Protein AF-A0A954G6F7-F1 (afdb_monomer_lite)

Foldseek 3Di:
DAAQPVHAAQEAEDDAEDEDEDARQEHGHQAEYYYRYEYEYPAAHEYDHNHYYEYADQEEYEEEAPHEYHYEELAEYYANYAYEYAEEYEYEYVAEYEFAAEYEYAAYEYYAHHLAEYEYELHGEYEYNEQYEYEHEYNNVVPLHYEYADAANYEYEGAAHEYEEEGQEEYEFHYYEYNAHEYEYEHNAYEYEHNYPPPDQSEEYAEYEEEAQAAAYDPVGARGYAYAEAAYEGHAEEHGYEYEEEYEQDDPDPHFSYEYQEEYAYAYAYEYEYAGEYEYEAAAYEYEYQAEYEDEALYEYEYEDAHAYYYEYLAAYEYYAHYEYEYEQAAYEYYFNVVLAAADAEERYYHANYEAEYNYLYAYAAFAHFHADAADAQRKRHEFDNQYEYEFHDQDQRTYEYEAFFEFHHYDAHSKRYEFEAANGEYEYQAHAYHYFAEYEHYASYEYYHAYEYEWHPDPHPGIYAYAYFAEYAALAKSEEAAYEYETAAHAYEAFAEYAHAEQRWKRYHYAYPYYEYEYAHYAYEYAAETAHAKSYEHAHAYEYEYNHAYEYEYQFEYNYDYWSYHAAYEYYEEAYAYEYAGCAAHEYHLNAEYHYQAHEYAYAFVPDPDPAEQRYYYDANHEYARNAYHYHYHGPHHHHDYYYHHPD

Secondary structure (DSSP, 8-state):
--BSSSS-BS-EEPPSSSEEEE-SSEEEESS-EEE-SEEEESS-EEEEE-SS--EEE-S-EEE-TT--EEEEESS-EEE-S-EEESS-EEEEESS-EEE-SEEEESSS-EEEEESS-EEE-TT-EEEESSS--EEEES-TT-SS---EEE-TT-EEEESS--EEEEESS-EEES-EEESS-EEEEEESSS-EEE---S---SEESSEEEEEESS-BSBTTBPEEEE-SEEEEE-TTS-EEEEEES-EEES-SSSS-SEEESS-EEEEEES-EEE-S-EEESSS-EEEEESS-EEE-TT-EEEE-TT--EEEEESS-EEE-TT-EEEESSS-EEEEESTTS--BSS--SEEEES-EEEESSS--EEEEEE--B-TT-----SEEEETT-EEEE---STTPPPEEEEEE--BSSS---SEEE-STT-EEEESSS-EEEEEEESSS-SEEE-TT-EEEE--S--SS---EEEEEEESSSS-SEEE-SEEEESSS-EEEEEEE---STT--SEEEE-SS-EEEESSSPEEEEEEESSS-SEEEETT-EEEE-SS--EEEEEEESSSS-SEEE-SEEEESSS-EEEEESS-EEE-TT-EEEESSPPEEEEE--SSS----SEEE-TT-EEE-TTS-EEEEESS-EE-SEEE---

Structure (mmCIF, N/CA/C/O backbone):
data_AF-A0A954G6F7-F1
#
_entry.id   AF-A0A954G6F7-F1
#
loop_
_atom_site.group_PDB
_atom_site.id
_atom_site.type_symbol
_atom_site.label_atom_id
_atom_site.label_alt_id
_atom_site.label_comp_id
_atom_site.label_asym_id
_atom_site.label_entity_id
_atom_site.label_seq_id
_atom_site.pdbx_PDB_ins_code
_atom_site.Cartn_x
_atom_site.Cartn_y
_atom_site.Cartn_z
_atom_site.occupancy
_atom_site.B_iso_or_equiv
_atom_site.auth_seq_id
_atom_site.auth_comp_id
_atom_site.auth_asym_id
_atom_site.auth_atom_id
_atom_site.pdbx_PDB_model_num
ATOM 1 N N . ASP A 1 1 ? -26.244 -6.829 59.456 1.00 76.94 1 ASP A N 1
ATOM 2 C CA . ASP A 1 1 ? -27.266 -7.799 59.020 1.00 76.94 1 ASP A CA 1
ATOM 3 C C . ASP A 1 1 ? -27.418 -7.782 57.518 1.00 76.94 1 ASP A C 1
ATOM 5 O O . ASP A 1 1 ? -27.197 -6.744 56.905 1.00 76.94 1 ASP A O 1
ATOM 9 N N . LYS A 1 2 ? -27.754 -8.934 56.939 1.00 90.69 2 LYS A N 1
ATOM 10 C CA . LYS A 1 2 ? -28.113 -9.044 55.524 1.00 90.69 2 LYS A CA 1
ATOM 11 C C . LYS A 1 2 ? -29.492 -8.428 55.286 1.00 90.69 2 LYS A C 1
ATOM 13 O O . LYS A 1 2 ? -30.374 -8.571 56.135 1.00 90.69 2 LYS A O 1
ATOM 18 N N . VAL A 1 3 ? -29.700 -7.806 54.128 1.00 94.31 3 VAL A N 1
ATOM 19 C CA . VAL A 1 3 ? -30.976 -7.174 53.765 1.00 94.31 3 VAL A CA 1
ATOM 20 C C . VAL A 1 3 ? -31.680 -8.040 52.719 1.00 94.31 3 VAL A C 1
ATOM 22 O O . VAL A 1 3 ? -31.186 -8.200 51.610 1.00 94.31 3 VAL A O 1
ATOM 25 N N . GLY A 1 4 ? -32.827 -8.628 53.070 1.00 94.06 4 GLY A N 1
ATOM 26 C CA . GLY A 1 4 ? -33.648 -9.407 52.130 1.00 94.06 4 GLY A CA 1
ATOM 27 C C . GLY A 1 4 ? -33.159 -10.829 51.792 1.00 94.06 4 GLY A C 1
ATOM 28 O O . GLY A 1 4 ? -33.653 -11.421 50.837 1.00 94.06 4 GLY A O 1
ATOM 29 N N . ASP A 1 5 ? -32.214 -11.395 52.557 1.00 91.44 5 ASP A N 1
ATOM 30 C CA . ASP A 1 5 ? -31.581 -12.705 52.276 1.00 91.44 5 ASP A CA 1
ATOM 31 C C . ASP A 1 5 ? -32.593 -13.866 52.206 1.00 91.44 5 ASP A C 1
ATOM 33 O O . ASP A 1 5 ? -32.760 -14.505 51.167 1.00 91.44 5 ASP A O 1
ATOM 37 N N . THR A 1 6 ? -33.325 -14.109 53.300 1.00 90.81 6 THR A N 1
ATOM 38 C CA . THR A 1 6 ? -34.312 -15.201 53.373 1.00 90.81 6 THR A CA 1
ATOM 39 C C . THR A 1 6 ? -35.579 -14.894 52.576 1.00 90.81 6 THR A C 1
ATOM 41 O O . THR A 1 6 ? -36.147 -15.778 51.939 1.00 90.81 6 THR A O 1
ATOM 44 N N . ALA A 1 7 ? -36.040 -13.644 52.635 1.00 93.62 7 ALA A N 1
ATOM 45 C CA . ALA A 1 7 ? -37.205 -13.152 51.914 1.00 93.62 7 ALA A CA 1
ATOM 46 C C . ALA A 1 7 ? -36.866 -11.777 51.342 1.00 93.62 7 ALA A C 1
ATOM 48 O O . ALA A 1 7 ? -36.601 -10.843 52.102 1.00 93.62 7 ALA A O 1
ATOM 49 N N . ALA A 1 8 ? -36.862 -11.683 50.014 1.00 95.69 8 ALA A N 1
ATOM 50 C CA . ALA A 1 8 ? -36.561 -10.450 49.304 1.00 95.69 8 ALA A CA 1
ATOM 51 C C . ALA A 1 8 ? -37.554 -9.345 49.699 1.00 95.69 8 ALA A C 1
ATOM 53 O O . ALA A 1 8 ? -38.754 -9.597 49.846 1.00 95.69 8 ALA A O 1
ATOM 54 N N . LEU A 1 9 ? -37.051 -8.125 49.889 1.00 96.69 9 LEU A N 1
ATOM 55 C CA . LEU A 1 9 ? -37.897 -6.966 50.173 1.00 96.69 9 LEU A CA 1
ATOM 56 C C . LEU A 1 9 ? -38.661 -6.537 48.912 1.00 96.69 9 LEU A C 1
ATOM 58 O O . LEU A 1 9 ? -38.184 -6.730 47.800 1.00 96.69 9 LEU A O 1
ATOM 62 N N . ALA A 1 10 ? -39.826 -5.907 49.069 1.00 96.00 10 ALA A N 1
ATOM 63 C CA . ALA A 1 10 ? -40.572 -5.395 47.915 1.00 96.00 10 ALA A CA 1
ATOM 64 C C . ALA A 1 10 ? -39.796 -4.294 47.171 1.00 96.00 10 ALA A C 1
ATOM 66 O O . ALA A 1 10 ? -39.795 -4.265 45.948 1.00 96.00 10 ALA A O 1
ATOM 67 N N . SER A 1 11 ? -39.120 -3.422 47.914 1.00 96.75 11 SER A N 1
ATOM 68 C CA . SER A 1 11 ? -38.220 -2.384 47.416 1.00 96.75 11 SER A CA 1
ATOM 69 C C . SER A 1 11 ? -37.297 -1.928 48.548 1.00 96.75 11 SER A C 1
ATOM 71 O O . SER A 1 11 ? -37.504 -2.283 49.716 1.00 96.75 11 SER A O 1
ATOM 73 N N . LEU A 1 12 ? -36.284 -1.135 48.211 1.00 96.88 12 LEU A N 1
ATOM 74 C CA . LEU A 1 12 ? -35.438 -0.430 49.168 1.00 96.88 12 LEU A CA 1
ATOM 75 C C . LEU A 1 12 ? -35.208 1.001 48.682 1.00 96.88 12 LEU A C 1
ATOM 77 O O . LEU A 1 12 ? -34.832 1.210 47.535 1.00 96.88 12 LEU A O 1
ATOM 81 N N . THR A 1 13 ? -35.387 1.980 49.565 1.00 96.94 13 THR A N 1
ATOM 82 C CA . THR A 1 13 ? -35.046 3.378 49.286 1.00 96.94 13 THR A CA 1
ATOM 83 C C . THR A 1 13 ? -34.351 3.980 50.500 1.00 96.94 13 THR A C 1
ATOM 85 O O . THR A 1 13 ? -34.888 3.890 51.608 1.00 96.94 13 THR A O 1
ATOM 88 N N . THR A 1 14 ? -33.174 4.577 50.318 1.00 96.69 14 THR A N 1
ATOM 89 C CA . THR A 1 14 ? -32.508 5.364 51.370 1.00 96.69 14 THR A CA 1
ATOM 90 C C . THR A 1 14 ? -32.914 6.834 51.284 1.00 96.69 14 THR A C 1
ATOM 92 O O . THR A 1 14 ? -33.512 7.271 50.306 1.00 96.69 14 THR A O 1
ATOM 95 N N . ASN A 1 15 ? -32.682 7.618 52.334 1.00 92.31 15 ASN A N 1
ATOM 96 C CA . ASN A 1 15 ? -32.947 9.058 52.305 1.00 92.31 15 ASN A CA 1
ATOM 97 C C . ASN A 1 15 ? -31.848 9.810 51.540 1.00 92.31 15 ASN A C 1
ATOM 99 O O . ASN A 1 15 ? -30.780 9.273 51.290 1.00 92.31 15 ASN A O 1
ATOM 103 N N . ALA A 1 16 ? -32.090 11.082 51.216 1.00 93.25 16 ALA A N 1
ATOM 104 C CA . ALA A 1 16 ? -31.032 11.957 50.722 1.00 93.25 16 ALA A CA 1
ATOM 105 C C . ALA A 1 16 ? -30.124 12.433 51.868 1.00 93.25 16 ALA A C 1
ATOM 107 O O . ALA A 1 16 ? -30.617 12.774 52.951 1.00 93.25 16 ALA A O 1
ATOM 108 N N . GLY A 1 17 ? -28.821 12.516 51.584 1.00 87.25 17 GLY A N 1
ATOM 109 C CA . GLY A 1 17 ? -27.789 13.035 52.483 1.00 87.25 17 GLY A CA 1
ATOM 110 C C . GLY A 1 17 ? -27.393 12.090 53.625 1.00 87.25 17 GLY A C 1
ATOM 111 O O . GLY A 1 17 ? -28.220 11.379 54.193 1.00 87.25 17 GLY A O 1
ATOM 112 N N . GLY A 1 18 ? -26.117 12.146 54.011 1.00 94.19 18 GLY A N 1
ATOM 113 C CA . GLY A 1 18 ? -25.525 11.240 54.998 1.00 94.19 18 GLY A CA 1
ATOM 114 C C . GLY A 1 18 ? -24.814 10.059 54.339 1.00 94.19 18 GLY A C 1
ATOM 115 O O . GLY A 1 18 ? -24.437 10.145 53.174 1.00 94.19 18 GLY A O 1
ATOM 116 N N . THR A 1 19 ? -24.605 8.987 55.107 1.00 95.75 19 THR A N 1
ATOM 117 C CA . THR A 1 19 ? -23.927 7.775 54.633 1.00 95.75 19 THR A CA 1
ATOM 118 C C . THR A 1 19 ? -24.652 6.520 55.111 1.00 95.75 19 THR A C 1
ATOM 120 O O . THR A 1 19 ? -24.850 6.328 56.317 1.00 95.75 19 THR A O 1
ATOM 123 N N . THR A 1 20 ? -24.979 5.631 54.178 1.00 96.06 20 THR A N 1
ATOM 124 C CA . THR A 1 20 ? -25.500 4.290 54.425 1.00 96.06 20 THR A CA 1
ATOM 125 C C . THR A 1 20 ? -24.353 3.273 54.433 1.00 96.06 20 THR A C 1
ATOM 127 O O . THR A 1 20 ? -23.697 3.023 53.427 1.00 96.06 20 THR A O 1
ATOM 130 N N . ASN A 1 21 ? -24.116 2.632 55.580 1.00 96.19 21 ASN A N 1
ATOM 131 C CA . ASN A 1 21 ? -23.095 1.586 55.705 1.00 96.19 21 ASN A CA 1
ATOM 132 C C . ASN A 1 21 ? -23.686 0.201 55.406 1.00 96.19 21 ASN A C 1
ATOM 134 O O . ASN A 1 21 ? -24.540 -0.283 56.157 1.00 96.19 21 ASN A O 1
ATOM 138 N N . ILE A 1 22 ? -23.182 -0.483 54.377 1.00 96.75 22 ILE A N 1
ATOM 139 C CA . ILE A 1 22 ? -23.585 -1.853 54.037 1.00 96.75 22 ILE A CA 1
ATOM 140 C C . ILE A 1 22 ? -22.481 -2.823 54.464 1.00 96.75 22 ILE A C 1
ATOM 142 O O . ILE A 1 22 ? -21.429 -2.941 53.846 1.00 96.75 22 ILE A O 1
ATOM 146 N N . ASN A 1 23 ? -22.756 -3.538 55.556 1.00 96.06 23 ASN A N 1
ATOM 147 C CA . ASN A 1 23 ? -21.829 -4.494 56.179 1.00 96.06 23 ASN A CA 1
ATOM 148 C C . ASN A 1 23 ? -22.372 -5.936 56.177 1.00 96.06 23 ASN A C 1
ATOM 150 O O . ASN A 1 23 ? -21.821 -6.818 56.830 1.00 96.06 23 ASN A O 1
ATOM 154 N N . GLY A 1 24 ? -23.523 -6.161 55.535 1.00 94.31 24 GLY A N 1
ATOM 155 C CA . GLY A 1 24 ? -24.210 -7.456 55.505 1.00 94.31 24 GLY A CA 1
ATOM 156 C C . GLY A 1 24 ? -23.813 -8.356 54.336 1.00 94.31 24 GLY A C 1
ATOM 157 O O . GLY A 1 24 ? -24.088 -9.549 54.390 1.00 94.31 24 GLY A O 1
ATOM 158 N N . GLY A 1 25 ? -23.204 -7.792 53.291 1.00 95.44 25 GLY A N 1
ATOM 159 C CA . GLY A 1 25 ? -22.765 -8.491 52.081 1.00 95.44 25 GLY A CA 1
ATOM 160 C C . GLY A 1 25 ? -23.863 -8.856 51.079 1.00 95.44 25 GLY A C 1
ATOM 161 O O . GLY A 1 25 ? -23.557 -9.336 49.995 1.00 95.44 25 GLY A O 1
ATOM 162 N N . ILE A 1 26 ? -25.140 -8.633 51.403 1.00 97.12 26 ILE A N 1
ATOM 163 C CA . ILE A 1 26 ? -26.267 -8.863 50.486 1.00 97.12 26 ILE A CA 1
ATOM 164 C C . ILE A 1 26 ? -27.343 -7.795 50.697 1.00 97.12 26 ILE A C 1
ATOM 166 O O . ILE A 1 26 ? -27.737 -7.534 51.844 1.00 97.12 26 ILE A O 1
ATOM 170 N N . VAL A 1 27 ? -27.869 -7.269 49.587 1.00 98.06 27 VAL A N 1
ATOM 171 C CA . VAL A 1 27 ? -29.141 -6.544 49.502 1.00 98.06 27 VAL A CA 1
ATOM 172 C C . VAL A 1 27 ? -30.014 -7.155 48.406 1.00 98.06 27 VAL A C 1
ATOM 174 O O . VAL A 1 27 ? -29.681 -7.095 47.226 1.00 98.06 27 VAL A O 1
ATOM 177 N N . LYS A 1 28 ? -31.157 -7.732 48.791 1.00 97.81 28 LYS A N 1
ATOM 178 C CA . LYS A 1 28 ? -32.056 -8.438 47.872 1.00 97.81 28 LYS A CA 1
ATOM 179 C C . LYS A 1 28 ? -33.494 -7.918 47.929 1.00 97.81 28 LYS A C 1
ATOM 181 O O . LYS A 1 28 ? -34.122 -7.882 48.992 1.00 97.81 28 LYS A O 1
ATOM 186 N N . THR A 1 29 ? -34.032 -7.577 46.764 1.00 97.75 29 THR A N 1
ATOM 187 C CA . THR A 1 29 ? -35.394 -7.073 46.543 1.00 97.75 29 THR A CA 1
ATOM 188 C C . THR A 1 29 ? -36.067 -7.768 45.352 1.00 97.75 29 THR A C 1
ATOM 190 O O . THR A 1 29 ? -35.410 -8.426 44.546 1.00 97.75 29 THR A O 1
ATOM 193 N N . THR A 1 30 ? -37.394 -7.662 45.268 1.00 96.56 30 THR A N 1
ATOM 194 C CA . THR A 1 30 ? -38.195 -8.034 44.088 1.00 96.56 30 THR A CA 1
ATOM 195 C C . THR A 1 30 ? -38.471 -6.829 43.174 1.00 96.56 30 THR A C 1
ATOM 197 O O . THR A 1 30 ? -38.599 -6.983 41.960 1.00 96.56 30 THR A O 1
ATOM 200 N N . GLY A 1 31 ? -38.592 -5.630 43.747 1.00 96.50 31 GLY A N 1
ATOM 201 C CA . GLY A 1 31 ? -38.729 -4.357 43.031 1.00 96.50 31 GLY A CA 1
ATOM 202 C C . GLY A 1 31 ? -37.511 -3.459 43.245 1.00 96.50 31 GLY A C 1
ATOM 203 O O . GLY A 1 31 ? -36.449 -3.936 43.622 1.00 96.50 31 GLY A O 1
ATOM 204 N N . SER A 1 32 ? -37.664 -2.154 43.022 1.00 97.44 32 SER A N 1
ATOM 205 C CA . SER A 1 32 ? -36.520 -1.245 42.890 1.00 97.44 32 SER A CA 1
ATOM 206 C C . SER A 1 32 ? -35.665 -1.091 44.153 1.00 97.44 32 SER A C 1
ATOM 208 O O . SER A 1 32 ? -36.167 -1.095 45.285 1.00 97.44 32 SER A O 1
ATOM 210 N N . GLN A 1 33 ? -34.372 -0.859 43.932 1.00 98.31 33 GLN A N 1
ATOM 211 C CA . GLN A 1 33 ? -33.423 -0.363 44.926 1.00 98.31 33 GLN A CA 1
ATOM 212 C C . GLN A 1 33 ? -33.000 1.050 44.530 1.00 98.31 33 GLN A C 1
ATOM 214 O O . GLN A 1 33 ? -32.532 1.273 43.419 1.00 98.31 33 GLN A O 1
ATOM 219 N N . THR A 1 34 ? -33.163 2.021 45.422 1.00 98.06 34 THR A N 1
ATOM 220 C CA . THR A 1 34 ? -32.794 3.415 45.157 1.00 98.06 34 THR A CA 1
ATOM 221 C C . THR A 1 34 ? -31.990 3.976 46.315 1.00 98.06 34 THR A C 1
ATOM 223 O O . THR A 1 34 ? -32.485 4.089 47.436 1.00 98.06 34 THR A O 1
ATOM 226 N N . TYR A 1 35 ? -30.755 4.367 46.033 1.00 98.19 35 TYR A N 1
ATOM 227 C CA . TYR A 1 35 ? -29.847 4.936 47.018 1.00 98.19 35 TYR A CA 1
ATOM 228 C C . TYR A 1 35 ? -29.701 6.436 46.767 1.00 98.19 35 TYR A C 1
ATOM 230 O O . TYR A 1 35 ? -29.244 6.839 45.699 1.00 98.19 35 TYR A O 1
ATOM 238 N N . HIS A 1 36 ? -30.159 7.264 47.706 1.00 97.81 36 HIS A N 1
ATOM 239 C CA . HIS A 1 36 ? -30.141 8.732 47.608 1.00 97.81 36 HIS A CA 1
ATOM 240 C C . HIS A 1 36 ? -28.988 9.392 48.390 1.00 97.81 36 HIS A C 1
ATOM 242 O O . HIS A 1 36 ? -28.784 10.602 48.272 1.00 97.81 36 HIS A O 1
ATOM 248 N N . ASP A 1 37 ? -28.257 8.628 49.194 1.00 96.69 37 ASP A N 1
ATOM 249 C CA . ASP A 1 37 ? -27.122 9.040 50.017 1.00 96.69 37 ASP A CA 1
ATOM 250 C C . ASP A 1 37 ? -25.873 8.210 49.694 1.00 96.69 37 ASP A C 1
ATOM 252 O O . ASP A 1 37 ? -25.952 7.194 49.001 1.00 96.69 37 ASP A O 1
ATOM 256 N N . ASP A 1 38 ? -24.714 8.661 50.180 1.00 98.00 38 ASP A N 1
ATOM 257 C CA . ASP A 1 38 ? -23.452 7.958 49.958 1.00 98.00 38 ASP A CA 1
ATOM 258 C C . ASP A 1 38 ? -23.487 6.568 50.611 1.00 98.00 38 ASP A C 1
ATOM 260 O O . ASP A 1 38 ? -23.990 6.398 51.721 1.00 98.00 38 ASP A O 1
ATOM 264 N N . ILE A 1 39 ? -22.908 5.564 49.964 1.00 98.31 39 ILE A N 1
ATOM 265 C CA . ILE A 1 39 ? -22.810 4.194 50.460 1.00 98.31 39 ILE A CA 1
ATOM 266 C C . ILE A 1 39 ? -21.354 3.879 50.789 1.00 98.31 39 ILE A C 1
ATOM 268 O O . ILE A 1 39 ? -20.461 4.054 49.966 1.00 98.31 39 ILE A O 1
ATOM 272 N N . THR A 1 40 ? -21.111 3.325 51.976 1.00 97.88 40 THR A N 1
ATOM 273 C CA . THR A 1 40 ? -19.822 2.702 52.318 1.00 97.88 40 THR A CA 1
ATOM 274 C C . THR A 1 40 ? -19.997 1.197 52.485 1.00 97.88 40 THR A C 1
ATOM 276 O O . THR A 1 40 ? -20.806 0.737 53.297 1.00 97.88 40 THR A O 1
ATOM 279 N N . LEU A 1 41 ? -19.220 0.422 51.733 1.00 98.25 41 LEU A N 1
ATOM 280 C CA . LEU A 1 41 ? -19.205 -1.037 51.784 1.00 98.25 41 LEU A CA 1
ATOM 281 C C . LEU A 1 41 ? -18.099 -1.511 52.731 1.00 98.25 41 LEU A C 1
ATOM 283 O O . LEU A 1 41 ? -16.914 -1.301 52.474 1.00 98.25 41 LEU A O 1
ATOM 287 N N . GLY A 1 42 ? -18.479 -2.171 53.827 1.00 96.94 42 GLY A N 1
ATOM 288 C CA . GLY A 1 42 ? -17.512 -2.779 54.751 1.00 96.94 42 GLY A CA 1
ATOM 289 C C . GLY A 1 42 ? -17.153 -4.228 54.418 1.00 96.94 42 GLY A C 1
ATOM 290 O O . GLY A 1 42 ? -16.233 -4.780 55.016 1.00 96.94 42 GLY A O 1
ATOM 291 N N . VAL A 1 43 ? -17.891 -4.853 53.498 1.00 97.94 43 VAL A N 1
ATOM 292 C CA . VAL A 1 43 ? -17.678 -6.221 52.999 1.00 97.94 43 VAL A CA 1
ATOM 293 C C . VAL A 1 43 ? -18.095 -6.297 51.527 1.00 97.94 43 VAL A C 1
ATOM 295 O O . VAL A 1 43 ? -18.929 -5.498 51.090 1.00 97.94 43 VAL A O 1
ATOM 298 N N . SER A 1 44 ? -17.560 -7.268 50.780 1.00 98.31 44 SER A N 1
ATOM 299 C CA . SER A 1 44 ? -18.050 -7.579 49.432 1.00 98.31 44 SER A CA 1
ATOM 300 C C . SER A 1 44 ? -19.561 -7.752 49.442 1.00 98.31 44 SER A C 1
ATOM 302 O O . SER A 1 44 ? -20.100 -8.427 50.327 1.00 98.31 44 SER A O 1
ATOM 304 N N . THR A 1 45 ? -20.242 -7.107 48.498 1.00 98.44 45 THR A N 1
ATOM 305 C CA . THR A 1 45 ? -21.699 -6.969 48.537 1.00 98.44 45 THR A CA 1
ATOM 306 C C . THR A 1 45 ? -22.337 -7.335 47.206 1.00 98.44 45 THR A C 1
ATOM 308 O O . THR A 1 45 ? -21.945 -6.821 46.165 1.00 98.44 45 THR A O 1
ATOM 311 N N . ALA A 1 46 ? -23.368 -8.180 47.272 1.00 98.12 46 ALA A N 1
ATOM 312 C CA . ALA A 1 46 ? -24.255 -8.469 46.152 1.00 98.12 46 ALA A CA 1
ATOM 313 C C . ALA A 1 46 ? -25.565 -7.669 46.269 1.00 98.12 46 ALA A C 1
ATOM 315 O O . ALA A 1 46 ? -26.283 -7.788 47.271 1.00 98.12 46 ALA A O 1
ATOM 316 N N . PHE A 1 47 ? -25.897 -6.892 45.240 1.00 98.44 47 PHE A N 1
ATOM 317 C CA . PHE A 1 47 ? -27.170 -6.192 45.077 1.00 98.44 47 PHE A CA 1
ATOM 318 C C . PHE A 1 47 ? -28.028 -6.936 44.053 1.00 98.44 47 PHE A C 1
ATOM 320 O O . PHE A 1 47 ? -27.601 -7.165 42.926 1.00 98.44 47 PHE A O 1
ATOM 327 N N . THR A 1 48 ? -29.239 -7.347 44.429 1.00 97.94 48 THR A N 1
ATOM 328 C CA . THR A 1 48 ? -30.115 -8.134 43.546 1.00 97.94 48 THR A CA 1
ATOM 329 C C . THR A 1 48 ? -31.554 -7.624 43.545 1.00 97.94 48 THR A C 1
ATOM 331 O O . THR A 1 48 ? -32.199 -7.629 44.594 1.00 97.94 48 THR A O 1
ATOM 334 N N . SER A 1 49 ? -32.076 -7.258 42.375 1.00 97.50 49 SER A N 1
ATOM 335 C CA . SER A 1 49 ? -33.500 -7.019 42.098 1.00 97.50 49 SER A CA 1
ATOM 336 C C . SER A 1 49 ? -33.976 -8.059 41.082 1.00 97.50 49 SER A C 1
ATOM 338 O O . SER A 1 49 ? -33.468 -8.102 39.965 1.00 97.50 49 SER A O 1
ATOM 340 N N . ASN A 1 50 ? -34.881 -8.960 41.478 1.00 90.88 50 ASN A N 1
ATOM 341 C CA . ASN A 1 50 ? -35.121 -10.209 40.737 1.00 90.88 50 ASN A CA 1
ATOM 342 C C . ASN A 1 50 ? -36.493 -10.353 40.052 1.00 90.88 50 ASN A C 1
ATOM 344 O O . ASN A 1 50 ? -36.821 -11.463 39.626 1.00 90.88 50 ASN A O 1
ATOM 348 N N . THR A 1 51 ? -37.298 -9.289 39.957 1.00 90.00 51 THR A N 1
ATOM 349 C CA . THR A 1 51 ? -38.551 -9.326 39.175 1.00 90.00 51 THR A CA 1
ATOM 350 C C . THR A 1 51 ? -38.791 -8.088 38.316 1.00 90.00 51 THR A C 1
ATOM 352 O O . THR A 1 51 ? -38.883 -8.233 37.102 1.00 90.00 51 THR A O 1
ATOM 355 N N . SER A 1 52 ? -38.943 -6.889 38.890 1.00 80.31 52 SER A N 1
ATOM 356 C CA . SER A 1 52 ? -39.349 -5.712 38.097 1.00 80.31 52 SER A CA 1
ATOM 357 C C . SER A 1 52 ? -38.945 -4.382 38.737 1.00 80.31 52 SER A C 1
ATOM 359 O O . SER A 1 52 ? -39.801 -3.576 39.114 1.00 80.31 52 SER A O 1
ATOM 361 N N . GLY A 1 53 ? -37.653 -4.143 38.919 1.00 91.50 53 GLY A N 1
ATOM 362 C CA . GLY A 1 53 ? -37.236 -2.840 39.412 1.00 91.50 53 GLY A CA 1
ATOM 363 C C . GLY A 1 53 ? -35.765 -2.565 39.237 1.00 91.50 53 GLY A C 1
ATOM 364 O O . GLY A 1 53 ? -34.941 -3.461 39.408 1.00 91.50 53 GLY A O 1
ATOM 365 N N . ASP A 1 54 ? -35.483 -1.306 38.951 1.00 97.81 54 ASP A N 1
ATOM 366 C CA . ASP A 1 54 ? -34.137 -0.805 38.722 1.00 97.81 54 ASP A CA 1
ATOM 367 C C . ASP A 1 54 ? -33.305 -0.860 39.995 1.00 97.81 54 ASP A C 1
ATOM 369 O O . ASP A 1 54 ? -33.825 -0.808 41.120 1.00 97.81 54 ASP A O 1
ATOM 373 N N . ILE A 1 55 ? -31.993 -0.883 39.808 1.00 98.69 55 ILE A N 1
ATOM 374 C CA . ILE A 1 55 ? -31.046 -0.551 40.865 1.00 98.69 55 ILE A CA 1
ATOM 375 C C . ILE A 1 55 ? -30.414 0.792 40.505 1.00 98.69 55 ILE A C 1
ATOM 377 O O . ILE A 1 55 ? -29.691 0.900 39.520 1.00 98.69 55 ILE A O 1
ATOM 381 N N . THR A 1 56 ? -30.684 1.816 41.315 1.00 98.62 56 THR A N 1
ATOM 382 C CA . THR A 1 56 ? -30.253 3.196 41.060 1.00 98.62 56 THR A CA 1
ATOM 383 C C . THR A 1 56 ? -29.393 3.725 42.204 1.00 98.62 56 THR A C 1
ATOM 385 O O . THR A 1 56 ? -29.851 3.815 43.349 1.00 98.62 56 THR A O 1
ATOM 388 N N . TYR A 1 57 ? -28.174 4.152 41.878 1.00 98.62 57 TYR A N 1
ATOM 389 C CA . TYR A 1 57 ? -27.223 4.794 42.786 1.00 98.62 57 TYR A CA 1
ATOM 390 C C . TYR A 1 57 ? -27.134 6.292 42.466 1.00 98.62 57 TYR A C 1
ATOM 392 O O . TYR A 1 57 ? -26.466 6.685 41.516 1.00 98.62 57 TYR A O 1
ATOM 400 N N . ASN A 1 58 ? -27.818 7.145 43.238 1.00 98.12 58 ASN A N 1
ATOM 401 C CA . ASN A 1 58 ? -27.833 8.600 43.004 1.00 98.12 58 ASN A CA 1
ATOM 402 C C . ASN A 1 58 ? -26.666 9.358 43.651 1.00 98.12 58 ASN A C 1
ATOM 404 O O . ASN A 1 58 ? -26.508 10.553 43.416 1.00 98.12 58 ASN A O 1
ATOM 408 N N . ALA A 1 59 ? -25.893 8.689 44.499 1.00 97.50 59 ALA A N 1
ATOM 409 C CA . ALA A 1 59 ? -24.770 9.241 45.244 1.00 97.50 59 ALA A CA 1
ATOM 410 C C . ALA A 1 59 ? -23.625 8.217 45.274 1.00 97.50 59 ALA A C 1
ATOM 412 O O . ALA A 1 59 ? -23.726 7.164 44.638 1.00 97.50 59 ALA A O 1
ATOM 413 N N . SER A 1 60 ? -22.513 8.546 45.934 1.00 97.69 60 SER A N 1
ATOM 414 C CA . SER A 1 60 ? -21.295 7.745 45.805 1.00 97.69 60 SER A CA 1
ATOM 415 C C . SER A 1 60 ? -21.428 6.356 46.435 1.00 97.69 60 SER A C 1
ATOM 417 O O . SER A 1 60 ? -22.149 6.173 47.411 1.00 97.69 60 SER A O 1
ATOM 419 N N . VAL A 1 61 ? -20.714 5.371 45.899 1.00 98.56 61 VAL A N 1
ATOM 420 C CA . VAL A 1 61 ? -20.517 4.054 46.508 1.00 98.56 61 VAL A CA 1
ATOM 421 C C . VAL A 1 61 ? -19.023 3.838 46.665 1.00 98.56 61 VAL A C 1
ATOM 423 O O . VAL A 1 61 ? -18.282 3.949 45.696 1.00 98.56 61 VAL A O 1
ATOM 426 N N . THR A 1 62 ? -18.565 3.534 47.877 1.00 98.25 62 THR A N 1
ATOM 427 C CA . THR A 1 62 ? -17.142 3.314 48.158 1.00 98.25 62 THR A CA 1
ATOM 428 C C . THR A 1 62 ? -16.920 1.991 48.881 1.00 98.25 62 THR A C 1
ATOM 430 O O . THR A 1 62 ? -17.439 1.772 49.979 1.00 98.25 62 THR A O 1
ATOM 433 N N . GLY A 1 63 ? -16.115 1.116 48.282 1.00 97.38 63 GLY A N 1
ATOM 434 C CA . GLY A 1 63 ? -15.560 -0.092 48.886 1.00 97.38 63 GLY A CA 1
ATOM 435 C C . GLY A 1 63 ? -14.058 0.054 49.127 1.00 97.38 63 GLY A C 1
ATOM 436 O O . GLY A 1 63 ? -13.325 0.506 48.255 1.00 97.38 63 GLY A O 1
ATOM 437 N N . GLY A 1 64 ? -13.600 -0.315 50.325 1.00 94.88 64 GLY A N 1
ATOM 438 C CA . GLY A 1 64 ? -12.174 -0.319 50.669 1.00 94.88 64 GLY A CA 1
ATOM 439 C C . GLY A 1 64 ? -11.404 -1.515 50.093 1.00 94.88 64 GLY A C 1
ATOM 440 O O . GLY A 1 64 ? -11.888 -2.218 49.211 1.00 94.88 64 GLY A O 1
ATOM 441 N N . ALA A 1 65 ? -10.213 -1.765 50.643 1.00 96.81 65 ALA A N 1
ATOM 442 C CA . ALA A 1 65 ? -9.325 -2.842 50.204 1.00 96.81 65 ALA A CA 1
ATOM 443 C C . ALA A 1 65 ? -10.002 -4.229 50.198 1.00 96.81 65 ALA A C 1
ATOM 445 O O . ALA A 1 65 ? -10.643 -4.610 51.184 1.00 96.81 65 ALA A O 1
ATOM 446 N N . GLY A 1 66 ? -9.829 -4.989 49.115 1.00 96.56 66 GLY A N 1
ATOM 447 C CA . GLY A 1 66 ? -10.382 -6.333 48.930 1.00 96.56 66 GLY A CA 1
ATOM 448 C C . GLY A 1 66 ? -11.898 -6.402 48.698 1.00 96.56 66 GLY A C 1
ATOM 449 O O . GLY A 1 66 ? -12.459 -7.498 48.713 1.00 96.56 66 GLY A O 1
ATOM 450 N N . ILE A 1 67 ? -12.588 -5.265 48.548 1.00 98.19 67 ILE A N 1
ATOM 451 C CA . ILE A 1 67 ? -14.045 -5.234 48.374 1.00 98.19 67 ILE A CA 1
ATOM 452 C C . ILE A 1 67 ? -14.413 -5.419 46.904 1.00 98.19 67 ILE A C 1
ATOM 454 O O . ILE A 1 67 ? -13.980 -4.647 46.051 1.00 98.19 67 ILE A O 1
ATOM 458 N N . THR A 1 68 ? -15.274 -6.407 46.656 1.00 97.94 68 THR A N 1
ATOM 459 C CA . THR A 1 68 ? -15.891 -6.696 45.355 1.00 97.94 68 THR A CA 1
ATOM 460 C C . THR A 1 68 ? -17.374 -6.339 45.366 1.00 97.94 68 THR A C 1
ATOM 462 O O . THR A 1 68 ? -18.019 -6.351 46.426 1.00 97.94 68 THR A O 1
ATOM 465 N N . VAL A 1 69 ? -17.938 -6.063 44.191 1.00 98.50 69 VAL A N 1
ATOM 466 C CA . VAL A 1 69 ? -19.368 -5.772 44.048 1.00 98.50 69 VAL A CA 1
ATOM 467 C C . VAL A 1 69 ? -19.974 -6.521 42.869 1.00 98.50 69 VAL A C 1
ATOM 469 O O . VAL A 1 69 ? -19.475 -6.434 41.752 1.00 98.50 69 VAL A O 1
ATOM 472 N N . ASP A 1 70 ? -21.103 -7.179 43.135 1.00 98.50 70 ASP A N 1
ATOM 473 C CA . ASP A 1 70 ? -21.983 -7.764 42.124 1.00 98.50 70 ASP A CA 1
ATOM 474 C C . ASP A 1 70 ? -23.343 -7.056 42.146 1.00 98.50 70 ASP A C 1
ATOM 476 O O . ASP A 1 70 ? -23.996 -6.974 43.190 1.00 98.50 70 ASP A O 1
ATOM 480 N N . ILE A 1 71 ? -23.802 -6.578 40.994 1.00 98.69 71 ILE A N 1
ATOM 481 C CA . ILE A 1 71 ? -25.103 -5.937 40.802 1.00 98.69 71 ILE A CA 1
ATOM 482 C C . ILE A 1 71 ? -25.882 -6.766 39.784 1.00 98.69 71 ILE A C 1
ATOM 484 O O . ILE A 1 71 ? -25.409 -7.028 38.682 1.00 98.69 71 ILE A O 1
ATOM 488 N N . SER A 1 72 ? -27.089 -7.189 40.141 1.00 98.25 72 SER A N 1
ATOM 489 C CA . SER A 1 72 ? -27.978 -7.928 39.249 1.00 98.25 72 SER A CA 1
ATOM 490 C C . SER A 1 72 ? -29.384 -7.344 39.316 1.00 98.25 72 SER A C 1
ATOM 492 O O . SER A 1 72 ? -30.038 -7.392 40.360 1.00 98.25 72 SER A O 1
ATOM 494 N N . SER A 1 73 ? -29.841 -6.789 38.200 1.00 98.31 73 SER A N 1
ATOM 495 C CA . SER A 1 73 ? -31.186 -6.246 38.016 1.00 98.31 73 SER A CA 1
ATOM 496 C C . SER A 1 73 ? -31.862 -6.987 36.870 1.00 98.31 73 SER A C 1
ATOM 498 O O . SER A 1 73 ? -31.230 -7.249 35.854 1.00 98.31 73 SER A O 1
ATOM 500 N N . THR A 1 74 ? -33.142 -7.327 37.005 1.00 96.50 74 THR A N 1
ATOM 501 C CA . THR A 1 74 ? -33.950 -7.791 35.862 1.00 96.50 74 THR A CA 1
ATOM 502 C C . THR A 1 74 ? -34.489 -6.638 35.010 1.00 96.50 74 THR A C 1
ATOM 504 O O . THR A 1 74 ? -35.152 -6.907 34.016 1.00 96.50 74 THR A O 1
ATOM 507 N N . ASN A 1 75 ? -34.244 -5.385 35.408 1.00 97.62 75 ASN A N 1
ATOM 508 C CA . ASN A 1 75 ? -34.507 -4.177 34.623 1.00 97.62 75 ASN A CA 1
ATOM 509 C C . ASN A 1 75 ? -33.207 -3.353 34.548 1.00 97.62 75 ASN A C 1
ATOM 511 O O . ASN A 1 75 ? -32.136 -3.952 34.425 1.00 97.62 75 ASN A O 1
ATOM 515 N N . ASP A 1 76 ? -33.278 -2.030 34.695 1.00 98.44 76 ASP A N 1
ATOM 516 C CA . ASP A 1 76 ? -32.132 -1.137 34.522 1.00 98.44 76 ASP A CA 1
ATOM 517 C C . ASP A 1 76 ? -31.167 -1.146 35.713 1.00 98.44 76 ASP A C 1
ATOM 519 O O . ASP A 1 76 ? -31.531 -1.451 36.863 1.00 98.44 76 ASP A O 1
ATOM 523 N N . ILE A 1 77 ? -29.926 -0.749 35.439 1.00 98.81 77 ILE A N 1
ATOM 524 C CA . ILE A 1 77 ? -28.947 -0.321 36.440 1.00 98.81 77 ILE A CA 1
ATOM 525 C C . ILE A 1 77 ? -28.514 1.109 36.104 1.00 98.81 77 ILE A C 1
ATOM 527 O O . ILE A 1 77 ? -27.976 1.362 35.033 1.00 98.81 77 ILE A O 1
ATOM 531 N N . ASN A 1 78 ? -28.699 2.034 37.048 1.00 98.69 78 ASN A N 1
ATOM 532 C CA . ASN A 1 78 ? -28.346 3.445 36.888 1.00 98.69 78 ASN A CA 1
ATOM 533 C C . ASN A 1 78 ? -27.259 3.842 37.899 1.00 98.69 78 ASN A C 1
ATOM 535 O O . ASN A 1 78 ? -27.499 3.830 39.113 1.00 98.69 78 ASN A O 1
ATOM 539 N N . ILE A 1 79 ? -26.076 4.221 37.416 1.00 98.75 79 ILE A N 1
ATOM 540 C CA . ILE A 1 79 ? -24.943 4.673 38.233 1.00 98.75 79 ILE A CA 1
ATOM 541 C C . ILE A 1 79 ? -24.757 6.177 38.026 1.00 98.75 79 ILE A C 1
ATOM 543 O O . ILE A 1 79 ? -24.057 6.617 37.115 1.00 98.75 79 ILE A O 1
ATOM 547 N N . ASN A 1 80 ? -25.391 6.970 38.894 1.00 98.19 80 ASN A N 1
ATOM 548 C CA . ASN A 1 80 ? -25.381 8.432 38.798 1.00 98.19 80 ASN A CA 1
ATOM 549 C C . ASN A 1 80 ? -24.364 9.098 39.740 1.00 98.19 80 ASN A C 1
ATOM 551 O O . ASN A 1 80 ? -24.052 10.279 39.594 1.00 98.19 80 ASN A O 1
ATOM 555 N N . GLY A 1 81 ? -23.875 8.363 40.742 1.00 97.62 81 GLY A N 1
ATOM 556 C CA . GLY A 1 81 ? -22.824 8.794 41.660 1.00 97.62 81 GLY A CA 1
ATOM 557 C C . GLY A 1 81 ? -21.540 7.991 41.476 1.00 97.62 81 GLY A C 1
ATOM 558 O O . GLY A 1 81 ? -21.564 6.885 40.944 1.00 97.62 81 GLY A O 1
ATOM 559 N N . ALA A 1 82 ? -20.414 8.550 41.929 1.00 98.25 82 ALA A N 1
ATOM 560 C CA . ALA A 1 82 ? -19.112 7.901 41.794 1.00 98.25 82 ALA A CA 1
ATOM 561 C C . ALA A 1 82 ? -19.091 6.530 42.492 1.00 98.25 82 ALA A C 1
ATOM 563 O O . ALA A 1 82 ? -19.402 6.440 43.678 1.00 98.25 82 ALA A O 1
ATOM 564 N N . PHE A 1 83 ? -18.692 5.482 41.781 1.00 98.69 83 PHE A N 1
ATOM 565 C CA . PHE A 1 83 ? -18.696 4.100 42.243 1.00 98.69 83 PHE A CA 1
ATOM 566 C C . PHE A 1 83 ? -17.264 3.567 42.275 1.00 98.69 83 PHE A C 1
ATOM 568 O O . PHE A 1 83 ? -16.684 3.285 41.232 1.00 98.69 83 PHE A O 1
ATOM 575 N N . THR A 1 84 ? -16.666 3.448 43.458 1.00 98.19 84 THR A N 1
ATOM 576 C CA . THR A 1 84 ? -15.247 3.105 43.613 1.00 98.19 84 THR A CA 1
ATOM 577 C C . THR A 1 84 ? -15.044 1.888 44.511 1.00 98.19 84 THR A C 1
ATOM 579 O O . THR A 1 84 ? -15.587 1.815 45.615 1.00 98.19 84 THR A O 1
ATOM 582 N N . THR A 1 85 ? -14.253 0.917 44.057 1.00 97.75 85 THR A N 1
ATOM 583 C CA . THR A 1 85 ? -13.900 -0.292 44.821 1.00 97.75 85 THR A CA 1
ATOM 584 C C . THR A 1 85 ? -12.434 -0.659 44.626 1.00 97.75 85 THR A C 1
ATOM 586 O O . THR A 1 85 ? -11.770 -0.176 43.713 1.00 97.75 85 THR A O 1
ATOM 589 N N . ASP A 1 86 ? -11.908 -1.525 45.491 1.00 96.88 86 ASP A N 1
ATOM 590 C CA . ASP A 1 86 ? -10.540 -2.023 45.344 1.00 96.88 86 ASP A CA 1
ATOM 591 C C . ASP A 1 86 ? -10.438 -3.204 44.375 1.00 96.88 86 ASP A C 1
ATOM 593 O O . ASP A 1 86 ? -9.496 -3.263 43.601 1.00 96.88 86 ASP A O 1
ATOM 597 N N . GLU A 1 87 ? -11.407 -4.119 44.384 1.00 97.31 87 GLU A N 1
ATOM 598 C CA . GLU A 1 87 ? -11.445 -5.296 43.504 1.00 97.31 87 GLU A CA 1
ATOM 599 C C . GLU A 1 87 ? -12.561 -5.135 42.457 1.00 97.31 87 GLU A C 1
ATOM 601 O O . GLU A 1 87 ? -12.960 -4.009 42.145 1.00 97.31 87 GLU A O 1
ATOM 606 N N . TYR A 1 88 ? -13.062 -6.230 41.877 1.00 96.69 88 TYR A N 1
ATOM 607 C CA . TYR A 1 88 ? -13.949 -6.159 40.715 1.00 96.69 88 TYR A CA 1
ATOM 608 C C . TYR A 1 88 ? -15.306 -5.487 40.988 1.00 96.69 88 TYR A C 1
ATOM 610 O O . TYR A 1 88 ? -15.878 -5.589 42.081 1.00 96.69 88 TYR A O 1
ATOM 618 N N . ILE A 1 89 ? -15.841 -4.878 39.927 1.00 98.56 89 ILE A N 1
ATOM 619 C CA . ILE A 1 89 ? -17.220 -4.388 39.821 1.00 98.56 89 ILE A CA 1
ATOM 620 C C . ILE A 1 89 ? -17.889 -5.157 38.682 1.00 98.56 89 ILE A C 1
ATOM 622 O O . ILE A 1 89 ? -17.408 -5.138 37.552 1.00 98.56 89 ILE A O 1
ATOM 626 N N . SER A 1 90 ? -18.997 -5.830 38.974 1.00 98.50 90 SER A N 1
ATOM 627 C CA . SER A 1 90 ? -19.792 -6.573 37.997 1.00 98.50 90 SER A CA 1
ATOM 628 C C . SER A 1 90 ? -21.239 -6.099 38.046 1.00 98.50 90 SER A C 1
ATOM 630 O O . SER A 1 90 ? -21.844 -6.059 39.118 1.00 98.50 90 SER A O 1
ATOM 632 N N . ALA A 1 91 ? -21.808 -5.744 36.898 1.00 98.69 91 ALA A N 1
ATOM 633 C CA . ALA A 1 91 ? -23.195 -5.329 36.763 1.00 98.69 91 ALA A CA 1
ATOM 634 C C . ALA A 1 91 ? -23.868 -6.080 35.610 1.00 98.69 91 ALA A C 1
ATOM 636 O O . ALA A 1 91 ? -23.385 -6.086 34.482 1.00 98.69 91 ALA A O 1
ATOM 637 N N . THR A 1 92 ? -24.993 -6.730 35.903 1.00 98.62 92 THR A N 1
ATOM 638 C CA . THR A 1 92 ? -25.847 -7.401 34.918 1.00 98.62 92 THR A CA 1
ATOM 639 C C . THR A 1 92 ? -27.262 -6.831 34.983 1.00 98.62 92 THR A C 1
ATOM 641 O O . THR A 1 92 ? -27.946 -7.029 35.993 1.00 98.62 92 THR A O 1
ATOM 644 N N . ALA A 1 93 ? -27.696 -6.159 33.919 1.00 98.50 93 ALA A N 1
ATOM 645 C CA . ALA A 1 93 ? -29.038 -5.605 33.756 1.00 98.50 93 ALA A CA 1
ATOM 646 C C . ALA A 1 93 ? -29.867 -6.458 32.785 1.00 98.50 93 ALA A C 1
ATOM 648 O O . ALA A 1 93 ? -29.347 -6.969 31.798 1.00 98.50 93 ALA A O 1
ATOM 649 N N . GLY A 1 94 ? -31.160 -6.608 33.074 1.00 97.31 94 GLY A N 1
ATOM 650 C CA . GLY A 1 94 ? -32.122 -7.267 32.184 1.00 97.31 94 GLY A CA 1
ATOM 651 C C . GLY A 1 94 ? -32.712 -6.332 31.128 1.00 97.31 94 GLY A C 1
ATOM 652 O O . GLY A 1 94 ? -33.464 -6.792 30.278 1.00 97.31 94 GLY A O 1
ATOM 653 N N . ASN A 1 95 ? -32.386 -5.042 31.207 1.00 97.19 95 ASN A N 1
ATOM 654 C CA . ASN A 1 95 ? -32.651 -4.034 30.189 1.00 97.19 95 ASN A CA 1
ATOM 655 C C . ASN A 1 95 ? -31.352 -3.228 30.000 1.00 97.19 95 ASN A C 1
ATOM 657 O O . ASN A 1 95 ? -30.378 -3.822 29.534 1.00 97.19 95 ASN A O 1
ATOM 661 N N . ASP A 1 96 ? -31.283 -1.977 30.466 1.00 98.56 96 ASP A N 1
ATOM 662 C CA . ASP A 1 96 ? -30.173 -1.068 30.151 1.00 98.56 96 ASP A CA 1
ATOM 663 C C . ASP A 1 96 ? -29.205 -0.846 31.326 1.00 98.56 96 ASP A C 1
ATOM 665 O O . ASP A 1 96 ? -29.537 -1.019 32.508 1.00 98.56 96 ASP A O 1
ATOM 669 N N . ILE A 1 97 ? -27.989 -0.407 31.004 1.00 98.88 97 ILE A N 1
ATOM 670 C CA . ILE A 1 97 ? -27.030 0.139 31.968 1.00 98.88 97 ILE A CA 1
ATOM 671 C C . ILE A 1 97 ? -26.731 1.590 31.595 1.00 98.88 97 ILE A C 1
ATOM 673 O O . ILE A 1 97 ? -26.167 1.859 30.539 1.00 98.88 97 ILE A O 1
ATOM 677 N N . LEU A 1 98 ? -27.039 2.517 32.503 1.00 98.88 98 LEU A N 1
ATOM 678 C CA . LEU A 1 98 ? -26.718 3.937 32.368 1.00 98.88 98 LEU A CA 1
ATOM 679 C C . LEU A 1 98 ? -25.630 4.336 33.368 1.00 98.88 98 LEU A C 1
ATOM 681 O O . LEU A 1 98 ? -25.781 4.154 34.582 1.00 98.88 98 LEU A O 1
ATOM 685 N N . ILE A 1 99 ? -24.551 4.934 32.868 1.00 98.88 99 ILE A N 1
ATOM 686 C CA . ILE A 1 99 ? -23.424 5.423 33.665 1.00 98.88 99 ILE A CA 1
ATOM 687 C C . ILE A 1 99 ? -23.280 6.924 33.428 1.00 98.88 99 ILE A C 1
ATOM 689 O O . ILE A 1 99 ? -22.925 7.364 32.337 1.00 98.88 99 ILE A O 1
ATOM 693 N N . THR A 1 100 ? -23.518 7.722 34.469 1.00 98.56 100 THR A N 1
ATOM 694 C CA . THR A 1 100 ? -23.411 9.190 34.384 1.00 98.56 100 THR A CA 1
ATOM 695 C C . THR A 1 100 ? -22.275 9.764 35.229 1.00 98.56 100 THR A C 1
ATOM 697 O O . THR A 1 100 ? -22.129 10.983 35.331 1.00 98.56 100 THR A O 1
ATOM 700 N N . ALA A 1 101 ? -21.500 8.907 35.892 1.00 98.50 101 ALA A N 1
ATOM 701 C CA . ALA A 1 101 ? -20.413 9.282 36.786 1.00 98.50 101 ALA A CA 1
ATOM 702 C C . ALA A 1 101 ? -19.251 8.283 36.689 1.00 98.50 101 ALA A C 1
ATOM 704 O O . ALA A 1 101 ? -19.327 7.287 35.973 1.00 98.50 101 ALA A O 1
ATOM 705 N N . LEU A 1 102 ? -18.177 8.551 37.435 1.00 98.69 102 LEU A N 1
ATOM 706 C CA . LEU A 1 102 ? -17.019 7.667 37.526 1.00 98.69 102 LEU A CA 1
ATOM 707 C C . LEU A 1 102 ? -17.395 6.301 38.121 1.00 98.69 102 LEU A C 1
ATOM 709 O O . LEU A 1 102 ? -17.884 6.236 39.246 1.00 98.69 102 LEU A O 1
ATOM 713 N N . VAL A 1 103 ? -17.041 5.224 37.433 1.00 98.81 103 VAL A N 1
ATOM 714 C CA . VAL A 1 103 ? -16.911 3.869 37.967 1.00 98.81 103 VAL A CA 1
ATOM 715 C C . VAL A 1 103 ? -15.431 3.520 37.972 1.00 98.81 103 VAL A C 1
ATOM 717 O O . VAL A 1 103 ? -14.781 3.600 36.936 1.00 98.81 103 VAL A O 1
ATOM 720 N N . SER A 1 104 ? -14.876 3.120 39.113 1.00 98.25 104 SER A N 1
ATOM 721 C CA . SER A 1 104 ? -13.462 2.770 39.193 1.00 98.25 104 SER A CA 1
ATOM 722 C C . SER A 1 104 ? -13.178 1.568 40.080 1.00 98.25 104 SER A C 1
ATOM 724 O O . SER A 1 104 ? -13.683 1.468 41.198 1.00 98.25 104 SER A O 1
ATOM 726 N N . SER A 1 105 ? -12.305 0.694 39.586 1.00 97.81 105 SER A N 1
ATOM 727 C CA . SER A 1 105 ? -11.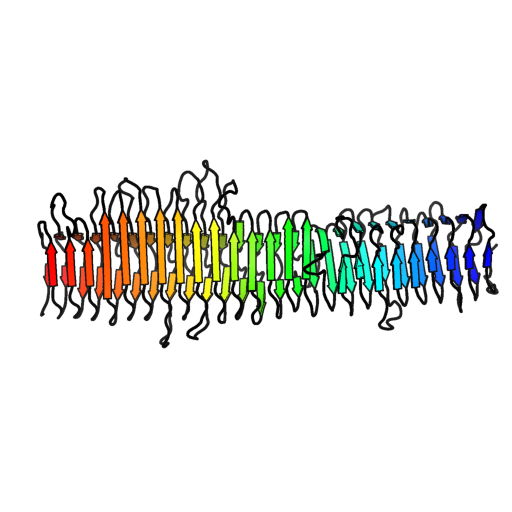699 -0.392 40.350 1.00 97.81 105 SER A CA 1
ATOM 728 C C . SER A 1 105 ? -10.192 -0.174 40.450 1.00 97.81 105 SER A C 1
ATOM 730 O O . SER A 1 105 ? -9.541 0.149 39.453 1.00 97.81 105 SER A O 1
ATOM 732 N N . THR A 1 106 ? -9.622 -0.351 41.643 1.00 96.88 106 THR A N 1
ATOM 733 C CA . THR A 1 106 ? -8.172 -0.224 41.843 1.00 96.88 106 THR A CA 1
ATOM 734 C C . THR A 1 106 ? -7.410 -1.399 41.216 1.00 96.88 106 THR A C 1
ATOM 736 O O . THR A 1 106 ? -6.503 -1.199 40.412 1.00 96.88 106 THR A O 1
ATOM 739 N N . ASN A 1 107 ? -7.781 -2.631 41.564 1.00 95.31 107 ASN A N 1
ATOM 740 C CA . ASN A 1 107 ? -7.038 -3.866 41.280 1.00 95.31 107 ASN A CA 1
ATOM 741 C C . ASN A 1 107 ? -7.861 -4.924 40.527 1.00 95.31 107 ASN A C 1
ATOM 743 O O . ASN A 1 107 ? -7.314 -5.960 40.156 1.00 95.31 107 ASN A O 1
ATOM 747 N N . GLY A 1 108 ? -9.162 -4.696 40.332 1.00 95.31 108 GLY A N 1
ATOM 748 C CA . GLY A 1 108 ? -10.077 -5.677 39.762 1.00 95.31 108 GLY A CA 1
ATOM 749 C C . GLY A 1 108 ? -10.579 -5.326 38.367 1.00 95.31 108 GLY A C 1
ATOM 750 O O . GLY A 1 108 ? -10.408 -4.221 37.855 1.00 95.31 108 GLY A O 1
ATOM 751 N N . THR A 1 109 ? -11.245 -6.302 37.758 1.00 97.44 109 THR A N 1
ATOM 752 C CA . THR A 1 109 ? -11.925 -6.135 36.473 1.00 97.44 109 THR A CA 1
ATOM 753 C C . THR A 1 109 ? -13.207 -5.323 36.624 1.00 97.44 109 THR A C 1
ATOM 755 O O . THR A 1 109 ? -13.832 -5.312 37.688 1.00 97.44 109 THR A O 1
ATOM 758 N N . ILE A 1 110 ? -13.646 -4.692 35.540 1.00 98.69 110 ILE A N 1
ATOM 759 C CA . ILE A 1 110 ? -14.946 -4.019 35.481 1.00 98.69 110 ILE A CA 1
ATOM 760 C C . ILE A 1 110 ? -15.771 -4.679 34.379 1.00 98.69 110 ILE A C 1
ATOM 762 O O . ILE A 1 110 ? -15.314 -4.795 33.246 1.00 98.69 110 ILE A O 1
ATOM 766 N N . THR A 1 111 ? -16.973 -5.147 34.703 1.00 98.81 111 THR A N 1
ATOM 767 C CA . THR A 1 111 ? -17.821 -5.888 33.764 1.00 98.81 111 THR A CA 1
ATOM 768 C C . THR A 1 111 ? -19.247 -5.352 33.781 1.00 98.81 111 THR A C 1
ATOM 770 O O . THR A 1 111 ? -19.903 -5.352 34.822 1.00 98.81 111 THR A O 1
ATOM 773 N N . PHE A 1 112 ? -19.737 -4.946 32.614 1.00 98.88 112 PHE A N 1
ATOM 774 C CA . PHE A 1 112 ? -21.090 -4.455 32.383 1.00 98.88 112 PHE A CA 1
ATOM 775 C C . PHE A 1 112 ? -21.769 -5.306 31.317 1.00 98.88 112 PHE A C 1
ATOM 777 O O . PHE A 1 112 ? -21.280 -5.408 30.198 1.00 98.88 112 PHE A O 1
ATOM 784 N N . LEU A 1 113 ? -22.885 -5.930 31.679 1.00 98.81 113 LEU A N 1
ATOM 785 C CA . LEU A 1 113 ? -23.646 -6.826 30.815 1.00 98.81 113 LEU A CA 1
ATOM 786 C C . LEU A 1 113 ? -25.109 -6.367 30.795 1.00 98.81 113 LEU A C 1
ATOM 788 O O . LEU A 1 113 ? -25.815 -6.556 31.787 1.00 98.81 113 LEU A O 1
ATOM 792 N N . ALA A 1 114 ? -25.557 -5.780 29.694 1.00 98.75 114 ALA A N 1
ATOM 793 C CA . ALA A 1 114 ? -26.939 -5.362 29.477 1.00 98.75 114 ALA A CA 1
ATOM 794 C C . ALA A 1 114 ? -27.607 -6.307 28.475 1.00 98.75 114 ALA A C 1
ATOM 796 O O . ALA A 1 114 ? -26.962 -6.772 27.537 1.00 98.75 114 ALA A O 1
ATOM 797 N N . ASN A 1 115 ? -28.889 -6.608 28.670 1.00 98.25 115 ASN A N 1
ATOM 798 C CA . ASN A 1 115 ? -29.653 -7.293 27.627 1.00 98.25 115 ASN A CA 1
ATOM 799 C C . ASN A 1 115 ? -29.947 -6.357 26.448 1.00 98.25 115 ASN A C 1
ATOM 801 O O . ASN A 1 115 ? -30.030 -6.841 25.335 1.00 98.25 115 ASN A O 1
ATOM 805 N N . ASN A 1 116 ? -30.061 -5.049 26.694 1.00 98.25 116 ASN A N 1
ATOM 806 C CA . ASN A 1 116 ? -30.237 -4.034 25.660 1.00 98.25 116 ASN A CA 1
ATOM 807 C C . ASN A 1 116 ? -29.006 -3.117 25.650 1.00 98.25 116 ASN A C 1
ATOM 809 O O . ASN A 1 116 ? -27.926 -3.579 25.284 1.00 98.25 116 ASN A O 1
ATOM 813 N N . ASP A 1 117 ? -29.127 -1.864 26.094 1.00 98.75 117 ASP A N 1
ATOM 814 C CA . ASP A 1 117 ? -28.112 -0.842 25.847 1.00 98.75 117 ASP A CA 1
ATOM 815 C C . ASP A 1 117 ? -27.152 -0.634 27.026 1.00 98.75 117 ASP A C 1
ATOM 817 O O . ASP A 1 117 ? -27.506 -0.753 28.205 1.00 98.75 117 ASP A O 1
ATOM 821 N N . ILE A 1 118 ? -25.918 -0.241 26.707 1.00 98.88 118 ILE A N 1
ATOM 822 C CA . ILE A 1 118 ? -24.984 0.359 27.666 1.00 98.88 118 ILE A CA 1
ATOM 823 C C . ILE A 1 118 ? -24.708 1.794 27.221 1.00 98.88 118 ILE A C 1
ATOM 825 O O . ILE A 1 118 ? -24.153 2.022 26.148 1.00 98.88 118 ILE A O 1
ATOM 829 N N . HIS A 1 119 ? -25.044 2.768 28.064 1.00 98.81 119 HIS A N 1
ATOM 830 C CA . HIS A 1 119 ? -24.869 4.189 27.766 1.00 98.81 119 HIS A CA 1
ATOM 831 C C . HIS A 1 119 ? -23.996 4.874 28.817 1.00 98.81 119 HIS A C 1
ATOM 833 O O . HIS A 1 119 ? -24.321 4.891 30.008 1.00 98.81 119 HIS A O 1
ATOM 839 N N . LEU A 1 120 ? -22.891 5.470 28.371 1.00 98.75 120 LEU A N 1
ATOM 840 C CA . LEU A 1 120 ? -22.103 6.419 29.148 1.00 98.75 120 LEU A CA 1
ATOM 841 C C . LEU A 1 120 ? -22.459 7.833 28.692 1.00 98.75 120 LEU A C 1
ATOM 843 O O . LEU A 1 120 ? -22.255 8.188 27.533 1.00 98.75 120 LEU A O 1
ATOM 847 N N . THR A 1 121 ? -22.958 8.658 29.613 1.00 98.31 121 THR A N 1
ATOM 848 C CA . THR A 1 121 ? -23.214 10.073 29.309 1.00 98.31 121 THR A CA 1
ATOM 849 C C . THR A 1 121 ? -21.903 10.848 29.213 1.00 98.31 121 THR A C 1
ATOM 851 O O . THR A 1 121 ? -20.863 10.355 29.638 1.00 98.31 121 THR A O 1
ATOM 854 N N . SER A 1 122 ? -21.941 12.115 28.793 1.00 96.81 122 SER A N 1
ATOM 855 C CA . SER A 1 122 ? -20.751 12.986 28.670 1.00 96.81 122 SER A CA 1
ATOM 856 C C . SER A 1 122 ? -19.916 13.179 29.955 1.00 96.81 122 SER A C 1
ATOM 858 O O . SER A 1 122 ? -18.912 13.882 29.947 1.00 96.81 122 SER A O 1
ATOM 860 N N . THR A 1 123 ? -20.375 12.664 31.099 1.00 96.69 123 THR A N 1
ATOM 861 C CA . THR A 1 123 ? -19.674 12.665 32.396 1.00 96.69 123 THR A CA 1
ATOM 862 C C . THR A 1 123 ? -19.428 11.258 32.945 1.00 96.69 123 THR A C 1
ATOM 864 O O . THR A 1 123 ? -18.819 11.110 34.008 1.00 96.69 123 THR A O 1
ATOM 867 N N . GLY A 1 124 ? -19.938 10.230 32.264 1.00 98.31 124 GLY A N 1
ATOM 868 C CA . GLY A 1 124 ? -19.690 8.830 32.561 1.00 98.31 124 GLY A CA 1
ATOM 869 C C . GLY A 1 124 ? -18.238 8.481 32.265 1.00 98.31 124 GLY A C 1
ATOM 870 O O . GLY A 1 124 ? -17.696 8.844 31.225 1.00 98.31 124 GLY A O 1
ATOM 871 N N . SER A 1 125 ? -17.596 7.792 33.202 1.00 98.44 125 SER A N 1
ATOM 872 C CA . SER A 1 125 ? -16.210 7.362 33.042 1.00 98.44 125 SER A CA 1
ATOM 873 C C . SER A 1 125 ? -16.018 6.004 33.696 1.00 98.44 125 SER A C 1
ATOM 875 O O . SER A 1 125 ? -16.499 5.792 34.807 1.00 98.44 125 SER A O 1
ATOM 877 N N . ILE A 1 126 ? -15.329 5.083 33.031 1.00 98.75 126 ILE A N 1
ATOM 878 C CA . ILE A 1 126 ? -14.960 3.777 33.583 1.00 98.75 126 ILE A CA 1
ATOM 879 C C . ILE A 1 126 ? -13.438 3.719 33.671 1.00 98.75 126 ILE A C 1
ATOM 881 O O . ILE A 1 126 ? -12.767 3.869 32.661 1.00 98.75 126 ILE A O 1
ATOM 885 N N . VAL A 1 127 ? -12.889 3.475 34.862 1.00 98.31 127 VAL A N 1
ATOM 886 C CA . VAL A 1 127 ? -11.438 3.494 35.093 1.00 98.31 127 VAL A CA 1
ATOM 887 C C . VAL A 1 127 ? -10.980 2.268 35.878 1.00 98.31 127 VAL A C 1
ATOM 889 O O . VAL A 1 127 ? -11.190 2.171 37.093 1.00 98.31 127 VAL A O 1
ATOM 892 N N . ALA A 1 128 ? -10.275 1.360 35.208 1.00 97.38 128 ALA A N 1
ATOM 893 C CA . ALA A 1 128 ? -9.476 0.329 35.860 1.00 97.38 128 ALA A CA 1
ATOM 894 C C . ALA A 1 128 ? -8.067 0.882 36.144 1.00 97.38 128 ALA A C 1
ATOM 896 O O . ALA A 1 128 ? -7.267 1.074 35.232 1.00 97.38 128 ALA A O 1
ATOM 897 N N . GLN A 1 129 ? -7.745 1.140 37.417 1.00 95.50 129 GLN A N 1
ATOM 898 C CA . GLN A 1 129 ? -6.477 1.787 37.812 1.00 95.50 129 GLN A CA 1
ATOM 899 C C . GLN A 1 129 ? -5.260 0.844 37.777 1.00 95.50 129 GLN A C 1
ATOM 901 O O . GLN A 1 129 ? -4.125 1.271 37.991 1.00 95.50 129 GLN A O 1
ATOM 906 N N . SER A 1 130 ? -5.489 -0.438 37.513 1.00 94.12 130 SER A N 1
ATOM 907 C CA . SER A 1 130 ? -4.475 -1.456 37.239 1.00 94.12 130 SER A CA 1
ATOM 908 C C . SER A 1 130 ? -4.604 -1.922 35.790 1.00 94.12 130 SER A C 1
ATOM 910 O O . SER A 1 130 ? -5.551 -1.554 35.098 1.00 94.12 130 SER A O 1
ATOM 912 N N . SER A 1 131 ? -3.679 -2.759 35.319 1.00 94.44 131 SER A N 1
ATOM 913 C CA . SER A 1 131 ? -3.749 -3.388 33.992 1.00 94.44 131 SER A CA 1
ATOM 914 C C . SER A 1 131 ? -4.835 -4.482 33.927 1.00 94.44 131 SER A C 1
ATOM 916 O O . SER A 1 131 ? -4.564 -5.634 33.591 1.00 94.44 131 SER A O 1
ATOM 918 N N . SER A 1 132 ? -6.061 -4.132 34.316 1.00 94.75 132 SER A N 1
ATOM 919 C CA . SER A 1 132 ? -7.205 -5.027 34.471 1.00 94.75 132 SER A CA 1
ATOM 920 C C . SER A 1 132 ? -8.154 -4.946 33.279 1.00 94.75 132 SER A C 1
ATOM 922 O O . SER A 1 132 ? -8.245 -3.929 32.594 1.00 94.75 132 SER A O 1
ATOM 924 N N . LEU A 1 133 ? -8.866 -6.046 33.042 1.00 97.56 133 LEU A N 1
ATOM 925 C CA . LEU A 1 133 ? -9.857 -6.167 31.977 1.00 97.56 133 LEU A CA 1
ATOM 926 C C . LEU A 1 133 ? -11.094 -5.304 32.265 1.00 97.56 133 LEU A C 1
ATOM 928 O O . LEU A 1 133 ? -11.664 -5.373 33.360 1.00 97.56 133 LEU A O 1
ATOM 932 N N . ILE A 1 134 ? -11.540 -4.569 31.250 1.00 98.75 134 ILE A N 1
ATOM 933 C CA . ILE A 1 134 ? -12.866 -3.953 31.189 1.00 98.75 134 ILE A CA 1
ATOM 934 C C . ILE A 1 134 ? -13.678 -4.681 30.115 1.00 98.75 134 ILE A C 1
ATOM 936 O O . ILE A 1 134 ? -13.182 -4.933 29.019 1.00 98.75 134 ILE A O 1
ATOM 940 N N . THR A 1 135 ? -14.922 -5.040 30.423 1.00 98.81 135 THR A N 1
ATOM 941 C CA . THR A 1 135 ? -15.825 -5.717 29.484 1.00 98.81 135 THR A CA 1
ATOM 942 C C . THR A 1 135 ? -17.187 -5.049 29.480 1.00 98.81 135 THR A C 1
ATOM 944 O O . THR A 1 135 ? -17.825 -4.955 30.530 1.00 98.81 135 THR A O 1
ATOM 947 N N . LEU A 1 136 ? -17.639 -4.626 28.303 1.00 98.88 136 LEU A N 1
ATOM 948 C CA . LEU A 1 136 ? -18.989 -4.135 28.048 1.00 98.88 136 LEU A CA 1
ATOM 949 C C . LEU A 1 136 ? -19.656 -5.069 27.033 1.00 98.88 136 LEU A C 1
ATOM 951 O O . LEU A 1 136 ? -19.111 -5.325 25.961 1.00 98.88 136 LEU A O 1
ATOM 955 N N . THR A 1 137 ? -20.835 -5.583 27.365 1.00 98.81 137 THR A N 1
ATOM 956 C CA . THR A 1 137 ? -21.645 -6.396 26.452 1.00 98.81 137 THR A CA 1
ATOM 957 C C . THR A 1 137 ? -23.084 -5.908 26.472 1.00 98.81 137 THR A C 1
ATOM 959 O O . THR A 1 137 ? -23.772 -6.078 27.482 1.00 98.81 137 THR A O 1
ATOM 962 N N . ALA A 1 138 ? -23.509 -5.310 25.366 1.00 98.50 138 ALA A N 1
ATOM 963 C CA . ALA A 1 138 ? -24.908 -5.125 25.002 1.00 98.50 138 ALA A CA 1
ATOM 964 C C . ALA A 1 138 ? -25.411 -6.394 24.282 1.00 98.50 138 ALA A C 1
ATOM 966 O O . ALA A 1 138 ? -24.602 -7.159 23.757 1.00 98.50 138 ALA A O 1
ATOM 967 N N . ASP A 1 139 ? -26.718 -6.653 24.290 1.00 97.94 139 ASP A N 1
ATOM 968 C CA . ASP A 1 139 ? -27.323 -7.910 23.800 1.00 97.94 139 ASP A CA 1
ATOM 969 C C . ASP A 1 139 ? -26.879 -9.187 24.544 1.00 97.94 139 ASP A C 1
ATOM 971 O O . ASP A 1 139 ? -26.697 -10.262 23.971 1.00 97.94 139 ASP A O 1
ATOM 975 N N . LYS A 1 140 ? -26.697 -9.115 25.866 1.00 97.31 140 LYS A N 1
ATOM 976 C CA . LYS A 1 140 ? -26.266 -10.267 26.685 1.00 97.31 140 LYS A CA 1
ATOM 977 C C . LYS A 1 140 ? -27.200 -11.487 26.580 1.00 97.31 140 LYS A C 1
ATOM 979 O O . LYS A 1 140 ? -26.773 -12.615 26.853 1.00 97.31 140 LYS A O 1
ATOM 984 N N . ASP A 1 141 ? -28.480 -11.295 26.270 1.00 96.62 141 ASP A N 1
ATOM 985 C CA . ASP A 1 141 ? -29.447 -12.384 26.104 1.00 96.62 141 ASP A CA 1
ATOM 986 C C . ASP A 1 141 ? -29.604 -12.866 24.653 1.00 96.62 141 ASP A C 1
ATOM 988 O O . ASP A 1 141 ? -30.384 -13.797 24.413 1.00 96.62 141 ASP A O 1
ATOM 992 N N . ASN A 1 142 ? -28.805 -12.322 23.726 1.00 96.25 142 ASN A N 1
ATOM 993 C CA . ASN A 1 142 ? -28.821 -12.620 22.297 1.00 96.25 142 ASN A CA 1
ATOM 994 C C . ASN A 1 142 ? -30.228 -12.450 21.691 1.00 96.25 142 ASN A C 1
ATOM 996 O O . ASN A 1 142 ? -30.697 -13.297 20.916 1.00 96.25 142 ASN A O 1
ATOM 1000 N N . SER A 1 143 ? -30.937 -11.402 22.105 1.00 96.44 143 SER A N 1
ATOM 1001 C CA . SER A 1 143 ? -32.240 -11.004 21.580 1.00 96.44 143 SER A CA 1
ATOM 1002 C C . SER A 1 143 ? -32.154 -10.366 20.190 1.00 96.44 143 SER A C 1
ATOM 1004 O O . SER A 1 143 ? -33.167 -10.335 19.480 1.00 96.44 143 SER A O 1
ATOM 1006 N N . GLY A 1 144 ? -30.957 -9.936 19.776 1.00 96.31 144 GLY A N 1
ATOM 1007 C CA . GLY A 1 144 ? -30.731 -9.218 18.528 1.00 96.31 144 GLY A CA 1
ATOM 1008 C C . GLY A 1 144 ? -31.059 -7.731 18.644 1.00 96.31 144 GLY A C 1
ATOM 1009 O O . GLY A 1 144 ? -31.632 -7.166 17.712 1.00 96.31 144 GLY A O 1
ATOM 1010 N N . ALA A 1 145 ? -30.773 -7.134 19.800 1.00 95.62 145 ALA A N 1
ATOM 1011 C CA . ALA A 1 145 ? -30.855 -5.700 20.042 1.00 95.62 145 ALA A CA 1
ATOM 1012 C C . ALA A 1 145 ? -29.870 -5.304 21.147 1.00 95.62 145 ALA A C 1
ATOM 1014 O O . ALA A 1 145 ? -29.642 -6.072 22.078 1.00 95.62 145 ALA A O 1
ATOM 1015 N N . GLY A 1 146 ? -29.324 -4.097 21.065 1.00 98.06 146 GLY A N 1
ATOM 1016 C CA . GLY A 1 146 ? -28.469 -3.534 22.102 1.00 98.06 146 GLY A CA 1
ATOM 1017 C C . GLY A 1 146 ? -27.261 -2.827 21.514 1.00 98.06 146 GLY A C 1
ATOM 1018 O O . GLY A 1 146 ? -26.445 -3.447 20.823 1.00 98.06 146 GLY A O 1
ATOM 1019 N N . ALA A 1 147 ? -27.142 -1.545 21.836 1.00 98.75 147 ALA A N 1
ATOM 1020 C CA . ALA A 1 147 ? -26.058 -0.663 21.443 1.00 98.75 147 ALA A CA 1
ATOM 1021 C C . ALA A 1 147 ? -25.130 -0.350 22.625 1.00 98.75 147 ALA A C 1
ATOM 1023 O O . ALA A 1 147 ? -25.514 -0.397 23.799 1.00 98.75 147 ALA A O 1
ATOM 1024 N N . ILE A 1 148 ? -23.897 0.043 22.309 1.00 98.88 148 ILE A N 1
ATOM 1025 C CA . ILE A 1 148 ? -23.012 0.701 23.275 1.00 98.88 148 ILE A CA 1
ATOM 1026 C C . ILE A 1 148 ? -22.817 2.143 22.822 1.00 98.88 148 ILE A C 1
ATOM 1028 O O . ILE A 1 148 ? -22.326 2.391 21.727 1.00 98.88 148 ILE A O 1
ATOM 1032 N N . THR A 1 149 ? -23.195 3.106 23.660 1.00 98.75 149 THR A N 1
ATOM 1033 C CA . THR A 1 149 ? -23.057 4.535 23.353 1.00 98.75 149 THR A CA 1
ATOM 1034 C C . THR A 1 149 ? -22.135 5.217 24.350 1.00 98.75 149 THR A C 1
ATOM 1036 O O . THR A 1 149 ? -22.397 5.225 25.555 1.00 98.75 149 THR A O 1
ATOM 1039 N N . LEU A 1 150 ? -21.069 5.816 23.831 1.00 98.69 150 LEU A N 1
ATOM 1040 C CA . LEU A 1 150 ? -20.185 6.731 24.535 1.00 98.69 150 LEU A CA 1
ATOM 1041 C C . LEU A 1 150 ? -20.513 8.149 24.059 1.00 98.69 150 LEU A C 1
ATOM 1043 O O . LEU A 1 150 ? -20.142 8.531 22.953 1.00 98.69 150 LEU A O 1
ATOM 1047 N N . ASP A 1 151 ? -21.241 8.933 24.857 1.00 98.00 151 ASP A N 1
ATOM 1048 C CA . ASP A 1 151 ? -21.475 10.345 24.530 1.00 98.00 151 ASP A CA 1
ATOM 1049 C C . ASP A 1 151 ? -20.144 11.101 24.494 1.00 98.00 151 ASP A C 1
ATOM 1051 O O . ASP A 1 151 ? -19.251 10.824 25.303 1.00 98.00 151 ASP A O 1
ATOM 1055 N N . SER A 1 152 ? -20.045 12.124 23.642 1.00 96.81 152 SER A N 1
ATOM 1056 C CA . SER A 1 152 ? -18.871 12.996 23.602 1.00 96.81 152 SER A CA 1
ATOM 1057 C C . SER A 1 152 ? -18.480 13.510 24.997 1.00 96.81 152 SER A C 1
ATOM 1059 O O . SER A 1 152 ? -19.276 14.153 25.694 1.00 96.81 152 SER A O 1
ATOM 1061 N N . GLY A 1 153 ? -17.243 13.215 25.407 1.00 95.38 153 GLY A N 1
ATOM 1062 C CA . GLY A 1 153 ? -16.687 13.555 26.722 1.00 95.38 153 GLY A CA 1
ATOM 1063 C C . GLY A 1 153 ? -16.724 12.419 27.750 1.00 95.38 153 GLY A C 1
ATOM 1064 O O . GLY A 1 153 ? -16.135 12.562 28.824 1.00 95.38 153 GLY A O 1
ATOM 1065 N N . SER A 1 154 ? -17.381 11.300 27.437 1.00 97.69 154 SER A N 1
ATOM 1066 C CA . SER A 1 154 ? -17.272 10.065 28.218 1.00 97.69 154 SER A CA 1
ATOM 1067 C C . SER A 1 154 ? -15.919 9.379 28.003 1.00 97.69 154 SER A C 1
ATOM 1069 O O . SER A 1 154 ? -15.236 9.630 27.009 1.00 97.69 154 SER A O 1
ATOM 1071 N N . SER A 1 155 ? -15.508 8.519 28.940 1.00 97.56 155 SER A N 1
ATOM 1072 C CA . SER A 1 155 ? -14.243 7.789 28.802 1.00 97.56 155 SER A CA 1
ATOM 1073 C C . SER A 1 155 ? -14.247 6.370 29.368 1.00 97.56 155 SER A C 1
ATOM 1075 O O . SER A 1 155 ? -14.923 6.068 30.354 1.00 97.56 155 SER A O 1
ATOM 1077 N N . ILE A 1 156 ? -13.433 5.501 28.771 1.00 98.50 156 ILE A N 1
ATOM 1078 C CA . ILE A 1 156 ? -13.082 4.183 29.306 1.00 98.50 156 ILE A CA 1
ATOM 1079 C C . ILE A 1 156 ? -11.557 4.067 29.331 1.00 98.50 156 ILE A C 1
ATOM 1081 O O . ILE A 1 156 ? -10.906 4.160 28.297 1.00 98.50 156 ILE A O 1
ATOM 1085 N N . GLU A 1 157 ? -10.980 3.839 30.506 1.00 98.06 157 GLU A N 1
ATOM 1086 C CA . GLU A 1 157 ? -9.533 3.783 30.708 1.00 98.06 157 GLU A CA 1
ATOM 1087 C C . GLU A 1 157 ? -9.124 2.514 31.462 1.00 98.06 157 GLU A C 1
ATOM 1089 O O . GLU A 1 157 ? -9.648 2.203 32.537 1.00 98.06 157 GLU A O 1
ATOM 1094 N N . SER A 1 158 ? -8.134 1.803 30.925 1.00 97.00 158 SER A N 1
ATOM 1095 C CA . SER A 1 158 ? -7.407 0.755 31.640 1.00 97.00 158 SER A CA 1
ATOM 1096 C C . SER A 1 158 ? -5.909 1.055 31.645 1.00 97.00 158 SER A C 1
ATOM 1098 O O . SER A 1 158 ? -5.322 1.348 30.602 1.00 97.00 158 SER A O 1
ATOM 1100 N N . GLN A 1 159 ? -5.244 0.909 32.797 1.00 92.75 159 GLN A N 1
ATOM 1101 C CA . GLN A 1 159 ? -3.801 1.166 32.958 1.00 92.75 159 GLN A CA 1
ATOM 1102 C C . GLN A 1 159 ? -2.919 0.049 32.355 1.00 92.75 159 GLN A C 1
ATOM 1104 O O . GLN A 1 159 ? -1.995 -0.460 32.994 1.00 92.75 159 GLN A O 1
ATOM 1109 N N . GLY A 1 160 ? -3.230 -0.370 31.125 1.00 86.69 160 GLY A N 1
ATOM 1110 C CA . GLY A 1 160 ? -2.526 -1.378 30.324 1.00 86.69 160 GLY A CA 1
ATOM 1111 C C . GLY A 1 160 ? -3.251 -2.720 30.201 1.00 86.69 160 GLY A C 1
ATOM 1112 O O . GLY A 1 160 ? -2.699 -3.665 29.645 1.00 86.69 160 GLY A O 1
ATOM 1113 N N . GLY A 1 161 ? -4.464 -2.835 30.748 1.00 94.00 161 GLY A N 1
ATOM 1114 C CA . GLY A 1 161 ? -5.320 -4.000 30.541 1.00 94.00 161 GLY A CA 1
ATOM 1115 C C . GLY A 1 161 ? -6.039 -3.949 29.194 1.00 94.00 161 GLY A C 1
ATOM 1116 O O . GLY A 1 161 ? -5.815 -3.055 28.383 1.00 94.00 161 GLY A O 1
ATOM 1117 N N . GLN A 1 162 ? -6.908 -4.929 28.966 1.00 97.88 162 GLN A N 1
ATOM 1118 C CA . GLN A 1 162 ? -7.721 -5.008 27.753 1.00 97.88 162 GLN A CA 1
ATOM 1119 C C . GLN A 1 162 ? -9.071 -4.322 27.966 1.00 97.88 162 GLN A C 1
ATOM 1121 O O . GLN A 1 162 ? -9.605 -4.336 29.081 1.00 97.88 162 GLN A O 1
ATOM 1126 N N . ILE A 1 163 ? -9.640 -3.784 26.894 1.00 98.81 163 ILE A N 1
ATOM 1127 C CA . ILE A 1 163 ? -11.015 -3.285 26.859 1.00 98.81 163 ILE A CA 1
ATOM 1128 C C . ILE A 1 163 ? -11.743 -4.059 25.764 1.00 98.81 163 ILE A C 1
ATOM 1130 O O . ILE A 1 163 ? -11.348 -4.000 24.605 1.00 98.81 163 ILE A O 1
ATOM 1134 N N . LEU A 1 164 ? -12.775 -4.807 26.152 1.00 98.81 164 LEU A N 1
ATOM 1135 C CA . LEU A 1 164 ? -13.583 -5.618 25.244 1.00 98.81 164 LEU A CA 1
ATOM 1136 C C . LEU A 1 164 ? -15.002 -5.053 25.197 1.00 98.81 164 LEU A C 1
ATOM 1138 O O . LEU A 1 164 ? -15.653 -4.926 26.241 1.00 98.81 164 LEU A O 1
ATOM 1142 N N . MET A 1 165 ? -15.482 -4.735 24.002 1.00 98.88 165 MET A N 1
ATOM 1143 C CA . MET A 1 165 ? -16.805 -4.168 23.761 1.00 98.88 165 MET A CA 1
ATOM 1144 C C . MET A 1 165 ? -17.535 -5.007 22.719 1.00 98.88 165 MET A C 1
ATOM 1146 O O . MET A 1 165 ? -17.021 -5.247 21.632 1.00 98.88 165 MET A O 1
ATOM 1150 N N . SER A 1 166 ? -18.745 -5.452 23.044 1.00 98.69 166 SER A N 1
ATOM 1151 C CA . SER A 1 166 ? -19.582 -6.218 22.122 1.00 98.69 166 SER A CA 1
ATOM 1152 C C . SER A 1 166 ? -21.017 -5.711 22.162 1.00 98.69 166 SER A C 1
ATOM 1154 O O . SER A 1 166 ? -21.597 -5.583 23.240 1.00 98.69 166 SER A O 1
ATOM 1156 N N . ALA A 1 167 ? -21.567 -5.415 20.991 1.00 98.75 167 ALA A N 1
ATOM 1157 C CA . ALA A 1 167 ? -22.945 -4.996 20.789 1.00 98.75 167 ALA A CA 1
ATOM 1158 C C . ALA A 1 167 ? -23.562 -5.754 19.607 1.00 98.75 167 ALA A C 1
ATOM 1160 O O . ALA A 1 167 ? -22.855 -6.233 18.707 1.00 98.75 167 ALA A O 1
ATOM 1161 N N . TYR A 1 168 ? -24.889 -5.864 19.604 1.00 98.62 168 TYR A N 1
ATOM 1162 C CA . TYR A 1 168 ? -25.604 -6.323 18.418 1.00 98.62 168 TYR A CA 1
ATOM 1163 C C . TYR A 1 168 ? -25.806 -5.167 17.441 1.00 98.62 168 TYR A C 1
ATOM 1165 O O . TYR A 1 168 ? -25.437 -5.292 16.276 1.00 98.62 168 TYR A O 1
ATOM 1173 N N . ASP A 1 169 ? -26.320 -4.040 17.931 1.00 98.50 169 ASP A N 1
ATOM 1174 C CA . ASP A 1 169 ? -26.490 -2.807 17.164 1.00 98.50 169 ASP A CA 1
ATOM 1175 C C . ASP A 1 169 ? -25.190 -1.978 17.186 1.00 98.50 169 ASP A C 1
ATOM 1177 O O . ASP A 1 169 ? -24.089 -2.522 17.308 1.00 98.50 169 ASP A O 1
ATOM 1181 N N . ASP A 1 170 ? -25.296 -0.661 17.031 1.00 98.44 170 ASP A N 1
ATOM 1182 C CA . ASP A 1 170 ? -24.154 0.234 16.872 1.00 98.44 170 ASP A CA 1
ATOM 1183 C C . ASP A 1 170 ? -23.274 0.333 18.132 1.00 98.44 170 ASP A C 1
ATOM 1185 O O . ASP A 1 170 ? -23.739 0.256 19.278 1.00 98.44 170 ASP A O 1
ATOM 1189 N N . VAL A 1 171 ? -21.983 0.577 17.906 1.00 98.81 171 VAL A N 1
ATOM 1190 C CA . VAL A 1 171 ? -21.051 1.047 18.934 1.00 98.81 171 VAL A CA 1
ATOM 1191 C C . VAL A 1 171 ? -20.614 2.469 18.584 1.00 98.81 171 VAL A C 1
ATOM 1193 O O . VAL A 1 171 ? -19.832 2.684 17.661 1.00 98.81 171 VAL A O 1
ATOM 1196 N N . ALA A 1 172 ? -21.107 3.443 19.343 1.00 98.44 172 ALA A N 1
ATOM 1197 C CA . ALA A 1 172 ? -20.741 4.849 19.216 1.00 98.44 172 ALA A CA 1
ATOM 1198 C C . ALA A 1 172 ? -19.606 5.184 20.197 1.00 98.44 172 ALA A C 1
ATOM 1200 O O . ALA A 1 172 ? -19.770 5.017 21.409 1.00 98.44 172 ALA A O 1
ATOM 1201 N N . LEU A 1 173 ? -18.456 5.622 19.680 1.00 98.38 173 LEU A N 1
ATOM 1202 C CA . LEU A 1 173 ? -17.214 5.828 20.430 1.00 98.38 173 LEU A CA 1
ATOM 1203 C C . LEU A 1 173 ? -17.052 7.272 20.917 1.00 98.38 173 LEU A C 1
ATOM 1205 O O . LEU A 1 173 ? -17.584 8.203 20.330 1.00 98.38 173 LEU A O 1
ATOM 1209 N N . SER A 1 174 ? -16.295 7.454 22.003 1.00 97.06 174 SER A N 1
ATOM 1210 C CA . SER A 1 174 ? -15.817 8.778 22.412 1.00 97.06 174 SER A CA 1
ATOM 1211 C C . SER A 1 174 ? -14.354 8.738 22.817 1.00 97.06 174 SER A C 1
ATOM 1213 O O . SER A 1 174 ? -13.533 9.149 22.030 1.00 97.06 174 SER A O 1
ATOM 1215 N N . SER A 1 175 ? -13.987 8.250 24.005 1.00 97.62 175 SER A N 1
ATOM 1216 C CA . SER A 1 175 ? -12.571 8.116 24.372 1.00 97.62 175 SER A CA 1
ATOM 1217 C C . SER A 1 175 ? -12.308 6.788 25.067 1.00 97.62 175 SER A C 1
ATOM 1219 O O . SER A 1 175 ? -12.844 6.507 26.143 1.00 97.62 175 SER A O 1
ATOM 1221 N N . ILE A 1 176 ? -11.473 5.958 24.451 1.00 98.44 176 ILE A N 1
ATOM 1222 C CA . ILE A 1 176 ? -11.060 4.654 24.963 1.00 98.44 176 ILE A CA 1
ATOM 1223 C C . ILE A 1 176 ? -9.539 4.643 25.040 1.00 98.44 176 ILE A C 1
ATOM 1225 O O . ILE A 1 176 ? -8.849 4.872 24.052 1.00 98.44 176 ILE A O 1
ATOM 1229 N N . THR A 1 177 ? -8.992 4.376 26.221 1.00 97.94 177 THR A N 1
ATOM 1230 C CA . THR A 1 177 ? -7.546 4.405 26.450 1.00 97.94 177 THR A CA 1
ATOM 1231 C C . THR A 1 177 ? -7.064 3.139 27.139 1.00 97.94 177 THR A C 1
ATOM 1233 O O . THR A 1 177 ? -7.573 2.739 28.189 1.00 97.94 177 THR A O 1
ATOM 1236 N N . THR A 1 178 ? -6.006 2.542 26.591 1.00 97.06 178 THR A N 1
ATOM 1237 C CA . THR A 1 178 ? -5.189 1.556 27.297 1.00 97.06 178 THR A CA 1
ATOM 1238 C C . THR A 1 178 ? -3.720 1.968 27.277 1.00 97.06 178 THR A C 1
ATOM 1240 O O . THR A 1 178 ? -3.176 2.337 26.238 1.00 97.06 178 THR A O 1
ATOM 1243 N N . ALA A 1 179 ? -3.030 1.867 28.416 1.00 89.25 179 ALA A N 1
ATOM 1244 C CA . ALA A 1 179 ? -1.580 2.074 28.477 1.00 89.25 179 ALA A CA 1
ATOM 1245 C C . ALA A 1 179 ? -0.816 0.858 27.902 1.00 89.25 179 ALA A C 1
ATOM 1247 O O . ALA A 1 179 ? -0.191 0.095 28.638 1.00 89.25 179 ALA A O 1
ATOM 1248 N N . GLY A 1 180 ? -0.907 0.662 26.584 1.00 84.62 180 GLY A N 1
ATOM 1249 C CA . GLY A 1 180 ? -0.231 -0.404 25.839 1.00 84.62 180 GLY A CA 1
ATOM 1250 C C . GLY A 1 180 ? -1.007 -1.723 25.707 1.00 84.62 180 GLY A C 1
ATOM 1251 O O . GLY A 1 180 ? -0.409 -2.764 25.436 1.00 84.62 180 GLY A O 1
ATOM 1252 N N . GLY A 1 181 ? -2.320 -1.699 25.951 1.00 95.00 181 GLY A N 1
ATOM 1253 C CA . GLY A 1 181 ? -3.198 -2.868 25.889 1.00 95.00 181 GLY A CA 1
ATOM 1254 C C . GLY A 1 181 ? -3.865 -3.071 24.525 1.00 95.00 181 GLY A C 1
ATOM 1255 O O . GLY A 1 181 ? -3.535 -2.403 23.541 1.00 95.00 181 GLY A O 1
ATOM 1256 N N . LEU A 1 182 ? -4.805 -4.021 24.499 1.00 97.81 182 LEU A N 1
ATOM 1257 C CA . LEU A 1 182 ? -5.709 -4.292 23.378 1.00 97.81 182 LEU A CA 1
ATOM 1258 C C . LEU A 1 182 ? -7.063 -3.626 23.633 1.00 97.81 182 LEU A C 1
ATOM 1260 O O . LEU A 1 182 ? -7.617 -3.737 24.732 1.00 97.81 182 LEU A O 1
ATOM 1264 N N . VAL A 1 183 ? -7.607 -3.012 22.591 1.00 98.81 183 VAL A N 1
ATOM 1265 C CA . VAL A 1 183 ? -9.017 -2.638 22.491 1.00 98.81 183 VAL A CA 1
ATOM 1266 C C . VAL A 1 183 ? -9.650 -3.505 21.403 1.00 98.81 183 VAL A C 1
ATOM 1268 O O . VAL A 1 183 ? -9.156 -3.535 20.282 1.00 98.81 183 VAL A O 1
ATOM 1271 N N . ASP A 1 184 ? -10.706 -4.237 21.745 1.00 98.81 184 ASP A N 1
ATOM 1272 C CA . ASP A 1 184 ? -11.453 -5.104 20.824 1.00 98.81 184 ASP A CA 1
ATOM 1273 C C . ASP A 1 184 ? -12.924 -4.684 20.842 1.00 98.81 184 ASP A C 1
ATOM 1275 O O . ASP A 1 184 ? -13.570 -4.684 21.899 1.00 98.81 184 ASP A O 1
ATOM 1279 N N . ILE A 1 185 ? -13.425 -4.266 19.682 1.00 98.88 185 ILE A N 1
ATOM 1280 C CA . ILE A 1 185 ? -14.760 -3.702 19.508 1.00 98.88 185 ILE A CA 1
ATOM 1281 C C . ILE A 1 185 ? -15.491 -4.510 18.447 1.00 98.88 185 ILE A C 1
ATOM 1283 O O . ILE A 1 185 ? -15.045 -4.619 17.309 1.00 98.88 185 ILE A O 1
ATOM 1287 N N . THR A 1 186 ? -16.652 -5.043 18.808 1.00 98.69 186 THR A N 1
ATOM 1288 C CA . THR A 1 186 ? -17.503 -5.801 17.892 1.00 98.69 186 THR A CA 1
ATOM 1289 C C . THR A 1 186 ? -18.928 -5.251 17.888 1.00 98.69 186 THR A C 1
ATOM 1291 O O . THR A 1 186 ? -19.586 -5.221 18.928 1.00 98.69 186 THR A O 1
ATOM 1294 N N . SER A 1 187 ? -19.426 -4.891 16.706 1.00 98.62 187 SER A N 1
ATOM 1295 C CA . SER A 1 187 ? -20.835 -4.634 16.404 1.00 98.62 187 SER A CA 1
ATOM 1296 C C . SER A 1 187 ? -21.336 -5.694 15.417 1.00 98.62 187 SER A C 1
ATOM 1298 O O . SER A 1 187 ? -20.898 -5.761 14.270 1.00 98.62 187 SER A O 1
ATOM 1300 N N . THR A 1 188 ? -22.236 -6.571 15.867 1.00 98.25 188 THR A N 1
ATOM 1301 C CA . THR A 1 188 ? -22.615 -7.778 15.101 1.00 98.25 188 THR A CA 1
ATOM 1302 C C . THR A 1 188 ? -23.524 -7.475 13.906 1.00 98.25 188 THR A C 1
ATOM 1304 O O . THR A 1 188 ? -23.471 -8.173 12.896 1.00 98.25 188 THR A O 1
ATOM 1307 N N . ALA A 1 189 ? -24.388 -6.470 14.020 1.00 98.00 189 ALA A N 1
ATOM 1308 C CA . ALA A 1 189 ? -25.355 -6.071 13.000 1.00 98.00 189 ALA A CA 1
ATOM 1309 C C . ALA A 1 189 ? -25.313 -4.567 12.684 1.00 98.00 189 ALA A C 1
ATOM 1311 O O . ALA A 1 189 ? -25.863 -4.177 11.653 1.00 98.00 189 ALA A O 1
ATOM 1312 N N . GLY A 1 190 ? -24.673 -3.756 13.533 1.00 98.19 190 GLY A N 1
ATOM 1313 C CA . GLY A 1 190 ? -24.546 -2.307 13.396 1.00 98.19 190 GLY A CA 1
ATOM 1314 C C . GLY A 1 190 ? -23.190 -1.833 12.861 1.00 98.19 190 GLY A C 1
ATOM 1315 O O . GLY A 1 190 ? -22.385 -2.610 12.332 1.00 98.19 190 GLY A O 1
ATOM 1316 N N . GLY A 1 191 ? -22.971 -0.524 12.985 1.00 98.44 191 GLY A N 1
ATOM 1317 C CA . GLY A 1 191 ? -21.735 0.198 12.691 1.00 98.44 191 GLY A CA 1
ATOM 1318 C C . GLY A 1 191 ? -20.894 0.492 13.938 1.00 98.44 191 GLY A C 1
ATOM 1319 O O . GLY A 1 191 ? -21.381 0.458 15.068 1.00 98.44 191 GLY A O 1
ATOM 1320 N N . ILE A 1 192 ? -19.626 0.835 13.725 1.00 98.88 192 ILE A N 1
ATOM 1321 C CA . ILE A 1 192 ? -18.771 1.487 14.724 1.00 98.88 192 ILE A CA 1
ATOM 1322 C C . ILE A 1 192 ? -18.575 2.935 14.268 1.00 98.88 192 ILE A C 1
ATOM 1324 O O . ILE A 1 192 ? -18.088 3.162 13.161 1.00 98.88 192 ILE A O 1
ATOM 1328 N N . THR A 1 193 ? -18.975 3.915 15.076 1.00 97.75 193 THR A N 1
ATOM 1329 C CA . THR A 1 193 ? -18.981 5.335 14.678 1.00 97.75 193 THR A CA 1
ATOM 1330 C C . THR A 1 193 ? -18.259 6.218 15.678 1.00 97.75 193 THR A C 1
ATOM 1332 O O . THR A 1 193 ? -18.367 5.990 16.883 1.00 97.75 193 THR A O 1
ATOM 1335 N N . ASP A 1 194 ? -17.623 7.277 15.184 1.00 96.62 194 ASP A N 1
ATOM 1336 C CA . ASP A 1 194 ? -17.199 8.389 16.025 1.00 96.62 194 ASP A CA 1
ATOM 1337 C C . ASP A 1 194 ? -18.447 9.135 16.535 1.00 96.62 194 ASP A C 1
ATOM 1339 O O . ASP A 1 194 ? -19.376 9.426 15.778 1.00 96.62 194 ASP A O 1
ATOM 1343 N N . ASN A 1 195 ? -18.528 9.349 17.845 1.00 95.44 195 ASN A N 1
ATOM 1344 C CA . ASN A 1 195 ? -19.574 10.125 18.512 1.00 95.44 195 ASN A CA 1
ATOM 1345 C C . ASN A 1 195 ? -18.969 11.221 19.405 1.00 95.44 195 ASN A C 1
ATOM 1347 O O . ASN A 1 195 ? -19.602 11.743 20.333 1.00 95.44 195 ASN A O 1
ATOM 1351 N N . ASP A 1 196 ? -17.725 11.579 19.122 1.00 88.25 196 ASP A N 1
ATOM 1352 C CA . ASP A 1 196 ? -16.959 12.614 19.765 1.00 88.25 196 ASP A CA 1
ATOM 1353 C C . ASP A 1 196 ? -16.854 13.846 18.854 1.00 88.25 196 ASP A C 1
ATOM 1355 O O . ASP A 1 196 ? -16.807 13.782 17.637 1.00 88.25 196 ASP A O 1
ATOM 1359 N N . SER A 1 197 ? -16.933 15.029 19.463 1.00 86.31 197 SER A N 1
ATOM 1360 C CA . SER A 1 197 ? -16.762 16.306 18.761 1.00 86.31 197 SER A CA 1
ATOM 1361 C C . SER A 1 197 ? -15.600 17.113 19.340 1.00 86.31 197 SER A C 1
ATOM 1363 O O . SER A 1 197 ? -15.574 18.344 19.254 1.00 86.31 197 SER A O 1
ATOM 1365 N N . THR A 1 198 ? -14.715 16.442 20.075 1.00 80.31 198 THR A N 1
ATOM 1366 C CA . THR A 1 198 ? -13.667 17.049 20.900 1.00 80.31 198 THR A CA 1
ATOM 1367 C C . THR A 1 198 ? -12.287 16.979 20.260 1.00 80.31 198 THR A C 1
ATOM 1369 O O . THR A 1 198 ? -11.407 17.720 20.708 1.00 80.31 198 THR A O 1
ATOM 1372 N N . GLY A 1 199 ? -12.118 16.164 19.211 1.00 81.31 199 GLY A N 1
ATOM 1373 C CA . GLY A 1 199 ? -10.835 15.937 18.538 1.00 81.31 199 GLY A CA 1
ATOM 1374 C C . GLY A 1 199 ? -9.832 15.212 19.434 1.00 81.31 199 GLY A C 1
ATOM 1375 O O . GLY A 1 199 ? -8.632 15.476 19.359 1.00 81.31 199 GLY A O 1
ATOM 1376 N N . VAL A 1 200 ? -10.341 14.414 20.374 1.00 90.12 200 VAL A N 1
ATOM 1377 C CA . VAL A 1 200 ? -9.554 13.468 21.164 1.00 90.12 200 VAL A CA 1
ATOM 1378 C C . VAL A 1 200 ? -9.544 12.171 20.369 1.00 90.12 200 VAL A C 1
ATOM 1380 O O . VAL A 1 200 ? -10.538 11.853 19.741 1.00 90.12 200 VAL A O 1
ATOM 1383 N N . ASP A 1 201 ? -8.457 11.406 20.407 1.00 95.75 201 ASP A N 1
ATOM 1384 C CA . ASP A 1 201 ? -8.471 10.101 19.747 1.00 95.75 201 ASP A CA 1
ATOM 1385 C C . ASP A 1 201 ? -9.579 9.225 20.358 1.00 95.75 201 ASP A C 1
ATOM 1387 O O . ASP A 1 201 ? -9.619 9.014 21.582 1.00 95.75 201 ASP A O 1
ATOM 1391 N N . ASN A 1 202 ? -10.441 8.666 19.508 1.00 97.94 202 ASN A N 1
ATOM 1392 C CA . ASN A 1 202 ? -11.464 7.726 19.938 1.00 97.94 202 ASN A CA 1
ATOM 1393 C C . ASN A 1 202 ? -10.846 6.511 20.625 1.00 97.94 202 ASN A C 1
ATOM 1395 O O . ASN A 1 202 ? -11.373 6.014 21.626 1.00 97.94 202 ASN A O 1
ATOM 1399 N N . VAL A 1 203 ? -9.710 6.043 20.098 1.00 98.50 203 VAL A N 1
ATOM 1400 C CA . VAL A 1 203 ? -8.960 4.919 20.657 1.00 98.50 203 VAL A CA 1
ATOM 1401 C C . VAL A 1 203 ? -7.469 5.232 20.743 1.00 98.50 203 VAL A C 1
ATOM 1403 O O . VAL A 1 203 ? -6.789 5.398 19.736 1.00 98.50 203 VAL A O 1
ATOM 1406 N N . THR A 1 204 ? -6.928 5.205 21.959 1.00 98.19 204 THR A N 1
ATOM 1407 C CA . THR A 1 204 ? -5.482 5.181 22.228 1.00 98.19 204 THR A CA 1
ATOM 1408 C C . THR A 1 204 ? -5.097 3.828 22.832 1.00 98.19 204 THR A C 1
ATOM 1410 O O . THR A 1 204 ? -5.493 3.504 23.956 1.00 98.19 204 THR A O 1
ATOM 1413 N N . ALA A 1 205 ? -4.327 3.012 22.111 1.00 98.19 205 ALA A N 1
ATOM 1414 C CA . ALA A 1 205 ? -3.955 1.659 22.541 1.00 98.19 205 ALA A CA 1
ATOM 1415 C C . ALA A 1 205 ? -2.672 1.176 21.847 1.00 98.19 205 ALA A C 1
ATOM 1417 O O . ALA A 1 205 ? -2.151 1.840 20.962 1.00 98.19 205 ALA A O 1
ATOM 1418 N N . SER A 1 206 ? -2.144 0.003 22.210 1.00 97.69 206 SER A N 1
ATOM 1419 C CA . SER A 1 206 ? -1.116 -0.626 21.361 1.00 97.69 206 SER A CA 1
ATOM 1420 C C . SER A 1 206 ? -1.737 -1.392 20.202 1.00 97.69 206 SER A C 1
ATOM 1422 O O . SER A 1 206 ? -1.196 -1.356 19.103 1.00 97.69 206 SER A O 1
ATOM 1424 N N . GLN A 1 207 ? -2.848 -2.080 20.451 1.00 98.31 207 GLN A N 1
ATOM 1425 C CA . GLN A 1 207 ? -3.533 -2.929 19.482 1.00 98.31 207 GLN A CA 1
ATOM 1426 C C . GLN A 1 207 ? -5.015 -2.565 19.449 1.00 98.31 207 GLN A C 1
ATOM 1428 O O . GLN A 1 207 ? -5.618 -2.358 20.509 1.00 98.31 207 GLN A O 1
ATOM 1433 N N . LEU A 1 208 ? -5.588 -2.525 18.252 1.00 98.75 208 LEU A N 1
ATOM 1434 C CA . LEU A 1 208 ? -7.008 -2.296 18.023 1.00 98.75 208 LEU A CA 1
ATOM 1435 C C . LEU A 1 208 ? -7.559 -3.337 17.053 1.00 98.75 208 LEU A C 1
ATOM 1437 O O . LEU A 1 208 ? -7.029 -3.503 15.959 1.00 98.75 208 LEU A O 1
ATOM 1441 N N . ILE A 1 209 ? -8.635 -4.000 17.470 1.00 98.81 209 ILE A N 1
ATOM 1442 C CA . ILE A 1 209 ? -9.471 -4.845 16.620 1.00 98.81 209 ILE A CA 1
ATOM 1443 C C . ILE A 1 209 ? -10.851 -4.194 16.523 1.00 98.81 209 ILE A C 1
ATOM 1445 O O . ILE A 1 209 ? -11.449 -3.856 17.550 1.00 98.81 209 ILE A O 1
ATOM 1449 N N . MET A 1 210 ? -11.371 -4.039 15.307 1.00 98.75 210 MET A N 1
ATOM 1450 C CA . MET A 1 210 ? -12.729 -3.545 15.070 1.00 98.75 210 MET A CA 1
ATOM 1451 C C . MET A 1 210 ? -13.485 -4.438 14.093 1.00 98.75 210 MET A C 1
ATOM 1453 O O . MET A 1 210 ? -13.086 -4.589 12.948 1.00 98.75 210 MET A O 1
ATOM 1457 N N . ASN A 1 211 ? -14.617 -4.979 14.526 1.00 98.50 211 ASN A N 1
ATOM 1458 C CA . ASN A 1 211 ? -15.489 -5.805 13.699 1.00 98.50 211 ASN A CA 1
ATOM 1459 C C . ASN A 1 211 ? -16.881 -5.179 13.636 1.00 98.50 211 ASN A C 1
ATOM 1461 O O . ASN A 1 211 ? -17.533 -5.003 14.664 1.00 98.50 211 ASN A O 1
ATOM 1465 N N . SER A 1 212 ? -17.353 -4.861 12.438 1.00 98.38 212 SER A N 1
ATOM 1466 C CA . SER A 1 212 ? -18.680 -4.315 12.169 1.00 98.38 212 SER A CA 1
ATOM 1467 C C . SER A 1 212 ? -19.331 -5.063 11.009 1.00 98.38 212 SER A C 1
ATOM 1469 O O . SER A 1 212 ? -18.655 -5.592 10.137 1.00 98.38 212 SER A O 1
ATOM 1471 N N . ASN A 1 213 ? -20.662 -5.087 10.968 1.00 97.69 213 ASN A N 1
ATOM 1472 C CA . ASN A 1 213 ? -21.395 -5.584 9.806 1.00 97.69 213 ASN A CA 1
ATOM 1473 C C . ASN A 1 213 ? -21.792 -4.467 8.817 1.00 97.69 213 ASN A C 1
ATOM 1475 O O . ASN A 1 213 ? -22.046 -4.757 7.643 1.00 97.69 213 ASN A O 1
ATOM 1479 N N . LEU A 1 214 ? -21.891 -3.210 9.272 1.00 97.12 214 LEU A N 1
ATOM 1480 C CA . LEU A 1 214 ? -22.341 -2.085 8.444 1.00 97.12 214 LEU A CA 1
ATOM 1481 C C . LEU A 1 214 ? -21.233 -1.125 8.030 1.00 97.12 214 LEU A C 1
ATOM 1483 O O . LEU A 1 214 ? -21.237 -0.730 6.874 1.00 97.12 214 LEU A O 1
ATOM 1487 N N . SER A 1 215 ? -20.369 -0.675 8.940 1.00 98.06 215 SER A N 1
ATOM 1488 C CA . SER A 1 215 ? -19.298 0.286 8.637 1.00 98.06 215 SER A CA 1
ATOM 1489 C C . SER A 1 215 ? -18.425 0.550 9.858 1.00 98.06 215 SER A C 1
ATOM 1491 O O . SER A 1 215 ? -18.906 0.491 10.990 1.00 98.06 215 SER A O 1
ATOM 1493 N N . ILE A 1 216 ? -17.187 0.977 9.626 1.00 98.75 216 ILE A N 1
ATOM 1494 C CA . ILE A 1 216 ? -16.309 1.541 10.655 1.00 98.75 216 ILE A CA 1
ATOM 1495 C C . ILE A 1 216 ? -15.967 2.975 10.252 1.00 98.75 216 ILE A C 1
ATOM 1497 O O . ILE A 1 216 ? -15.358 3.205 9.208 1.00 98.75 216 ILE A O 1
ATOM 1501 N N . GLY A 1 217 ? -16.366 3.939 11.078 1.00 98.19 217 GLY A N 1
ATOM 1502 C CA . GLY A 1 217 ? -16.243 5.361 10.775 1.00 98.19 217 GLY A CA 1
ATOM 1503 C C . GLY A 1 217 ? -17.111 5.798 9.591 1.00 98.19 217 GLY A C 1
ATOM 1504 O O . GLY A 1 217 ? -17.885 5.031 9.009 1.00 98.19 217 GLY A O 1
ATOM 1505 N N . GLN A 1 218 ? -16.997 7.073 9.233 1.00 95.31 218 GLN A N 1
ATOM 1506 C CA . GLN A 1 218 ? -17.660 7.673 8.078 1.00 95.31 218 GLN A CA 1
ATOM 1507 C C . GLN A 1 218 ? -16.672 8.566 7.321 1.00 95.31 218 GLN A C 1
ATOM 1509 O O . GLN A 1 218 ? -15.770 9.144 7.906 1.00 95.31 218 GLN A O 1
ATOM 1514 N N . GLN A 1 219 ? -16.867 8.771 6.015 1.00 92.62 219 GLN A N 1
ATOM 1515 C CA . GLN A 1 219 ? -15.974 9.640 5.226 1.00 92.62 219 GLN A CA 1
ATOM 1516 C C . GLN A 1 219 ? -15.866 11.075 5.774 1.00 92.62 219 GLN A C 1
ATOM 1518 O O . GLN A 1 219 ? -14.846 11.733 5.592 1.00 92.62 219 GLN A O 1
ATOM 1523 N N . ALA A 1 220 ? -16.940 11.584 6.380 1.00 92.00 220 ALA A N 1
ATOM 1524 C CA . ALA A 1 220 ? -16.966 12.925 6.959 1.00 92.00 220 ALA A CA 1
ATOM 1525 C C . ALA A 1 220 ? -16.453 12.974 8.407 1.00 92.00 220 ALA A C 1
ATOM 1527 O O . ALA A 1 220 ? -16.277 14.076 8.919 1.00 92.00 220 ALA A O 1
ATOM 1528 N N . ASP A 1 221 ? -16.297 11.808 9.037 1.00 93.69 221 ASP A N 1
ATOM 1529 C CA . ASP A 1 221 ? -16.083 11.630 10.473 1.00 93.69 221 ASP A CA 1
ATOM 1530 C C . ASP A 1 221 ? -15.438 10.249 10.687 1.00 93.69 221 ASP A C 1
ATOM 1532 O O . ASP A 1 221 ? -16.113 9.236 10.920 1.00 93.69 221 ASP A O 1
ATOM 1536 N N . ALA A 1 222 ? -14.139 10.178 10.389 1.00 97.50 222 ALA A N 1
ATOM 1537 C CA . ALA A 1 222 ? -13.352 8.957 10.517 1.00 97.50 222 ALA A CA 1
ATOM 1538 C C . ALA A 1 222 ? -13.172 8.608 12.000 1.00 97.50 222 ALA A C 1
ATOM 1540 O O . ALA A 1 222 ? -13.295 9.478 12.850 1.00 97.50 222 ALA A O 1
ATOM 1541 N N . ILE A 1 223 ? -12.869 7.347 12.315 1.00 98.50 223 ILE A N 1
ATOM 1542 C CA . ILE A 1 223 ? -12.449 7.011 13.681 1.00 98.50 223 ILE A CA 1
ATOM 1543 C C . ILE A 1 223 ? -11.038 7.567 13.899 1.00 98.50 223 ILE A C 1
ATOM 1545 O O . ILE A 1 223 ? -10.109 7.145 13.205 1.00 98.50 223 ILE A O 1
ATOM 1549 N N . ASP A 1 224 ? -10.874 8.462 14.868 1.00 97.88 224 ASP A N 1
ATOM 1550 C CA . ASP A 1 224 ? -9.569 8.992 15.268 1.00 97.88 224 ASP A CA 1
ATOM 1551 C C . ASP A 1 224 ? -8.853 7.991 16.194 1.00 97.88 224 ASP A C 1
ATOM 1553 O O . ASP A 1 224 ? -9.388 7.558 17.221 1.00 97.88 224 ASP A O 1
ATOM 1557 N N . THR A 1 225 ? -7.621 7.601 15.866 1.00 98.50 225 THR A N 1
ATOM 1558 C CA . THR A 1 225 ? -6.855 6.621 16.647 1.00 98.50 225 THR A CA 1
ATOM 1559 C C . THR A 1 225 ? -5.410 7.035 16.901 1.00 98.50 225 THR A C 1
ATOM 1561 O O . THR A 1 225 ? -4.783 7.768 16.143 1.00 98.50 225 THR A O 1
ATOM 1564 N N . SER A 1 226 ? -4.834 6.481 17.963 1.00 98.12 226 SER A N 1
ATOM 1565 C CA . SER A 1 226 ? -3.396 6.470 18.230 1.00 98.12 226 SER A CA 1
ATOM 1566 C C . SER A 1 226 ? -3.017 5.057 18.654 1.00 98.12 226 SER A C 1
ATOM 1568 O O . SER A 1 226 ? -2.990 4.714 19.843 1.00 98.12 226 SER A O 1
ATOM 1570 N N . VAL A 1 227 ? -2.840 4.194 17.649 1.00 98.62 227 VAL A N 1
ATOM 1571 C CA . VAL A 1 227 ? -2.564 2.763 17.818 1.00 98.62 227 VAL A CA 1
ATOM 1572 C C . VAL A 1 227 ? -1.338 2.328 17.032 1.00 98.62 227 VAL A C 1
ATOM 1574 O O . VAL A 1 227 ? -0.958 2.958 16.050 1.00 98.62 227 VAL A O 1
ATOM 1577 N N . SER A 1 228 ? -0.687 1.257 17.494 1.00 98.38 228 SER A N 1
ATOM 1578 C CA . SER A 1 228 ? 0.492 0.690 16.823 1.00 98.38 228 SER A CA 1
ATOM 1579 C C . SER A 1 228 ? 0.136 -0.448 15.874 1.00 98.38 228 SER A C 1
ATOM 1581 O O . SER A 1 228 ? 0.811 -0.615 14.868 1.00 98.38 228 SER A O 1
ATOM 1583 N N . PHE A 1 229 ? -0.909 -1.215 16.185 1.00 98.62 229 PHE A N 1
ATOM 1584 C CA . PHE A 1 229 ? -1.400 -2.316 15.363 1.00 98.62 229 PHE A CA 1
ATOM 1585 C C . PHE A 1 229 ? -2.910 -2.192 15.165 1.00 98.62 229 PHE A C 1
ATOM 1587 O O . PHE A 1 229 ? -3.630 -1.908 16.130 1.00 98.62 229 PHE A O 1
ATOM 1594 N N . LEU A 1 230 ? -3.372 -2.450 13.944 1.00 98.75 230 LEU A N 1
ATOM 1595 C CA . LEU A 1 230 ? -4.783 -2.447 13.569 1.00 98.75 230 LEU A CA 1
ATOM 1596 C C . LEU A 1 230 ? -5.151 -3.727 12.818 1.00 98.75 230 LEU A C 1
ATOM 1598 O O . LEU A 1 230 ? -4.482 -4.089 11.850 1.00 98.75 230 LEU A O 1
ATOM 1602 N N . GLU A 1 231 ? -6.266 -4.325 13.228 1.00 98.62 231 GLU A N 1
ATOM 1603 C CA . GLU A 1 231 ? -7.064 -5.238 12.412 1.00 98.62 231 GLU A CA 1
ATOM 1604 C C . GLU A 1 231 ? -8.516 -4.758 12.364 1.00 98.62 231 GLU A C 1
ATOM 1606 O O . GLU A 1 231 ? -9.070 -4.338 13.388 1.00 98.62 231 GLU A O 1
ATOM 1611 N N . ALA A 1 232 ? -9.138 -4.773 11.185 1.00 98.50 232 ALA A N 1
ATOM 1612 C CA . ALA A 1 232 ? -10.520 -4.327 11.057 1.00 98.50 232 ALA A CA 1
ATOM 1613 C C . ALA A 1 232 ? -11.309 -5.026 9.946 1.00 98.50 232 ALA A C 1
ATOM 1615 O O . ALA A 1 232 ? -10.802 -5.253 8.854 1.00 98.50 232 ALA A O 1
ATOM 1616 N N . ASP A 1 233 ? -12.590 -5.268 10.198 1.00 98.31 233 ASP A N 1
ATOM 1617 C CA . ASP A 1 233 ? -13.568 -5.724 9.210 1.00 98.31 233 ASP A CA 1
ATOM 1618 C C . ASP A 1 233 ? -14.821 -4.853 9.324 1.00 98.31 233 ASP A C 1
ATOM 1620 O O . ASP A 1 233 ? -15.505 -4.849 10.351 1.00 98.31 233 ASP A O 1
ATOM 1624 N N . ALA A 1 234 ? -15.085 -4.058 8.286 1.00 98.12 234 ALA A N 1
ATOM 1625 C CA . ALA A 1 234 ? -16.230 -3.153 8.218 1.00 98.12 234 ALA A CA 1
ATOM 1626 C C . ALA A 1 234 ? -17.502 -3.806 7.642 1.00 98.12 234 ALA A C 1
ATOM 1628 O O . ALA A 1 234 ? -18.530 -3.131 7.488 1.00 98.12 234 ALA A O 1
ATOM 1629 N N . GLY A 1 235 ? -17.445 -5.095 7.298 1.00 96.62 235 GLY A N 1
ATOM 1630 C CA . GLY A 1 235 ? -18.542 -5.842 6.709 1.00 96.62 235 GLY A CA 1
ATOM 1631 C C . GLY A 1 235 ? -19.019 -5.217 5.401 1.00 96.62 235 GLY A C 1
ATOM 1632 O O . GLY A 1 235 ? -18.251 -4.972 4.474 1.00 96.62 235 GLY A O 1
ATOM 1633 N N . THR A 1 236 ? -20.320 -4.937 5.319 1.00 96.50 236 THR A N 1
ATOM 1634 C CA . THR A 1 236 ? -20.975 -4.517 4.068 1.00 96.50 236 THR A CA 1
ATOM 1635 C C . THR A 1 236 ? -20.757 -3.053 3.666 1.00 96.50 236 THR A C 1
ATOM 1637 O O . THR A 1 236 ? -21.195 -2.653 2.581 1.00 96.50 236 THR A O 1
ATOM 1640 N N . GLY A 1 237 ? -20.118 -2.235 4.506 1.00 96.75 237 GLY A N 1
ATOM 1641 C CA . GLY A 1 237 ? -19.850 -0.826 4.206 1.00 96.75 237 GLY A CA 1
ATOM 1642 C C . GLY A 1 237 ? -18.374 -0.478 4.197 1.00 96.75 237 GLY A C 1
ATOM 1643 O O . GLY A 1 237 ? -17.548 -1.275 3.767 1.00 96.75 237 GLY A O 1
ATOM 1644 N N . GLY A 1 238 ? -18.074 0.777 4.533 1.00 97.94 238 GLY A N 1
ATOM 1645 C CA . GLY A 1 238 ? -16.737 1.354 4.402 1.00 97.94 238 GLY A CA 1
ATOM 1646 C C . GLY A 1 238 ? -15.968 1.395 5.717 1.00 97.94 238 GLY A C 1
ATOM 1647 O O . GLY A 1 238 ? -16.564 1.321 6.793 1.00 97.94 238 GLY A O 1
ATOM 1648 N N . LEU A 1 239 ? -14.652 1.556 5.598 1.00 98.62 239 LEU A N 1
ATOM 1649 C CA . LEU A 1 239 ? -13.712 1.732 6.704 1.00 98.62 239 LEU A CA 1
ATOM 1650 C C . LEU A 1 239 ? -13.039 3.102 6.563 1.00 98.62 239 LEU A C 1
ATOM 1652 O O . LEU A 1 239 ? -12.352 3.343 5.574 1.00 98.62 239 LEU A O 1
ATOM 1656 N N . PHE A 1 240 ? -13.220 3.990 7.537 1.00 98.69 240 PHE A N 1
ATOM 1657 C CA . PHE A 1 240 ? -12.632 5.331 7.557 1.00 98.69 240 PHE A CA 1
ATOM 1658 C C . PHE A 1 240 ? -11.930 5.559 8.894 1.00 98.69 240 PHE A C 1
ATOM 1660 O O . PHE A 1 240 ? -12.584 5.567 9.940 1.00 98.69 240 PHE A O 1
ATOM 1667 N N . LEU A 1 241 ? -10.607 5.721 8.856 1.00 98.56 241 LEU A N 1
ATOM 1668 C CA . LEU A 1 241 ? -9.772 5.801 10.053 1.00 98.56 241 LEU A CA 1
ATOM 1669 C C . LEU A 1 241 ? -8.600 6.768 9.875 1.00 98.56 241 LEU A C 1
ATOM 1671 O O . LEU A 1 241 ? -7.873 6.691 8.880 1.00 98.56 241 LEU A O 1
ATOM 1675 N N . ASP A 1 242 ? -8.379 7.601 10.887 1.00 98.38 242 ASP A N 1
ATOM 1676 C CA . ASP A 1 242 ? -7.267 8.543 10.970 1.00 98.38 242 ASP A CA 1
ATOM 1677 C C . ASP A 1 242 ? -6.374 8.158 12.159 1.00 98.38 242 ASP A C 1
ATOM 1679 O O . ASP A 1 242 ? -6.751 8.308 13.314 1.00 98.38 242 ASP A O 1
ATOM 1683 N N . ASN A 1 243 ? -5.167 7.653 11.892 1.00 98.69 243 ASN A N 1
ATOM 1684 C CA . ASN A 1 243 ? -4.208 7.272 12.926 1.00 98.69 243 ASN A CA 1
ATOM 1685 C C . ASN A 1 243 ? -3.105 8.320 13.110 1.00 98.69 243 ASN A C 1
ATOM 1687 O O . ASN A 1 243 ? -2.378 8.671 12.174 1.00 98.69 243 ASN A O 1
ATOM 1691 N N . THR A 1 244 ? -2.895 8.745 14.350 1.00 98.12 244 THR A N 1
ATOM 1692 C CA . THR A 1 244 ? -1.736 9.534 14.760 1.00 98.12 244 THR A CA 1
ATOM 1693 C C . THR A 1 244 ? -0.591 8.621 15.194 1.00 98.12 244 THR A C 1
ATOM 1695 O O . THR A 1 244 ? -0.740 7.780 16.077 1.00 98.12 244 THR A O 1
ATOM 1698 N N . GLY A 1 245 ? 0.599 8.838 14.629 1.00 98.38 245 GLY A N 1
ATOM 1699 C CA . GLY A 1 245 ? 1.773 8.007 14.880 1.00 98.38 245 GLY A CA 1
ATOM 1700 C C . GLY A 1 245 ? 1.902 6.855 13.886 1.00 98.38 245 GLY A C 1
ATOM 1701 O O . GLY A 1 245 ? 1.179 6.776 12.896 1.00 98.38 245 GLY A O 1
ATOM 1702 N N . ASN A 1 246 ? 2.880 5.983 14.129 1.00 98.69 246 ASN A N 1
ATOM 1703 C CA . ASN A 1 246 ? 3.150 4.852 13.246 1.00 98.69 246 ASN A CA 1
ATOM 1704 C C . ASN A 1 246 ? 2.078 3.775 13.402 1.00 98.69 246 ASN A C 1
ATOM 1706 O O . ASN A 1 246 ? 1.683 3.474 14.528 1.00 98.69 246 ASN A O 1
ATOM 1710 N N . LEU A 1 247 ? 1.691 3.164 12.286 1.00 98.88 247 LEU A N 1
ATOM 1711 C CA . LEU A 1 247 ? 0.687 2.113 12.234 1.00 98.88 247 LEU A CA 1
ATOM 1712 C C . LEU A 1 247 ? 1.222 0.886 11.501 1.00 98.88 247 LEU A C 1
ATOM 1714 O O . LEU A 1 247 ? 1.753 0.999 10.398 1.00 98.88 247 LEU A O 1
ATOM 1718 N N . THR A 1 248 ? 1.001 -0.286 12.079 1.00 98.75 248 THR A N 1
ATOM 1719 C CA . THR A 1 248 ? 1.106 -1.567 11.390 1.00 98.75 248 THR A CA 1
ATOM 1720 C C . THR A 1 248 ? -0.296 -2.140 11.186 1.00 98.75 248 THR A C 1
ATOM 1722 O O . THR A 1 248 ? -1.069 -2.247 12.134 1.00 98.75 248 THR A O 1
ATOM 1725 N N . ILE A 1 249 ? -0.639 -2.504 9.953 1.00 98.69 249 ILE A N 1
ATOM 1726 C CA . ILE A 1 249 ? -1.861 -3.254 9.647 1.00 98.69 249 ILE A CA 1
ATOM 1727 C C . ILE A 1 249 ? -1.529 -4.751 9.696 1.00 98.69 249 ILE A C 1
ATOM 1729 O O . ILE A 1 249 ? -0.664 -5.221 8.943 1.00 98.69 249 ILE A O 1
ATOM 1733 N N . GLY A 1 250 ? -2.219 -5.467 10.587 1.00 97.19 250 GLY A N 1
ATOM 1734 C CA . GLY A 1 250 ? -2.057 -6.897 10.858 1.00 97.19 250 GLY A CA 1
ATOM 1735 C C . GLY A 1 250 ? -1.255 -7.241 12.117 1.00 97.19 250 GLY A C 1
ATOM 1736 O O . GLY A 1 250 ? -0.768 -6.363 12.835 1.00 97.19 250 GLY A O 1
ATOM 1737 N N . GLY A 1 251 ? -1.091 -8.540 12.383 1.00 95.56 251 GLY A N 1
ATOM 1738 C CA . GLY A 1 251 ? -0.228 -9.069 13.443 1.00 95.56 251 GLY A CA 1
ATOM 1739 C C . GLY A 1 251 ? -0.862 -9.149 14.837 1.00 95.56 251 GLY A C 1
ATOM 1740 O O . GLY A 1 251 ? -0.134 -9.324 15.821 1.00 95.56 251 GLY A O 1
ATOM 1741 N N . ILE A 1 252 ? -2.189 -9.039 14.941 1.00 97.12 252 ILE A N 1
ATOM 1742 C CA . ILE A 1 252 ? -2.955 -9.142 16.191 1.00 97.12 252 ILE A CA 1
ATOM 1743 C C . ILE A 1 252 ? -3.642 -10.513 16.293 1.00 97.12 252 ILE A C 1
ATOM 1745 O O . ILE A 1 252 ? -3.491 -11.211 17.304 1.00 97.12 252 ILE A O 1
ATOM 1749 N N . THR A 1 253 ? -4.394 -10.916 15.268 1.00 95.44 253 THR A N 1
ATOM 1750 C CA . THR A 1 253 ? -5.176 -12.153 15.217 1.00 95.44 253 THR A CA 1
ATOM 1751 C C . THR A 1 253 ? -4.871 -12.973 13.955 1.00 95.44 253 THR A C 1
ATOM 1753 O O . THR A 1 253 ? -3.730 -13.059 13.519 1.00 95.44 253 THR A O 1
ATOM 1756 N N . ALA A 1 254 ? -5.852 -13.732 13.463 1.00 93.56 254 ALA A N 1
ATOM 1757 C CA . ALA A 1 254 ? -5.775 -14.481 12.210 1.00 93.56 254 ALA A CA 1
ATOM 1758 C C . ALA A 1 254 ? -6.748 -13.923 11.155 1.00 93.56 254 ALA A C 1
ATOM 1760 O O . ALA A 1 254 ? -6.996 -14.587 10.145 1.00 93.56 254 ALA A O 1
ATOM 1761 N N . GLN A 1 255 ? -7.365 -12.771 11.441 1.00 93.31 255 GLN A N 1
ATOM 1762 C CA . GLN A 1 255 ? -8.134 -11.998 10.476 1.00 93.31 255 GLN A CA 1
ATOM 1763 C C . GLN A 1 255 ? -7.202 -11.499 9.362 1.00 93.31 255 GLN A C 1
ATOM 1765 O O . GLN A 1 255 ? -5.983 -11.562 9.480 1.00 93.31 255 GLN A O 1
ATOM 1770 N N . VAL A 1 256 ? -7.778 -11.053 8.250 1.00 92.88 256 VAL A N 1
ATOM 1771 C CA . VAL A 1 256 ? -7.038 -10.197 7.318 1.00 92.88 256 VAL A CA 1
ATOM 1772 C C . VAL A 1 256 ? -6.727 -8.860 8.001 1.00 92.88 256 VAL A C 1
ATOM 1774 O O . VAL A 1 256 ? -7.412 -8.485 8.949 1.00 92.88 256 VAL A O 1
ATOM 1777 N N . GLY A 1 257 ? -5.726 -8.131 7.511 1.00 96.44 257 GLY A N 1
ATOM 1778 C CA . GLY A 1 257 ? -5.320 -6.860 8.101 1.00 96.44 257 GLY A CA 1
ATOM 1779 C C . GLY A 1 257 ? -6.477 -5.861 8.140 1.00 96.44 257 GLY A C 1
ATOM 1780 O O . GLY A 1 257 ? -6.924 -5.467 9.210 1.00 96.44 257 GLY A O 1
ATOM 1781 N N . VAL A 1 258 ? -7.013 -5.478 6.979 1.00 98.31 258 VAL A N 1
ATOM 1782 C CA . VAL A 1 258 ? -8.250 -4.679 6.914 1.00 98.31 258 VAL A CA 1
ATOM 1783 C C . VAL A 1 258 ? -9.169 -5.126 5.774 1.00 98.31 258 VAL A C 1
ATOM 1785 O O . VAL A 1 258 ? -8.710 -5.381 4.660 1.00 98.31 258 VAL A O 1
ATOM 1788 N N . ASP A 1 259 ? -10.473 -5.186 6.034 1.00 97.94 259 ASP A N 1
ATOM 1789 C CA . ASP A 1 259 ? -11.508 -5.620 5.086 1.00 97.94 259 ASP A CA 1
ATOM 1790 C C . ASP A 1 259 ? -12.715 -4.672 5.077 1.00 97.94 259 ASP A C 1
ATOM 1792 O O . ASP A 1 259 ? -13.104 -4.113 6.107 1.00 97.94 259 ASP A O 1
ATOM 1796 N N 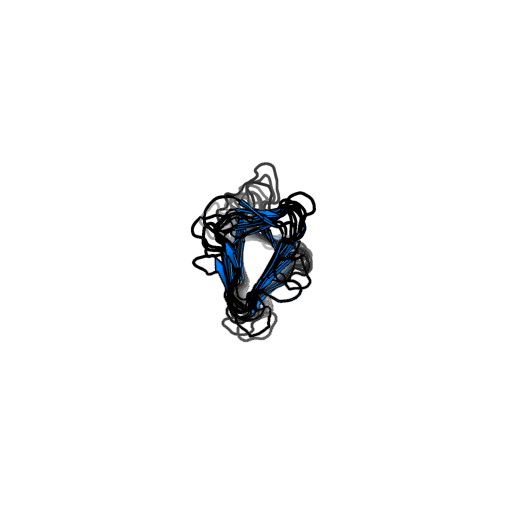. ALA A 1 260 ? -13.300 -4.479 3.895 1.00 97.56 260 ALA A N 1
ATOM 1797 C CA . ALA A 1 260 ? -14.536 -3.730 3.699 1.00 97.56 260 ALA A CA 1
ATOM 1798 C C . ALA A 1 260 ? -15.217 -4.145 2.384 1.00 97.56 260 ALA A C 1
ATOM 1800 O O . ALA A 1 260 ? -14.550 -4.458 1.401 1.00 97.56 260 ALA A O 1
ATOM 1801 N N . ASP A 1 261 ? -16.541 -4.056 2.279 1.00 96.19 261 ASP A N 1
ATOM 1802 C CA . ASP A 1 261 ? -17.200 -4.178 0.972 1.00 96.19 261 ASP A CA 1
ATOM 1803 C C . ASP A 1 261 ? -17.214 -2.848 0.198 1.00 96.19 261 ASP A C 1
ATOM 1805 O O . ASP A 1 261 ? -17.192 -2.858 -1.036 1.00 96.19 261 ASP A O 1
ATOM 1809 N N . ALA A 1 262 ? -17.236 -1.703 0.888 1.00 97.25 262 ALA A N 1
ATOM 1810 C CA . ALA A 1 262 ? -17.235 -0.368 0.283 1.00 97.25 262 ALA A CA 1
ATOM 1811 C C . ALA A 1 262 ? -15.871 0.334 0.424 1.00 97.25 262 ALA A C 1
ATOM 1813 O O . ALA A 1 262 ? -14.841 -0.316 0.601 1.00 97.25 262 ALA A O 1
ATOM 1814 N N . ASP A 1 263 ? -15.844 1.658 0.244 1.00 97.94 263 ASP A N 1
ATOM 1815 C CA . ASP A 1 263 ? -14.599 2.429 0.254 1.00 97.94 263 ASP A CA 1
ATOM 1816 C C . ASP A 1 263 ? -13.868 2.308 1.598 1.00 97.94 263 ASP A C 1
ATOM 1818 O O . ASP A 1 263 ? -14.467 2.400 2.671 1.00 97.94 263 ASP A O 1
ATOM 1822 N N . MET A 1 264 ? -12.555 2.140 1.509 1.00 98.25 264 MET A N 1
ATOM 1823 C CA . MET A 1 264 ? -11.627 2.053 2.621 1.00 98.25 264 MET A CA 1
ATOM 1824 C C . MET A 1 264 ? -10.624 3.201 2.525 1.00 98.25 264 MET A C 1
ATOM 1826 O O . MET A 1 264 ? -9.975 3.387 1.492 1.00 98.25 264 MET A O 1
ATOM 1830 N N . VAL A 1 265 ? -10.486 3.964 3.604 1.00 98.69 265 VAL A N 1
ATOM 1831 C CA . VAL A 1 265 ? -9.524 5.056 3.745 1.00 98.69 265 VAL A CA 1
ATOM 1832 C C . VAL A 1 265 ? -8.860 4.944 5.112 1.00 98.69 265 VAL A C 1
ATOM 1834 O O . VAL A 1 265 ? -9.527 5.084 6.136 1.00 98.69 265 VAL A O 1
ATOM 1837 N N . VAL A 1 266 ? -7.545 4.728 5.117 1.00 98.81 266 VAL A N 1
ATOM 1838 C CA . VAL A 1 266 ? -6.720 4.808 6.329 1.00 98.81 266 VAL A CA 1
ATOM 1839 C C . VAL A 1 266 ? -5.662 5.886 6.128 1.00 98.81 266 VAL A C 1
ATOM 1841 O O . VAL A 1 266 ? -4.792 5.772 5.257 1.00 98.81 266 VAL A O 1
ATOM 1844 N N . ASN A 1 267 ? -5.748 6.945 6.929 1.00 98.69 267 ASN A N 1
ATOM 1845 C CA . ASN A 1 267 ? -4.774 8.028 6.955 1.00 98.69 267 ASN A CA 1
ATOM 1846 C C . ASN A 1 267 ? -3.841 7.846 8.150 1.00 98.69 267 ASN A C 1
ATOM 1848 O O . ASN A 1 267 ? -4.298 7.654 9.269 1.00 98.69 267 ASN A O 1
ATOM 1852 N N . VAL A 1 268 ? -2.532 7.938 7.933 1.00 98.88 268 VAL A N 1
ATOM 1853 C CA . VAL A 1 268 ? -1.526 7.744 8.979 1.00 98.88 268 VAL A CA 1
ATOM 1854 C C . VAL A 1 268 ? -0.595 8.947 9.035 1.00 98.88 268 VAL A C 1
ATOM 1856 O O . VAL A 1 268 ? 0.168 9.224 8.105 1.00 98.88 268 VAL A O 1
ATOM 1859 N N . THR A 1 269 ? -0.609 9.651 10.166 1.00 98.56 269 THR A N 1
ATOM 1860 C CA . THR A 1 269 ? 0.381 10.690 10.480 1.00 98.56 269 THR A CA 1
ATOM 1861 C C . THR A 1 269 ? 1.630 10.035 11.077 1.00 98.56 269 THR A C 1
ATOM 1863 O O . THR A 1 269 ? 1.900 10.130 12.276 1.00 98.56 269 THR A O 1
ATOM 1866 N N . GLY A 1 270 ? 2.371 9.319 10.234 1.00 98.50 270 GLY A N 1
ATOM 1867 C CA . GLY A 1 270 ? 3.551 8.538 10.586 1.00 98.50 270 GLY A CA 1
ATOM 1868 C C . GLY A 1 270 ? 3.940 7.572 9.468 1.00 98.50 270 GLY A C 1
ATOM 1869 O O . GLY A 1 270 ? 3.560 7.761 8.311 1.00 98.50 270 GLY A O 1
ATOM 1870 N N . THR A 1 271 ? 4.706 6.541 9.829 1.00 98.75 271 THR A N 1
ATOM 1871 C CA . THR A 1 271 ? 4.971 5.385 8.957 1.00 98.75 271 THR A CA 1
ATOM 1872 C C . THR A 1 271 ? 3.771 4.437 8.962 1.00 98.75 271 THR A C 1
ATOM 1874 O O . THR A 1 271 ? 3.189 4.204 10.023 1.00 98.75 271 THR A O 1
ATOM 1877 N N . LEU A 1 272 ? 3.428 3.877 7.802 1.00 98.88 272 LEU A N 1
ATOM 1878 C CA . LEU A 1 272 ? 2.415 2.832 7.647 1.00 98.88 272 LEU A CA 1
ATOM 1879 C C . LEU A 1 272 ? 3.064 1.558 7.099 1.00 98.88 272 LEU A C 1
ATOM 1881 O O . LEU A 1 272 ? 3.554 1.563 5.974 1.00 98.88 272 LEU A O 1
ATOM 1885 N N . ASP A 1 273 ? 3.006 0.468 7.857 1.00 98.69 273 ASP A N 1
ATOM 1886 C CA . ASP A 1 273 ? 3.467 -0.853 7.426 1.00 98.69 273 ASP A CA 1
ATOM 1887 C C . ASP A 1 273 ? 2.278 -1.808 7.265 1.00 98.69 273 ASP A C 1
ATOM 1889 O O . ASP A 1 273 ? 1.541 -2.073 8.212 1.00 98.69 273 ASP A O 1
ATOM 1893 N N . ILE A 1 274 ? 2.082 -2.351 6.066 1.00 98.75 274 ILE A N 1
ATOM 1894 C CA . ILE A 1 274 ? 0.999 -3.291 5.758 1.00 98.75 274 ILE A CA 1
ATOM 1895 C C . ILE A 1 274 ? 1.583 -4.701 5.716 1.00 98.75 274 ILE A C 1
ATOM 1897 O O . ILE A 1 274 ? 2.269 -5.077 4.762 1.00 98.75 274 ILE A O 1
ATOM 1901 N N . THR A 1 275 ? 1.326 -5.472 6.771 1.00 97.44 275 THR A N 1
ATOM 1902 C CA . THR A 1 275 ? 1.938 -6.796 6.991 1.00 97.44 275 THR A CA 1
ATOM 1903 C C . THR A 1 275 ? 0.984 -7.966 6.765 1.00 97.44 275 THR A C 1
ATOM 1905 O O . THR A 1 275 ? 1.418 -9.114 6.737 1.00 97.44 275 THR A O 1
ATOM 1908 N N . GLU A 1 276 ? -0.299 -7.675 6.555 1.00 97.62 276 GLU A N 1
ATOM 1909 C CA . GLU A 1 276 ? -1.345 -8.646 6.245 1.00 97.62 276 GLU A CA 1
ATOM 1910 C C . GLU A 1 276 ? -2.277 -8.118 5.154 1.00 97.62 276 GLU A C 1
ATOM 1912 O O . GLU A 1 276 ? -2.328 -6.915 4.879 1.00 97.62 276 GLU A O 1
ATOM 1917 N N . ASP A 1 277 ? -3.000 -9.040 4.514 1.00 97.50 277 ASP A N 1
ATOM 1918 C CA . ASP A 1 277 ? -3.858 -8.731 3.373 1.00 97.50 277 ASP A CA 1
ATOM 1919 C C . ASP A 1 277 ? -4.855 -7.614 3.702 1.00 97.50 277 ASP A C 1
ATOM 1921 O O . ASP A 1 277 ? -5.442 -7.569 4.781 1.00 97.50 277 ASP A O 1
ATOM 1925 N N . SER A 1 278 ? -5.044 -6.706 2.751 1.00 97.69 278 SER A N 1
ATOM 1926 C CA . SER A 1 278 ? -5.967 -5.578 2.863 1.00 97.69 278 SER A CA 1
ATOM 1927 C C . SER A 1 278 ? -6.825 -5.499 1.611 1.00 97.69 278 SER A C 1
ATOM 1929 O O . SER A 1 278 ? -6.285 -5.476 0.500 1.00 97.69 278 SER A O 1
ATOM 1931 N N . GLN A 1 279 ? -8.150 -5.463 1.738 1.00 96.62 279 GLN A N 1
ATOM 1932 C CA . GLN A 1 279 ? -8.999 -5.574 0.552 1.00 96.62 279 GLN A CA 1
ATOM 1933 C C . GLN A 1 279 ? -10.327 -4.817 0.633 1.00 96.62 279 GLN A C 1
ATOM 1935 O O . GLN A 1 279 ? -10.876 -4.601 1.710 1.00 96.62 279 GLN A O 1
ATOM 1940 N N . SER A 1 280 ? -10.852 -4.456 -0.546 1.00 96.94 280 SER A N 1
ATOM 1941 C CA . SER A 1 280 ? -12.242 -4.019 -0.702 1.00 96.94 280 SER A CA 1
ATOM 1942 C C . SER A 1 280 ? -12.993 -4.774 -1.805 1.00 96.94 280 SER A C 1
ATOM 1944 O O . SER A 1 280 ? -12.547 -4.807 -2.960 1.00 96.94 280 SER A O 1
ATOM 1946 N N . SER A 1 281 ? -14.151 -5.363 -1.470 1.00 93.50 281 SER A N 1
ATOM 1947 C CA . SER A 1 281 ? -14.969 -6.181 -2.391 1.00 93.50 281 SER A CA 1
ATOM 1948 C C . SER A 1 281 ? -15.621 -5.389 -3.528 1.00 93.50 281 SER A C 1
ATOM 1950 O O . SER A 1 281 ? -15.866 -5.943 -4.605 1.00 93.50 281 SER A O 1
ATOM 1952 N N . ALA A 1 282 ? -15.946 -4.115 -3.314 1.00 92.56 282 ALA A N 1
ATOM 1953 C CA . ALA A 1 282 ? -16.586 -3.270 -4.326 1.00 92.56 282 ALA A CA 1
ATOM 1954 C C . ALA A 1 282 ? -16.089 -1.816 -4.338 1.00 92.56 282 ALA A C 1
ATOM 1956 O O . ALA A 1 282 ? -16.222 -1.150 -5.371 1.00 92.56 282 ALA A O 1
ATOM 1957 N N . GLY A 1 283 ? -15.547 -1.326 -3.223 1.00 96.12 283 GLY A N 1
ATOM 1958 C CA . GLY A 1 283 ? -15.039 0.032 -3.073 1.00 96.12 283 GLY A CA 1
ATOM 1959 C C . GLY A 1 283 ? -13.557 0.188 -3.396 1.00 96.12 283 GLY A C 1
ATOM 1960 O O . GLY A 1 283 ? -12.854 -0.740 -3.801 1.00 96.12 283 GLY A O 1
ATOM 1961 N N . SER A 1 284 ? -13.096 1.424 -3.256 1.00 97.88 284 SER A N 1
ATOM 1962 C CA . SER A 1 284 ? -11.694 1.803 -3.419 1.00 97.88 284 SER A CA 1
ATOM 1963 C C . SER A 1 284 ? -10.920 1.579 -2.122 1.00 97.88 284 SER A C 1
ATOM 1965 O O . SER A 1 284 ? -11.483 1.712 -1.042 1.00 97.88 284 SER A O 1
ATOM 1967 N N . VAL A 1 285 ? -9.623 1.304 -2.222 1.00 98.62 285 VAL A N 1
ATOM 1968 C CA . VAL A 1 285 ? -8.708 1.225 -1.076 1.00 98.62 285 VAL A CA 1
ATOM 1969 C C . VAL A 1 285 ? -7.727 2.386 -1.169 1.00 98.62 285 VAL A C 1
ATOM 1971 O O . VAL A 1 285 ? -7.023 2.529 -2.169 1.00 98.62 285 VAL A O 1
ATOM 1974 N N . THR A 1 286 ? -7.703 3.227 -0.138 1.00 98.69 286 THR A N 1
ATOM 1975 C CA . THR A 1 286 ? -6.805 4.378 -0.023 1.00 98.69 286 THR A CA 1
ATOM 1976 C C . THR A 1 286 ? -5.976 4.278 1.250 1.00 98.69 286 THR A C 1
ATOM 1978 O O . THR A 1 286 ? -6.523 4.260 2.352 1.00 98.69 286 THR A O 1
ATOM 1981 N N . PHE A 1 287 ? -4.655 4.285 1.090 1.00 98.88 287 PHE A N 1
ATOM 1982 C CA . PHE A 1 287 ? -3.696 4.312 2.188 1.00 98.88 287 PHE A CA 1
ATOM 1983 C C . PHE A 1 287 ? -2.776 5.516 2.054 1.00 98.88 287 PHE A C 1
ATOM 1985 O O . PHE A 1 287 ? -2.095 5.675 1.040 1.00 98.88 287 PHE A O 1
ATOM 1992 N N . ASN A 1 288 ? -2.758 6.360 3.084 1.00 98.75 288 ASN A N 1
ATOM 1993 C CA . ASN A 1 288 ? -1.988 7.598 3.098 1.00 98.75 288 ASN A CA 1
ATOM 1994 C C . ASN A 1 288 ? -1.028 7.603 4.289 1.00 98.75 288 ASN A C 1
ATOM 1996 O O . ASN A 1 288 ? -1.462 7.406 5.421 1.00 98.75 288 ASN A O 1
ATOM 2000 N N . ALA A 1 289 ? 0.252 7.882 4.048 1.00 98.81 289 ALA A N 1
ATOM 2001 C CA . ALA A 1 289 ? 1.271 8.016 5.089 1.00 98.81 289 ALA A CA 1
ATOM 2002 C C . ALA A 1 289 ? 1.988 9.372 5.003 1.00 98.81 289 ALA A C 1
ATOM 2004 O O . ALA A 1 289 ? 2.395 9.818 3.926 1.00 98.81 289 ALA A O 1
ATOM 2005 N N . SER A 1 290 ? 2.202 10.031 6.143 1.00 98.31 290 SER A N 1
ATOM 2006 C CA . SER A 1 290 ? 3.046 11.237 6.213 1.00 98.31 290 SER A CA 1
ATOM 2007 C C . SER A 1 290 ? 4.549 10.929 6.327 1.00 98.31 290 SER A C 1
ATOM 2009 O O . SER A 1 290 ? 5.368 11.833 6.500 1.00 98.31 290 SER A O 1
ATOM 2011 N N . ASP A 1 291 ? 4.919 9.654 6.299 1.00 98.38 291 ASP A N 1
ATOM 2012 C CA . ASP A 1 291 ? 6.292 9.162 6.226 1.00 98.38 291 ASP A CA 1
ATOM 2013 C C . ASP A 1 291 ? 6.319 7.953 5.274 1.00 98.38 291 ASP A C 1
ATOM 2015 O O . ASP A 1 291 ? 5.594 7.955 4.281 1.00 98.38 291 ASP A O 1
ATOM 2019 N N . THR A 1 292 ? 7.130 6.929 5.527 1.00 98.62 292 THR A N 1
ATOM 2020 C CA . THR A 1 292 ? 7.208 5.724 4.689 1.00 98.62 292 THR A CA 1
ATOM 2021 C C . THR A 1 292 ? 5.891 4.941 4.684 1.00 98.62 292 THR A C 1
ATOM 2023 O O . THR A 1 292 ? 5.262 4.770 5.727 1.00 98.62 292 THR A O 1
ATOM 2026 N N . LEU A 1 293 ? 5.496 4.435 3.514 1.00 98.88 293 LEU A N 1
ATOM 2027 C CA . LEU A 1 293 ? 4.456 3.417 3.369 1.00 98.88 293 LEU A CA 1
ATOM 2028 C C . LEU A 1 293 ? 5.098 2.125 2.855 1.00 98.88 293 LEU A C 1
ATOM 2030 O O . LEU A 1 293 ? 5.665 2.116 1.761 1.00 98.88 293 LEU A O 1
ATOM 2034 N N . THR A 1 294 ? 4.985 1.039 3.613 1.00 98.81 294 THR A N 1
ATOM 2035 C CA . THR A 1 294 ? 5.518 -0.279 3.254 1.00 98.81 294 THR A CA 1
ATOM 2036 C C . THR A 1 294 ? 4.385 -1.267 3.002 1.00 98.81 294 THR A C 1
ATOM 2038 O O . THR A 1 294 ? 3.461 -1.366 3.806 1.00 98.81 294 THR A O 1
ATOM 2041 N N . VAL A 1 295 ? 4.480 -2.056 1.931 1.00 98.69 295 VAL A N 1
ATOM 2042 C CA . VAL A 1 295 ? 3.703 -3.296 1.771 1.00 98.69 295 VAL A CA 1
ATOM 2043 C C . VAL A 1 295 ? 4.667 -4.465 1.887 1.00 98.69 295 VAL A C 1
ATOM 2045 O O . VAL A 1 295 ? 5.604 -4.585 1.093 1.00 98.69 295 VAL A O 1
ATOM 2048 N N . ASP A 1 296 ? 4.474 -5.282 2.919 1.00 95.81 296 ASP A N 1
ATOM 2049 C CA . ASP A 1 296 ? 5.455 -6.282 3.319 1.00 95.81 296 ASP A CA 1
ATOM 2050 C C . ASP A 1 296 ? 5.323 -7.614 2.551 1.00 95.81 296 ASP A C 1
ATOM 2052 O O . ASP A 1 296 ? 4.457 -7.806 1.691 1.00 95.81 296 ASP A O 1
ATOM 2056 N N . VAL A 1 297 ? 6.242 -8.537 2.834 1.00 92.00 297 VAL A N 1
ATOM 2057 C CA . VAL A 1 297 ? 6.371 -9.840 2.183 1.00 92.00 297 VAL A CA 1
ATOM 2058 C C . VAL A 1 297 ? 5.074 -10.641 2.206 1.00 92.00 297 VAL A C 1
ATOM 2060 O O . VAL A 1 297 ? 4.436 -10.812 3.238 1.00 92.00 297 VAL A O 1
ATOM 2063 N N . THR A 1 298 ? 4.719 -11.216 1.054 1.00 87.56 298 THR A N 1
ATOM 2064 C CA . THR A 1 298 ? 3.522 -12.058 0.850 1.00 87.56 298 THR A CA 1
ATOM 2065 C C . THR A 1 298 ? 2.174 -11.380 1.106 1.00 87.56 298 THR A C 1
ATOM 2067 O O . THR A 1 298 ? 1.148 -12.045 0.988 1.00 87.56 298 THR A O 1
ATOM 2070 N N . THR A 1 299 ? 2.162 -10.073 1.364 1.00 96.44 299 THR A N 1
ATOM 2071 C CA . THR A 1 299 ? 0.949 -9.289 1.586 1.00 96.44 299 THR A CA 1
ATOM 2072 C C . THR A 1 299 ? 0.295 -8.890 0.268 1.00 96.44 299 THR A C 1
ATOM 2074 O O . THR A 1 299 ? 0.974 -8.491 -0.685 1.00 96.44 299 THR A O 1
ATOM 2077 N N . THR A 1 300 ? -1.031 -8.968 0.204 1.00 97.69 300 THR A N 1
ATOM 2078 C CA . THR A 1 300 ? -1.836 -8.501 -0.925 1.00 97.69 300 THR A CA 1
ATOM 2079 C C . THR A 1 300 ? -2.682 -7.298 -0.530 1.00 97.69 300 THR A C 1
ATOM 2081 O O . THR A 1 300 ? -3.474 -7.373 0.404 1.00 97.69 300 THR A O 1
ATOM 2084 N N . VAL A 1 301 ? -2.587 -6.213 -1.300 1.00 98.38 301 VAL A N 1
ATOM 2085 C CA . VAL A 1 301 ? -3.552 -5.110 -1.251 1.00 98.38 301 VAL A CA 1
ATOM 2086 C C . VAL A 1 301 ? -4.393 -5.130 -2.520 1.00 98.38 301 VAL A C 1
ATOM 2088 O O . VAL A 1 301 ? -3.852 -5.031 -3.629 1.00 98.38 301 VAL A O 1
ATOM 2091 N N . ALA A 1 302 ? -5.710 -5.288 -2.379 1.00 97.38 302 ALA A N 1
ATOM 2092 C CA . ALA A 1 302 ? -6.577 -5.532 -3.525 1.00 97.38 302 ALA A CA 1
ATOM 2093 C C . ALA A 1 302 ? -7.903 -4.770 -3.523 1.00 97.38 302 ALA A C 1
ATOM 2095 O O . ALA A 1 302 ? -8.534 -4.552 -2.494 1.00 97.38 302 ALA A O 1
ATOM 2096 N N . THR A 1 303 ? -8.379 -4.459 -4.727 1.00 95.75 303 THR A N 1
ATOM 2097 C CA . THR A 1 303 ? -9.782 -4.109 -4.965 1.00 95.75 303 THR A CA 1
ATOM 2098 C C . THR A 1 303 ? -10.389 -5.028 -6.013 1.00 95.75 303 THR A C 1
ATOM 2100 O O . THR A 1 303 ? -9.718 -5.513 -6.935 1.00 95.75 303 THR A O 1
ATOM 2103 N N . PHE A 1 304 ? -11.696 -5.245 -5.908 1.00 89.81 304 PHE A N 1
ATOM 2104 C CA . PHE A 1 304 ? -12.455 -5.986 -6.907 1.00 89.81 304 PHE A CA 1
ATOM 2105 C C . PHE A 1 304 ? -13.412 -5.056 -7.667 1.00 89.81 304 PHE A C 1
ATOM 2107 O O . PHE A 1 304 ? -13.759 -3.957 -7.239 1.00 89.81 304 PHE A O 1
ATOM 2114 N N . GLY A 1 305 ? -13.825 -5.471 -8.867 1.00 89.88 305 GLY A N 1
ATOM 2115 C CA . GLY A 1 305 ? -14.745 -4.672 -9.677 1.00 89.88 305 GLY A CA 1
ATOM 2116 C C . GLY A 1 305 ? -14.111 -3.377 -10.195 1.00 89.88 305 GLY A C 1
ATOM 2117 O O . GLY A 1 305 ? -13.201 -3.441 -11.020 1.00 89.88 305 GLY A O 1
ATOM 2118 N N . THR A 1 306 ? -14.644 -2.219 -9.798 1.00 93.44 306 THR A N 1
ATOM 2119 C CA . THR A 1 306 ? -14.255 -0.885 -10.308 1.00 93.44 306 THR A CA 1
ATOM 2120 C C . THR A 1 306 ? -13.518 -0.013 -9.292 1.00 93.44 306 THR A C 1
ATOM 2122 O O . THR A 1 306 ? -13.101 1.083 -9.657 1.00 93.44 306 THR A O 1
ATOM 2125 N N . GLY A 1 307 ? -13.388 -0.459 -8.039 1.00 96.00 307 GLY A N 1
ATOM 2126 C CA . GLY A 1 307 ? -12.705 0.293 -6.988 1.00 96.00 307 GLY A CA 1
ATOM 2127 C C . GLY A 1 307 ? -11.232 0.517 -7.308 1.00 96.00 307 GLY A C 1
ATOM 2128 O O . GLY A 1 307 ? -10.579 -0.375 -7.850 1.00 96.00 307 GLY A O 1
ATOM 2129 N N . VAL A 1 308 ? -10.706 1.703 -7.008 1.00 97.50 308 VAL A N 1
ATOM 2130 C CA . VAL A 1 308 ? -9.297 2.041 -7.271 1.00 97.50 308 VAL A CA 1
ATOM 2131 C C . VAL A 1 308 ? -8.417 1.704 -6.075 1.00 97.50 308 VAL A C 1
ATOM 2133 O O . VAL A 1 308 ? -8.881 1.732 -4.939 1.00 97.50 308 VAL A O 1
ATOM 2136 N N . LEU A 1 309 ? -7.141 1.433 -6.330 1.00 98.62 309 LEU A N 1
ATOM 2137 C CA . LEU A 1 309 ? -6.122 1.318 -5.295 1.00 98.62 309 LEU A CA 1
ATOM 2138 C C . LEU A 1 309 ? -5.233 2.565 -5.325 1.00 98.62 309 LEU A C 1
ATOM 2140 O O . LEU A 1 309 ? -4.589 2.833 -6.341 1.00 98.62 309 LEU A O 1
ATOM 2144 N N . LEU A 1 310 ? -5.201 3.320 -4.229 1.00 98.69 310 LEU A N 1
ATOM 2145 C CA . LEU A 1 310 ? -4.410 4.540 -4.085 1.00 98.69 310 LEU A CA 1
ATOM 2146 C C . LEU A 1 310 ? -3.501 4.446 -2.855 1.00 98.69 310 LEU A C 1
ATOM 2148 O O . LEU A 1 310 ? -3.977 4.462 -1.724 1.00 98.69 310 LEU A O 1
ATOM 2152 N N . LEU A 1 311 ? -2.191 4.391 -3.082 1.00 98.88 311 LEU A N 1
ATOM 2153 C CA . LEU A 1 311 ? -1.174 4.481 -2.035 1.00 98.88 311 LEU A CA 1
ATOM 2154 C C . LEU A 1 311 ? -0.460 5.825 -2.168 1.00 98.88 311 LEU A C 1
ATOM 2156 O O . LEU A 1 311 ? 0.123 6.118 -3.216 1.00 98.88 311 LEU A O 1
ATOM 2160 N N . THR A 1 312 ? -0.484 6.634 -1.112 1.00 98.81 312 THR A N 1
ATOM 2161 C CA . THR A 1 312 ? 0.257 7.896 -1.068 1.00 98.81 312 THR A CA 1
ATOM 2162 C C . THR A 1 312 ? 1.191 7.962 0.130 1.00 98.81 312 THR A C 1
ATOM 2164 O O . THR A 1 312 ? 0.872 7.523 1.234 1.00 98.81 312 THR A O 1
ATOM 2167 N N . SER A 1 313 ? 2.370 8.529 -0.098 1.00 98.81 313 SER A N 1
ATOM 2168 C CA . SER A 1 313 ? 3.348 8.813 0.940 1.00 98.81 313 SER A CA 1
ATOM 2169 C C . SER A 1 313 ? 4.007 10.160 0.676 1.00 98.81 313 SER A C 1
ATOM 2171 O O . SER A 1 313 ? 4.406 10.470 -0.451 1.00 98.81 313 SER A O 1
ATOM 2173 N N . THR A 1 314 ? 4.200 10.965 1.719 1.00 98.31 314 THR A N 1
ATOM 2174 C CA . THR A 1 314 ? 4.998 12.195 1.592 1.00 98.31 314 THR A CA 1
ATOM 2175 C C . THR A 1 314 ? 6.509 11.934 1.557 1.00 98.31 314 THR A C 1
ATOM 2177 O O . THR A 1 314 ? 7.262 12.870 1.283 1.00 98.31 314 THR A O 1
ATOM 2180 N N . ARG A 1 315 ? 6.968 10.698 1.807 1.00 98.12 315 ARG A N 1
ATOM 2181 C CA . ARG A 1 315 ? 8.385 10.299 1.763 1.00 98.12 315 ARG A CA 1
ATOM 2182 C C . ARG A 1 315 ? 8.656 9.220 0.714 1.00 98.12 315 ARG A C 1
ATOM 2184 O O . ARG A 1 315 ? 9.161 9.546 -0.347 1.00 98.12 315 ARG A O 1
ATOM 2191 N N . ASN A 1 316 ? 8.348 7.959 0.984 1.00 98.69 316 ASN A N 1
ATOM 2192 C CA . ASN A 1 316 ? 8.589 6.874 0.041 1.00 98.69 316 ASN A CA 1
ATOM 2193 C C . ASN A 1 316 ? 7.556 5.759 0.178 1.00 98.69 316 ASN A C 1
ATOM 2195 O O . ASN A 1 316 ? 6.989 5.544 1.250 1.00 98.69 316 ASN A O 1
ATOM 2199 N N . ILE A 1 317 ? 7.351 5.037 -0.919 1.00 98.94 317 ILE A N 1
ATOM 2200 C CA . ILE A 1 317 ? 6.575 3.799 -0.952 1.00 98.94 317 ILE A CA 1
ATOM 2201 C C . ILE A 1 317 ? 7.548 2.652 -1.202 1.00 98.94 317 ILE A C 1
ATOM 2203 O O . ILE A 1 317 ? 8.312 2.695 -2.168 1.00 98.94 317 ILE A O 1
ATOM 2207 N N . LYS A 1 318 ? 7.510 1.631 -0.346 1.00 98.75 318 LYS A N 1
ATOM 2208 C CA . LYS A 1 318 ? 8.313 0.420 -0.491 1.00 98.75 318 LYS A CA 1
ATOM 2209 C C . LYS A 1 318 ? 7.424 -0.811 -0.635 1.00 98.75 318 LYS A C 1
ATOM 2211 O O . LYS A 1 318 ? 6.608 -1.100 0.237 1.00 98.75 318 LYS A O 1
ATOM 2216 N N . LEU A 1 319 ? 7.605 -1.550 -1.723 1.00 98.75 319 LEU A N 1
ATOM 2217 C CA . LEU A 1 319 ? 6.996 -2.859 -1.941 1.00 98.75 319 LEU A CA 1
ATOM 2218 C C . LEU A 1 319 ? 8.074 -3.924 -1.729 1.00 98.75 319 LEU A C 1
ATOM 2220 O O . LEU A 1 319 ? 8.978 -4.073 -2.554 1.00 98.75 319 LEU A O 1
ATOM 2224 N N . ASN A 1 320 ? 8.004 -4.635 -0.603 1.00 97.81 320 ASN A N 1
ATOM 2225 C CA . ASN A 1 320 ? 8.982 -5.666 -0.260 1.00 97.81 320 ASN A CA 1
ATOM 2226 C C . ASN A 1 320 ? 8.767 -6.946 -1.084 1.00 97.81 320 ASN A C 1
ATOM 2228 O O . ASN A 1 320 ? 7.692 -7.182 -1.645 1.00 97.81 320 ASN A O 1
ATOM 2232 N N . SER A 1 321 ? 9.786 -7.809 -1.084 1.00 96.81 321 SER A N 1
ATOM 2233 C CA . SER A 1 321 ? 9.799 -9.091 -1.797 1.00 96.81 321 SER A CA 1
ATOM 2234 C C . SER A 1 321 ? 8.525 -9.910 -1.592 1.00 96.81 321 SER A C 1
ATOM 2236 O O . SER A 1 321 ? 8.205 -10.308 -0.477 1.00 96.81 321 SER A O 1
ATOM 2238 N N . GLY A 1 322 ? 7.807 -10.203 -2.677 1.00 93.38 322 GLY A N 1
ATOM 2239 C CA . GLY A 1 322 ? 6.585 -11.006 -2.675 1.00 93.38 322 GLY A CA 1
ATOM 2240 C C . GLY A 1 322 ? 5.297 -10.257 -2.325 1.00 93.38 322 GLY A C 1
ATOM 2241 O O . GLY A 1 322 ? 4.259 -10.914 -2.234 1.00 93.38 322 GLY A O 1
ATOM 2242 N N . SER A 1 323 ? 5.338 -8.937 -2.120 1.00 98.00 323 SER A N 1
ATOM 2243 C CA . SER A 1 323 ? 4.137 -8.099 -1.983 1.00 98.00 323 SER A CA 1
ATOM 2244 C C . SER A 1 323 ? 3.359 -7.997 -3.303 1.00 98.00 323 SER A C 1
ATOM 2246 O O . SER A 1 323 ? 3.929 -8.108 -4.394 1.00 98.00 323 SER A O 1
ATOM 2248 N N . ASN A 1 324 ? 2.037 -7.814 -3.217 1.00 97.94 324 ASN A N 1
ATOM 2249 C CA . ASN A 1 324 ? 1.135 -7.831 -4.371 1.00 97.94 324 ASN A CA 1
ATOM 2250 C C . ASN A 1 324 ? 0.119 -6.686 -4.300 1.00 97.94 324 ASN A C 1
ATOM 2252 O O . ASN A 1 324 ? -0.656 -6.595 -3.353 1.00 97.94 324 ASN A O 1
ATOM 2256 N N . LEU A 1 325 ? 0.055 -5.861 -5.340 1.00 98.56 325 LEU A N 1
ATOM 2257 C CA . LEU A 1 325 ? -0.990 -4.865 -5.554 1.00 98.56 325 LEU A CA 1
ATOM 2258 C C . LEU A 1 325 ? -1.860 -5.315 -6.725 1.00 98.56 325 LEU A C 1
ATOM 2260 O O . LEU A 1 325 ? -1.348 -5.549 -7.825 1.00 98.56 325 LEU A O 1
ATOM 2264 N N . LYS A 1 326 ? -3.170 -5.460 -6.503 1.00 97.19 326 LYS A N 1
ATOM 2265 C CA . LYS A 1 326 ? -4.056 -6.072 -7.499 1.00 97.19 326 LYS A CA 1
ATOM 2266 C C . LYS A 1 326 ? -5.397 -5.371 -7.637 1.00 97.19 326 LYS A C 1
ATOM 2268 O O . LYS A 1 326 ? -6.118 -5.186 -6.665 1.00 97.19 326 LYS A O 1
ATOM 2273 N N . THR A 1 327 ? -5.798 -5.111 -8.875 1.00 97.12 327 THR A N 1
ATOM 2274 C CA . THR A 1 327 ? -7.148 -4.626 -9.181 1.00 97.12 327 THR A CA 1
ATOM 2275 C C . THR A 1 327 ? -7.736 -5.311 -10.420 1.00 97.12 327 THR A C 1
ATOM 2277 O O . THR A 1 327 ? -7.061 -6.036 -11.167 1.00 97.12 327 THR A O 1
ATOM 2280 N N . VAL A 1 328 ? -9.040 -5.109 -10.638 1.00 94.50 328 VAL A N 1
ATOM 2281 C CA . VAL A 1 328 ? -9.728 -5.526 -11.871 1.00 94.50 328 VAL A CA 1
ATOM 2282 C C . VAL A 1 328 ? -9.869 -4.339 -12.824 1.00 94.50 328 VAL A C 1
ATOM 2284 O O . VAL A 1 328 ? -8.990 -4.120 -13.649 1.00 94.50 328 VAL A O 1
ATOM 2287 N N . ASN A 1 329 ? -10.946 -3.555 -12.720 1.00 93.50 329 ASN A N 1
ATOM 2288 C CA . ASN A 1 329 ? -11.203 -2.420 -13.616 1.00 93.50 329 ASN A CA 1
ATOM 2289 C C . ASN A 1 329 ? -10.819 -1.065 -13.014 1.00 93.50 329 ASN A C 1
ATOM 2291 O O . ASN A 1 329 ? -10.743 -0.089 -13.754 1.00 93.50 329 ASN A O 1
ATOM 2295 N N . GLY A 1 330 ? -10.628 -0.977 -11.696 1.00 95.75 330 GLY A N 1
ATOM 2296 C CA . GLY A 1 330 ? -10.082 0.228 -11.080 1.00 95.75 330 GLY A CA 1
ATOM 2297 C C . GLY A 1 330 ? -8.569 0.297 -11.255 1.00 95.75 330 GLY A C 1
ATOM 2298 O O . GLY A 1 330 ? -7.900 -0.732 -11.332 1.00 95.75 330 GLY A O 1
ATOM 2299 N N . GLY A 1 331 ? -8.029 1.507 -11.366 1.00 97.25 331 GLY A N 1
ATOM 2300 C CA . GLY A 1 331 ? -6.590 1.708 -11.515 1.00 97.25 331 GLY A CA 1
ATOM 2301 C C . GLY A 1 331 ? -5.815 1.483 -10.217 1.00 97.25 331 GLY A C 1
ATOM 2302 O O . GLY A 1 331 ? -6.384 1.528 -9.126 1.00 97.25 331 GLY A O 1
ATOM 2303 N N . ILE A 1 332 ? -4.507 1.289 -10.359 1.00 98.81 332 ILE A N 1
ATOM 2304 C CA . ILE A 1 332 ? -3.529 1.316 -9.270 1.00 98.81 332 ILE A CA 1
ATOM 2305 C C . ILE A 1 332 ? -2.753 2.626 -9.387 1.00 98.81 332 ILE A C 1
ATOM 2307 O O . ILE A 1 332 ? -2.244 2.948 -10.458 1.00 98.81 332 ILE A O 1
ATOM 2311 N N . THR A 1 333 ? -2.667 3.393 -8.305 1.00 98.81 333 THR A N 1
ATOM 2312 C CA . THR A 1 333 ? -1.902 4.643 -8.248 1.00 98.81 333 THR A CA 1
ATOM 2313 C C . THR A 1 333 ? -0.995 4.649 -7.027 1.00 98.81 333 THR A C 1
ATOM 2315 O O . THR A 1 333 ? -1.479 4.543 -5.901 1.00 98.81 333 THR A O 1
ATOM 2318 N N . LEU A 1 334 ? 0.309 4.796 -7.251 1.00 98.88 334 LEU A N 1
ATOM 2319 C CA . LEU A 1 334 ? 1.317 4.989 -6.210 1.00 98.88 334 LEU A CA 1
ATOM 2320 C C . LEU A 1 334 ? 1.899 6.392 -6.365 1.00 98.88 334 LEU A C 1
ATOM 2322 O O . LEU A 1 334 ? 2.378 6.747 -7.442 1.00 98.88 334 LEU A O 1
ATOM 2326 N N . GLN A 1 335 ? 1.857 7.185 -5.298 1.00 98.81 335 GLN A N 1
ATOM 2327 C CA . GLN A 1 335 ? 2.376 8.552 -5.277 1.00 98.81 335 GLN A CA 1
ATOM 2328 C C . GLN A 1 335 ? 3.310 8.746 -4.088 1.00 98.81 335 GLN A C 1
ATOM 2330 O O . GLN A 1 335 ? 2.860 8.834 -2.944 1.00 98.81 335 GLN A O 1
ATOM 2335 N N . ALA A 1 336 ? 4.609 8.831 -4.361 1.00 98.75 336 ALA A N 1
ATOM 2336 C CA . ALA A 1 336 ? 5.631 8.994 -3.339 1.00 98.75 336 ALA A CA 1
ATOM 2337 C C . ALA A 1 336 ? 6.378 10.319 -3.497 1.00 98.75 336 ALA A C 1
ATOM 2339 O O . ALA A 1 336 ? 6.907 10.625 -4.569 1.00 98.75 336 ALA A O 1
ATOM 2340 N N . ASN A 1 337 ? 6.437 11.094 -2.410 1.00 98.12 337 ASN A N 1
ATOM 2341 C CA . ASN A 1 337 ? 7.115 12.391 -2.362 1.00 98.12 337 ASN A CA 1
ATOM 2342 C C . ASN A 1 337 ? 6.692 13.309 -3.524 1.00 98.12 337 ASN A C 1
ATOM 2344 O O . ASN A 1 337 ? 7.520 13.979 -4.125 1.00 98.12 337 ASN A O 1
ATOM 2348 N N . SER A 1 338 ? 5.396 13.393 -3.842 1.00 92.81 338 SER A N 1
ATOM 2349 C CA . SER A 1 338 ? 4.891 14.112 -5.031 1.00 92.81 338 SER A CA 1
ATOM 2350 C C . SER A 1 338 ? 5.242 15.607 -5.090 1.00 92.81 338 SER A C 1
ATOM 2352 O O . SER A 1 338 ? 5.048 16.250 -6.117 1.00 92.81 338 SER A O 1
ATOM 2354 N N . THR A 1 339 ? 5.725 16.189 -3.987 1.00 93.56 339 THR A N 1
ATOM 2355 C CA . THR A 1 339 ? 6.232 17.571 -3.965 1.00 93.56 339 THR A CA 1
ATOM 2356 C C . THR A 1 339 ? 7.699 17.680 -4.387 1.00 93.56 339 THR A C 1
ATOM 2358 O O . THR A 1 339 ? 8.134 18.767 -4.761 1.00 93.56 339 THR A O 1
ATOM 2361 N N . GLY A 1 340 ? 8.462 16.585 -4.314 1.00 94.19 340 GLY A N 1
ATOM 2362 C CA . GLY A 1 340 ? 9.904 16.544 -4.548 1.00 94.19 340 GLY A CA 1
ATOM 2363 C C . GLY A 1 340 ? 10.718 17.303 -3.497 1.00 94.19 340 GLY A C 1
ATOM 2364 O O . GLY A 1 340 ? 11.832 17.725 -3.790 1.00 94.19 340 GLY A O 1
ATOM 2365 N N . LEU A 1 341 ? 10.160 17.548 -2.303 1.00 94.75 341 LEU A N 1
ATOM 2366 C CA . LEU A 1 341 ? 10.767 18.410 -1.276 1.00 94.75 341 LEU A CA 1
ATOM 2367 C C . LEU A 1 341 ? 11.273 17.655 -0.040 1.00 94.75 341 LEU A C 1
ATOM 2369 O O . LEU A 1 341 ? 11.940 18.261 0.804 1.00 94.75 341 LEU A O 1
ATOM 2373 N N . THR A 1 342 ? 10.958 16.367 0.106 1.00 97.50 342 THR A N 1
ATOM 2374 C CA . THR A 1 342 ? 11.319 15.606 1.307 1.00 97.50 342 THR A CA 1
ATOM 2375 C C . THR A 1 342 ? 12.813 15.271 1.330 1.00 97.50 342 THR A C 1
ATOM 2377 O O . THR A 1 342 ? 13.377 14.754 0.368 1.00 97.50 342 THR A O 1
ATOM 2380 N N . THR A 1 343 ? 13.474 15.581 2.447 1.00 96.25 343 THR A N 1
ATOM 2381 C CA . THR A 1 343 ? 14.923 15.394 2.625 1.00 96.25 343 THR A CA 1
ATOM 2382 C C . THR A 1 343 ? 15.299 13.988 3.086 1.00 96.25 343 THR A C 1
ATOM 2384 O O . THR A 1 343 ? 14.563 13.354 3.853 1.00 96.25 343 THR A O 1
ATOM 2387 N N . GLY A 1 344 ? 16.511 13.569 2.733 1.00 95.94 344 GLY A N 1
ATOM 2388 C CA . GLY A 1 344 ? 17.146 12.332 3.181 1.00 95.94 344 GLY A CA 1
ATOM 2389 C C . GLY A 1 344 ? 17.463 11.378 2.034 1.00 95.94 344 GLY A C 1
ATOM 2390 O O . GLY A 1 344 ? 17.012 11.581 0.914 1.00 95.94 344 GLY A O 1
ATOM 2391 N N . ASP A 1 345 ? 18.224 10.342 2.360 1.00 96.00 345 ASP A N 1
ATOM 2392 C CA . ASP A 1 345 ? 18.611 9.263 1.452 1.00 96.00 345 ASP A CA 1
ATOM 2393 C C . ASP A 1 345 ? 17.460 8.253 1.315 1.00 96.00 345 ASP A C 1
ATOM 2395 O O . ASP A 1 345 ? 17.168 7.505 2.256 1.00 96.00 345 ASP A O 1
ATOM 2399 N N . PHE A 1 346 ? 16.722 8.325 0.204 1.00 97.75 346 PHE A N 1
ATOM 2400 C CA . PHE A 1 346 ? 15.664 7.374 -0.139 1.00 97.75 346 PHE A CA 1
ATOM 2401 C C . PHE A 1 346 ? 15.309 7.406 -1.633 1.00 97.75 346 PHE A C 1
ATOM 2403 O O . PHE A 1 346 ? 15.461 8.425 -2.314 1.00 97.75 346 PHE A O 1
ATOM 2410 N N . THR A 1 347 ? 14.746 6.295 -2.102 1.00 98.25 347 THR A N 1
ATOM 2411 C CA . THR A 1 347 ? 14.053 6.165 -3.389 1.00 98.25 347 THR A CA 1
ATOM 2412 C C . THR A 1 347 ? 12.578 6.517 -3.222 1.00 98.25 347 THR A C 1
ATOM 2414 O O . THR A 1 347 ? 11.977 6.117 -2.228 1.00 98.25 347 THR A O 1
ATOM 2417 N N . GLY A 1 348 ? 11.977 7.232 -4.177 1.00 98.50 348 GLY A N 1
ATOM 2418 C CA . GLY A 1 348 ? 10.555 7.587 -4.132 1.00 98.50 348 GLY A CA 1
ATOM 2419 C C . GLY A 1 348 ? 9.656 6.348 -4.073 1.00 98.50 348 GLY A C 1
ATOM 2420 O O . GLY A 1 348 ? 8.983 6.113 -3.071 1.00 98.50 348 GLY A O 1
ATOM 2421 N N . ILE A 1 349 ? 9.666 5.536 -5.130 1.00 98.88 349 ILE A N 1
ATOM 2422 C CA . ILE A 1 349 ? 8.989 4.230 -5.165 1.00 98.88 349 ILE A CA 1
ATOM 2423 C C . ILE A 1 349 ? 10.035 3.135 -5.369 1.00 98.88 349 ILE A C 1
ATOM 2425 O O . ILE A 1 349 ? 10.677 3.095 -6.416 1.00 98.88 349 ILE A O 1
ATOM 2429 N N . GLU A 1 350 ? 10.188 2.245 -4.392 1.00 98.81 350 GLU A N 1
ATOM 2430 C CA . GLU A 1 350 ? 11.064 1.069 -4.466 1.00 98.81 350 GLU A CA 1
ATOM 2431 C C . GLU A 1 350 ? 10.206 -0.199 -4.493 1.00 98.81 350 GLU A C 1
ATOM 2433 O O . GLU A 1 350 ? 9.345 -0.3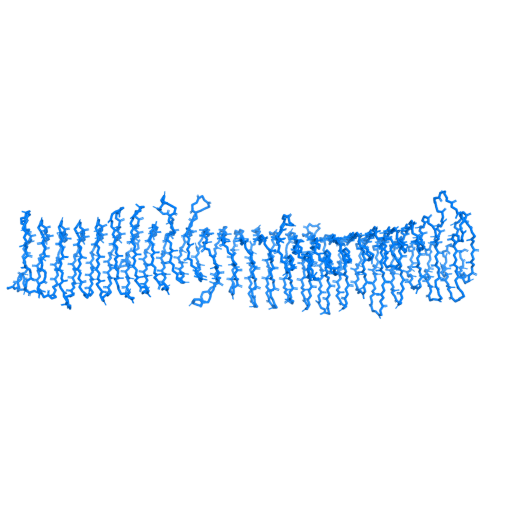91 -3.630 1.00 98.81 350 GLU A O 1
ATOM 2438 N N . ALA A 1 351 ? 10.432 -1.065 -5.477 1.00 98.75 351 ALA A N 1
ATOM 2439 C CA . ALA A 1 351 ? 9.705 -2.314 -5.633 1.00 98.75 351 ALA A CA 1
ATOM 2440 C C . ALA A 1 351 ? 10.670 -3.482 -5.878 1.00 98.75 351 ALA A C 1
ATOM 2442 O O . ALA A 1 351 ? 11.252 -3.612 -6.960 1.00 98.75 351 ALA A O 1
ATOM 2443 N N . GLU A 1 352 ? 10.772 -4.372 -4.892 1.00 98.12 352 GLU A N 1
ATOM 2444 C CA . GLU A 1 352 ? 11.652 -5.542 -4.893 1.00 98.12 352 GLU A CA 1
ATOM 2445 C C . GLU A 1 352 ? 10.817 -6.815 -5.059 1.00 98.12 352 GLU A C 1
ATOM 2447 O O . GLU A 1 352 ? 9.990 -7.098 -4.198 1.00 98.12 352 GLU A O 1
ATOM 2452 N N . ASN A 1 353 ? 11.028 -7.605 -6.123 1.00 97.88 353 ASN A N 1
ATOM 2453 C CA . ASN A 1 353 ? 10.336 -8.888 -6.357 1.00 97.88 353 ASN A CA 1
ATOM 2454 C C . ASN A 1 353 ? 8.815 -8.840 -6.059 1.00 97.88 353 ASN A C 1
ATOM 2456 O O . ASN A 1 353 ? 8.253 -9.749 -5.441 1.00 97.88 353 ASN A O 1
ATOM 2460 N N . SER A 1 354 ? 8.163 -7.735 -6.411 1.00 98.38 354 SER A N 1
ATOM 2461 C CA . SER A 1 354 ? 6.752 -7.473 -6.100 1.00 98.38 354 SER A CA 1
ATOM 2462 C C . SER A 1 354 ? 5.888 -7.575 -7.355 1.00 98.38 354 SER A C 1
ATOM 2464 O O . SER A 1 354 ? 6.396 -7.550 -8.477 1.00 98.38 354 SER A O 1
ATOM 2466 N N . SER A 1 355 ? 4.572 -7.701 -7.194 1.00 98.38 355 SER A N 1
ATOM 2467 C CA . SER A 1 355 ? 3.630 -7.697 -8.316 1.00 98.38 355 SER A CA 1
ATOM 2468 C C . SER A 1 355 ? 2.688 -6.502 -8.240 1.00 98.38 355 SER A C 1
ATOM 2470 O O . SER A 1 355 ? 2.019 -6.305 -7.233 1.00 98.38 355 SER A O 1
ATOM 2472 N N . ILE A 1 356 ? 2.578 -5.738 -9.325 1.00 98.75 356 ILE A N 1
ATOM 2473 C CA . ILE A 1 356 ? 1.624 -4.636 -9.487 1.00 98.75 356 ILE A CA 1
ATOM 2474 C C . ILE A 1 356 ? 0.791 -4.946 -10.728 1.00 98.75 356 ILE A C 1
ATOM 2476 O O . ILE A 1 356 ? 1.294 -4.844 -11.845 1.00 98.75 356 ILE A O 1
ATOM 2480 N N . THR A 1 357 ? -0.462 -5.373 -10.552 1.00 98.00 357 THR A N 1
ATOM 2481 C CA . THR A 1 357 ? -1.248 -5.946 -11.657 1.00 98.00 357 THR A CA 1
ATOM 2482 C C . THR A 1 357 ? -2.674 -5.411 -11.745 1.00 98.00 357 THR A C 1
ATOM 2484 O O . THR A 1 357 ? -3.450 -5.522 -10.793 1.00 98.00 357 THR A O 1
ATOM 2487 N N . THR A 1 358 ? -3.068 -4.963 -12.938 1.00 97.12 358 THR A N 1
ATOM 2488 C CA . THR A 1 358 ? -4.475 -4.758 -13.312 1.00 97.12 358 THR A CA 1
ATOM 2489 C C . THR A 1 358 ? -4.930 -5.862 -14.275 1.00 97.12 358 THR A C 1
ATOM 2491 O O . THR A 1 358 ? -4.207 -6.295 -15.180 1.00 97.12 358 THR A O 1
ATOM 2494 N N . SER A 1 359 ? -6.141 -6.381 -14.051 1.00 94.88 359 SER A N 1
ATOM 2495 C CA . SER A 1 359 ? -6.720 -7.480 -14.855 1.00 94.88 359 SER A CA 1
ATOM 2496 C C . SER A 1 359 ? -7.858 -7.075 -15.789 1.00 94.88 359 SER A C 1
ATOM 2498 O O . SER A 1 359 ? -8.393 -7.912 -16.513 1.00 94.88 359 SER A O 1
ATOM 2500 N N . GLY A 1 360 ? -8.219 -5.798 -15.776 1.00 93.38 360 GLY A N 1
ATOM 2501 C CA . GLY A 1 360 ? -9.237 -5.192 -16.623 1.00 93.38 360 GLY A CA 1
ATOM 2502 C C . GLY A 1 360 ? -8.781 -3.828 -17.137 1.00 93.38 360 GLY A C 1
ATOM 2503 O O . GLY A 1 360 ? -7.608 -3.602 -17.420 1.00 93.38 360 GLY A O 1
ATOM 2504 N N . LEU A 1 361 ? -9.719 -2.885 -17.208 1.00 94.19 361 LEU A N 1
ATOM 2505 C CA . LEU A 1 361 ? -9.506 -1.562 -17.813 1.00 94.19 361 LEU A CA 1
ATOM 2506 C C . LEU A 1 361 ? -8.675 -0.581 -16.959 1.00 94.19 361 LEU A C 1
ATOM 2508 O O . LEU A 1 361 ? -8.447 0.552 -17.379 1.00 94.19 361 LEU A O 1
ATOM 2512 N N . GLY A 1 362 ? -8.280 -0.965 -15.742 1.00 96.19 362 GLY A N 1
ATOM 2513 C CA . GLY A 1 362 ? -7.599 -0.075 -14.802 1.00 96.19 362 GLY A CA 1
ATOM 2514 C C . GLY A 1 362 ? -6.157 0.220 -15.214 1.00 96.19 362 GLY A C 1
ATOM 2515 O O . GLY A 1 362 ? -5.390 -0.708 -15.460 1.00 96.19 362 GLY A O 1
ATOM 2516 N N . SER A 1 363 ? -5.776 1.498 -15.259 1.00 97.62 363 SER A N 1
ATOM 2517 C CA . SER A 1 363 ? -4.383 1.918 -15.484 1.00 97.62 363 SER A CA 1
ATOM 2518 C C . SER A 1 363 ? -3.511 1.712 -14.243 1.00 97.62 363 SER A C 1
ATOM 2520 O O . SER A 1 363 ? -4.010 1.766 -13.118 1.00 97.62 363 SER A O 1
ATOM 2522 N N . ILE A 1 364 ? -2.206 1.540 -14.444 1.00 98.81 364 ILE A N 1
ATOM 2523 C CA . ILE A 1 364 ? -1.197 1.536 -13.377 1.00 98.81 364 ILE A CA 1
ATOM 2524 C C . ILE A 1 364 ? -0.407 2.837 -13.485 1.00 98.81 364 ILE A C 1
ATOM 2526 O O . ILE A 1 364 ? 0.182 3.086 -14.526 1.00 98.81 364 ILE A O 1
ATOM 2530 N N . ASN A 1 365 ? -0.382 3.652 -12.432 1.00 98.81 365 ASN A N 1
ATOM 2531 C CA . ASN A 1 365 ? 0.348 4.919 -12.392 1.00 98.81 365 ASN A CA 1
ATOM 2532 C C . ASN A 1 365 ? 1.327 4.910 -11.215 1.00 98.81 365 ASN A C 1
ATOM 2534 O O . ASN A 1 365 ? 0.898 4.851 -10.061 1.00 98.81 365 ASN A O 1
ATOM 2538 N N . LEU A 1 366 ? 2.626 4.971 -11.498 1.00 98.88 366 LEU A N 1
ATOM 2539 C CA . LEU A 1 366 ? 3.686 5.052 -10.494 1.00 98.88 366 LEU A CA 1
ATOM 2540 C C . LEU A 1 366 ? 4.360 6.419 -10.609 1.00 98.88 366 LEU A C 1
ATOM 2542 O O . LEU A 1 366 ? 5.032 6.669 -11.603 1.00 98.88 366 LEU A O 1
ATOM 2546 N N . THR A 1 367 ? 4.209 7.288 -9.611 1.00 98.75 367 THR A N 1
ATOM 2547 C CA . THR A 1 367 ? 4.865 8.604 -9.585 1.00 98.75 367 THR A CA 1
ATOM 2548 C C . THR A 1 367 ? 5.736 8.731 -8.340 1.00 98.75 367 THR A C 1
ATOM 2550 O O . THR A 1 367 ? 5.219 8.753 -7.220 1.00 98.75 367 THR A O 1
ATOM 2553 N N . GLY A 1 368 ? 7.053 8.829 -8.523 1.00 98.62 368 GLY A N 1
ATOM 2554 C CA . GLY A 1 368 ? 8.016 8.854 -7.422 1.00 98.62 368 GLY A CA 1
ATOM 2555 C C . GLY A 1 368 ? 9.102 9.916 -7.580 1.00 98.62 368 GLY A C 1
ATOM 2556 O O . GLY A 1 368 ? 9.665 10.097 -8.662 1.00 98.62 368 GLY A O 1
ATOM 2557 N N . PHE A 1 369 ? 9.418 10.600 -6.479 1.00 98.56 369 PHE A N 1
ATOM 2558 C CA . PHE A 1 369 ? 10.548 11.525 -6.382 1.00 98.56 369 PHE A CA 1
ATOM 2559 C C . PHE A 1 369 ? 11.571 11.017 -5.365 1.00 98.56 369 PHE A C 1
ATOM 2561 O O . PHE A 1 369 ? 11.235 10.836 -4.191 1.00 98.56 369 PHE A O 1
ATOM 2568 N N . GLY A 1 370 ? 12.820 10.849 -5.797 1.00 97.69 370 GLY A N 1
ATOM 2569 C CA . GLY A 1 370 ? 13.931 10.512 -4.912 1.00 97.69 370 GLY A CA 1
ATOM 2570 C C . GLY A 1 370 ? 14.178 11.591 -3.857 1.00 97.69 370 GLY A C 1
ATOM 2571 O O . GLY A 1 370 ? 13.778 12.752 -4.002 1.00 97.69 370 GLY A O 1
ATOM 2572 N N . GLY A 1 371 ? 14.834 11.202 -2.770 1.00 97.06 371 GLY A N 1
ATOM 2573 C CA . GLY A 1 371 ? 15.085 12.078 -1.638 1.00 97.06 371 GLY A CA 1
ATOM 2574 C C . GLY A 1 371 ? 16.100 13.188 -1.895 1.00 97.06 371 GLY A C 1
ATOM 2575 O O . GLY A 1 371 ? 16.975 13.113 -2.762 1.00 97.06 371 GLY A O 1
ATOM 2576 N N . LEU A 1 372 ? 15.968 14.273 -1.133 1.00 95.12 372 LEU A N 1
ATOM 2577 C CA . LEU A 1 372 ? 16.911 15.384 -1.190 1.00 95.12 372 LEU A CA 1
ATOM 2578 C C . LEU A 1 372 ? 18.028 15.199 -0.157 1.00 95.12 372 LEU A C 1
ATOM 2580 O O . LEU A 1 372 ? 17.863 15.584 1.007 1.00 95.12 372 LEU A O 1
ATOM 2584 N N . ASP A 1 373 ? 19.171 14.653 -0.575 1.00 95.12 373 ASP A N 1
ATOM 2585 C CA . ASP A 1 373 ? 20.388 14.605 0.243 1.00 95.12 373 ASP A CA 1
ATOM 2586 C C . ASP A 1 373 ? 21.657 14.798 -0.604 1.00 95.12 373 ASP A C 1
ATOM 2588 O O . ASP A 1 373 ? 22.148 13.905 -1.279 1.00 95.12 373 ASP A O 1
ATOM 2592 N N . ALA A 1 374 ? 22.252 15.989 -0.549 1.00 91.56 374 ALA A N 1
ATOM 2593 C CA . ALA A 1 374 ? 23.439 16.307 -1.346 1.00 91.56 374 ALA A CA 1
ATOM 2594 C C . ALA A 1 374 ? 24.698 15.483 -0.982 1.00 91.56 374 ALA A C 1
ATOM 2596 O O . ALA A 1 374 ? 25.715 15.617 -1.664 1.00 91.56 374 ALA A O 1
ATOM 2597 N N . GLY A 1 375 ? 24.680 14.707 0.109 1.00 94.00 375 GLY A N 1
ATOM 2598 C CA . GLY A 1 375 ? 25.818 13.916 0.582 1.00 94.00 375 GLY A CA 1
ATOM 2599 C C . GLY A 1 375 ? 25.834 12.453 0.133 1.00 94.00 375 GLY A C 1
ATOM 2600 O O . GLY A 1 375 ? 26.861 11.797 0.322 1.00 94.00 375 GLY A O 1
ATOM 2601 N N . THR A 1 376 ? 24.737 11.949 -0.432 1.00 95.44 376 THR A N 1
ATOM 2602 C CA . THR A 1 376 ? 24.535 10.530 -0.774 1.00 95.44 376 THR A CA 1
ATOM 2603 C C . THR A 1 376 ? 24.194 10.350 -2.260 1.00 95.44 376 THR A C 1
ATOM 2605 O O . THR A 1 376 ? 24.194 11.311 -3.036 1.00 95.44 376 THR A O 1
ATOM 2608 N N . SER A 1 377 ? 24.002 9.103 -2.682 1.00 94.75 377 SER A N 1
ATOM 2609 C CA . SER A 1 377 ? 23.774 8.682 -4.073 1.00 94.75 377 SER A CA 1
ATOM 2610 C C . SER A 1 377 ? 22.549 7.771 -4.133 1.00 94.75 377 SER A C 1
ATOM 2612 O O . SER A 1 377 ? 22.059 7.358 -3.089 1.00 94.75 377 SER A O 1
ATOM 2614 N N . ASN A 1 378 ? 22.135 7.367 -5.337 1.00 95.75 378 ASN A N 1
ATOM 2615 C CA . ASN A 1 378 ? 21.075 6.369 -5.552 1.00 95.75 378 ASN A CA 1
ATOM 2616 C C . ASN A 1 378 ? 19.675 6.838 -5.119 1.00 95.75 378 ASN A C 1
ATOM 2618 O O . ASN A 1 378 ? 18.842 6.035 -4.704 1.00 95.75 378 ASN A O 1
ATOM 2622 N N . HIS A 1 379 ? 19.385 8.137 -5.219 1.00 96.25 379 HIS A N 1
ATOM 2623 C CA . HIS A 1 379 ? 18.044 8.654 -4.952 1.00 96.25 379 HIS A CA 1
ATOM 2624 C C . HIS A 1 379 ? 17.177 8.505 -6.196 1.00 96.25 379 HIS A C 1
ATOM 2626 O O . HIS A 1 379 ? 17.015 9.454 -6.971 1.00 96.25 379 HIS A O 1
ATOM 2632 N N . TYR A 1 380 ? 16.639 7.309 -6.408 1.00 98.25 380 TYR A N 1
ATOM 2633 C CA . TYR A 1 380 ? 15.811 7.031 -7.573 1.00 98.25 380 TYR A CA 1
ATOM 2634 C C . TYR A 1 380 ? 14.410 7.630 -7.423 1.00 98.25 380 TYR A C 1
ATOM 2636 O O . TYR A 1 380 ? 13.855 7.683 -6.323 1.00 98.25 380 TYR A O 1
ATOM 2644 N N . GLY A 1 381 ? 13.810 8.072 -8.527 1.00 98.31 381 GLY A N 1
ATOM 2645 C CA . GLY A 1 381 ? 12.385 8.408 -8.539 1.00 98.31 381 GLY A CA 1
ATOM 2646 C C . GLY A 1 381 ? 11.534 7.149 -8.395 1.00 98.31 381 GLY A C 1
ATOM 2647 O O . GLY A 1 381 ? 10.786 7.000 -7.428 1.00 98.31 381 GLY A O 1
ATOM 2648 N N . VAL A 1 382 ? 11.715 6.218 -9.333 1.00 98.88 382 VAL A N 1
ATOM 2649 C CA . VAL A 1 382 ? 11.121 4.875 -9.312 1.00 98.88 382 VAL A CA 1
ATOM 2650 C C . VAL A 1 382 ? 12.210 3.834 -9.566 1.00 98.88 382 VAL A C 1
ATOM 2652 O O . VAL A 1 382 ? 12.982 3.969 -10.515 1.00 98.88 382 VAL A O 1
ATOM 2655 N N . HIS A 1 383 ? 12.251 2.789 -8.744 1.00 98.88 383 HIS A N 1
ATOM 2656 C CA . HIS A 1 383 ? 13.199 1.682 -8.848 1.00 98.88 383 HIS A CA 1
ATOM 2657 C C . HIS A 1 383 ? 12.461 0.344 -8.808 1.00 98.88 383 HIS A C 1
ATOM 2659 O O . HIS A 1 383 ? 11.849 -0.010 -7.799 1.00 98.88 383 HIS A O 1
ATOM 2665 N N . LEU A 1 384 ? 12.502 -0.387 -9.922 1.00 98.88 384 LEU A N 1
ATOM 2666 C CA . LEU A 1 384 ? 11.920 -1.721 -10.061 1.00 98.88 384 LEU A CA 1
ATOM 2667 C C . LEU A 1 384 ? 13.057 -2.733 -10.210 1.00 98.88 384 LEU A C 1
ATOM 2669 O O . LEU A 1 384 ? 13.861 -2.603 -11.133 1.00 98.88 384 LEU A O 1
ATOM 2673 N N . HIS A 1 385 ? 13.128 -3.730 -9.330 1.00 98.75 385 HIS A N 1
ATOM 2674 C CA . HIS A 1 385 ? 14.254 -4.665 -9.336 1.00 98.75 385 HIS A CA 1
ATOM 2675 C C . HIS A 1 385 ? 13.920 -6.038 -8.732 1.00 98.75 385 HIS A C 1
ATOM 2677 O O . HIS A 1 385 ? 12.794 -6.302 -8.287 1.00 98.75 385 HIS A O 1
ATOM 2683 N N . SER A 1 386 ? 14.909 -6.935 -8.723 1.00 98.00 386 SER A N 1
ATOM 2684 C CA . SER A 1 386 ? 14.846 -8.274 -8.127 1.00 98.00 386 SER A CA 1
ATOM 2685 C C . SER A 1 386 ? 13.682 -9.165 -8.594 1.00 98.00 386 SER A C 1
ATOM 2687 O O . SER A 1 386 ? 13.244 -10.030 -7.839 1.00 98.00 386 SER A O 1
ATOM 2689 N N . GLY A 1 387 ? 13.155 -8.997 -9.810 1.00 97.88 387 GLY A N 1
ATOM 2690 C CA . GLY A 1 387 ? 12.028 -9.801 -10.304 1.00 97.88 387 GLY A CA 1
ATOM 2691 C C . GLY A 1 387 ? 10.657 -9.132 -10.191 1.00 97.88 387 GLY A C 1
ATOM 2692 O O . GLY A 1 387 ? 9.638 -9.812 -10.300 1.00 97.88 387 GLY A O 1
ATOM 2693 N N . THR A 1 388 ? 10.606 -7.819 -9.948 1.00 98.75 388 THR A N 1
ATOM 2694 C CA . THR A 1 388 ? 9.343 -7.070 -9.878 1.00 98.75 388 THR A CA 1
ATOM 2695 C C . THR A 1 388 ? 8.577 -7.110 -11.203 1.00 98.75 388 THR A C 1
ATOM 2697 O O . THR A 1 388 ? 9.141 -6.900 -12.272 1.00 98.75 388 THR A O 1
ATOM 2700 N N . VAL A 1 389 ? 7.264 -7.328 -11.142 1.00 98.69 389 VAL A N 1
ATOM 2701 C CA . VAL A 1 389 ? 6.371 -7.381 -12.307 1.00 98.69 389 VAL A CA 1
ATOM 2702 C C . VAL A 1 389 ? 5.337 -6.264 -12.225 1.00 98.69 389 VAL A C 1
ATOM 2704 O O . VAL A 1 389 ? 4.496 -6.261 -11.327 1.00 98.69 389 VAL A O 1
ATOM 2707 N N . VAL A 1 390 ? 5.336 -5.366 -13.209 1.00 98.81 390 VAL A N 1
ATOM 2708 C CA . VAL A 1 390 ? 4.274 -4.371 -13.424 1.00 98.81 390 VAL A CA 1
ATOM 2709 C C . VAL A 1 390 ? 3.480 -4.783 -14.656 1.00 98.81 390 VAL A C 1
ATOM 2711 O O . VAL A 1 390 ? 4.044 -4.828 -15.750 1.00 98.81 390 VAL A O 1
ATOM 2714 N N . SER A 1 391 ? 2.192 -5.116 -14.505 1.00 97.50 391 SER A N 1
ATOM 2715 C CA . SER A 1 391 ? 1.430 -5.694 -15.613 1.00 97.50 391 SER A CA 1
ATOM 2716 C C . SER A 1 391 ? -0.028 -5.262 -15.767 1.00 97.50 391 SER A C 1
ATOM 2718 O O . SER A 1 391 ? -0.828 -5.342 -14.840 1.00 97.50 391 SER A O 1
ATOM 2720 N N . SER A 1 392 ? -0.388 -4.899 -17.000 1.00 96.00 392 SER A N 1
ATOM 2721 C CA . SER A 1 392 ? -1.767 -4.725 -17.468 1.00 96.00 392 SER A CA 1
ATOM 2722 C C . SER A 1 392 ? -2.120 -5.895 -18.387 1.00 96.00 392 SER A C 1
ATOM 2724 O O . SER A 1 392 ? -1.507 -6.088 -19.442 1.00 96.00 392 SER A O 1
ATOM 2726 N N . THR A 1 393 ? -3.064 -6.732 -17.951 1.00 94.25 393 THR A N 1
ATOM 2727 C CA . THR A 1 393 ? -3.285 -8.070 -18.543 1.00 94.25 393 THR A CA 1
ATOM 2728 C C . THR A 1 393 ? -4.549 -8.195 -19.393 1.00 94.25 393 THR A C 1
ATOM 2730 O O . THR A 1 393 ? -4.798 -9.259 -19.963 1.00 94.25 393 THR A O 1
ATOM 2733 N N . ASP A 1 394 ? -5.353 -7.135 -19.498 1.00 91.75 394 ASP A N 1
ATOM 2734 C CA . ASP A 1 394 ? -6.568 -7.164 -20.311 1.00 91.75 394 ASP A CA 1
ATOM 2735 C C . ASP A 1 394 ? -6.236 -7.185 -21.819 1.00 91.75 394 ASP A C 1
ATOM 2737 O O . ASP A 1 394 ? -5.275 -6.582 -22.292 1.00 91.75 394 ASP A O 1
ATOM 2741 N N . THR A 1 395 ? -7.056 -7.908 -22.578 1.00 89.19 395 THR A N 1
ATOM 2742 C CA . THR A 1 395 ? -6.913 -8.154 -24.027 1.00 89.19 395 THR A CA 1
ATOM 2743 C C . THR A 1 395 ? -7.789 -7.220 -24.870 1.00 89.19 395 THR A C 1
ATOM 2745 O O . THR A 1 395 ? -7.740 -7.232 -26.104 1.00 89.19 395 THR A O 1
ATOM 2748 N N . VAL A 1 396 ? -8.663 -6.437 -24.230 1.00 85.81 396 VAL A N 1
ATOM 2749 C CA . VAL A 1 396 ? -9.581 -5.527 -24.926 1.00 85.81 396 VAL A CA 1
ATOM 2750 C C . VAL A 1 396 ? -8.893 -4.214 -25.303 1.00 85.81 396 VAL A C 1
ATOM 2752 O O . VAL A 1 396 ? -7.971 -3.767 -24.635 1.00 85.81 396 VAL A O 1
ATOM 2755 N N . ALA A 1 397 ? -9.397 -3.539 -26.342 1.00 79.44 397 ALA A N 1
ATOM 2756 C CA . ALA A 1 397 ? -8.830 -2.296 -26.896 1.00 79.44 397 ALA A CA 1
ATOM 2757 C C . ALA A 1 397 ? -8.711 -1.112 -25.910 1.00 79.44 397 ALA A C 1
ATOM 2759 O O . ALA A 1 397 ? -8.149 -0.083 -26.262 1.00 79.44 397 ALA A O 1
ATOM 2760 N N . LEU A 1 398 ? -9.305 -1.225 -24.721 1.00 81.50 398 LEU A N 1
ATOM 2761 C CA . LEU A 1 398 ? -9.320 -0.201 -23.676 1.00 81.50 398 LEU A CA 1
ATOM 2762 C C . LEU A 1 398 ? -8.593 -0.669 -22.403 1.00 81.50 398 LEU A C 1
ATOM 2764 O O . LEU A 1 398 ? -8.874 -0.145 -21.328 1.00 81.50 398 LEU A O 1
ATOM 2768 N N . ALA A 1 399 ? -7.722 -1.679 -22.504 1.00 88.75 399 ALA A N 1
ATOM 2769 C CA . ALA A 1 399 ? -6.879 -2.102 -21.391 1.00 88.75 399 ALA A CA 1
ATOM 2770 C C . ALA A 1 399 ? -6.093 -0.911 -20.820 1.00 88.75 399 ALA A C 1
ATOM 2772 O O . ALA A 1 399 ? -5.698 -0.004 -21.559 1.00 88.75 399 ALA A O 1
ATOM 2773 N N . GLY A 1 400 ? -5.883 -0.910 -19.505 1.00 91.88 400 GLY A N 1
ATOM 2774 C CA . GLY A 1 400 ? -5.266 0.219 -18.820 1.00 91.88 400 GLY A CA 1
ATOM 2775 C C . GLY A 1 400 ? -3.819 0.455 -19.249 1.00 91.88 400 GLY A C 1
ATOM 2776 O O . GLY A 1 400 ? -3.049 -0.496 -19.395 1.00 91.88 400 GLY A O 1
ATOM 2777 N N . THR A 1 401 ? -3.460 1.726 -19.422 1.00 96.19 401 THR A N 1
ATOM 2778 C CA . THR A 1 401 ? -2.079 2.183 -19.634 1.00 96.19 401 THR A CA 1
ATOM 2779 C C . THR A 1 401 ? -1.237 1.919 -18.385 1.00 96.19 401 THR A C 1
ATOM 2781 O O . THR A 1 401 ? -1.725 2.059 -17.260 1.00 96.19 401 THR A O 1
ATOM 2784 N N . ILE A 1 402 ? 0.030 1.562 -18.575 1.00 98.75 402 ILE A N 1
ATOM 2785 C CA . ILE A 1 402 ? 1.051 1.582 -17.528 1.00 98.75 402 ILE A CA 1
ATOM 2786 C C . ILE A 1 402 ? 1.840 2.881 -17.683 1.00 98.75 402 ILE A C 1
ATOM 2788 O O . ILE A 1 402 ? 2.513 3.064 -18.691 1.00 98.75 402 ILE A O 1
ATOM 2792 N N . THR A 1 403 ? 1.775 3.756 -16.687 1.00 98.81 403 THR A N 1
ATOM 2793 C CA . THR A 1 403 ? 2.504 5.023 -16.631 1.00 98.81 403 THR A CA 1
ATOM 2794 C C . THR A 1 403 ? 3.484 4.998 -15.458 1.00 98.81 403 THR A C 1
ATOM 2796 O O . THR A 1 403 ? 3.089 4.763 -14.315 1.00 98.81 403 THR A O 1
ATOM 2799 N N . ILE A 1 404 ? 4.768 5.236 -15.729 1.00 98.94 404 ILE A N 1
ATOM 2800 C CA . ILE A 1 404 ? 5.836 5.298 -14.724 1.00 98.94 404 ILE A CA 1
ATOM 2801 C C . ILE A 1 404 ? 6.552 6.640 -14.858 1.00 98.94 404 ILE A C 1
ATOM 2803 O O . ILE A 1 404 ? 7.222 6.899 -15.853 1.00 98.94 404 ILE A O 1
ATOM 2807 N N . GLU A 1 405 ? 6.434 7.486 -13.844 1.00 98.75 405 GLU A N 1
ATOM 2808 C CA . GLU A 1 405 ? 7.044 8.809 -13.776 1.00 98.75 405 GLU A CA 1
ATOM 2809 C C . GLU A 1 405 ? 7.994 8.883 -12.581 1.00 98.75 405 GLU A C 1
ATOM 2811 O O . GLU A 1 405 ? 7.580 8.934 -11.421 1.00 98.75 405 GLU A O 1
ATOM 2816 N N . GLY A 1 406 ? 9.292 8.899 -12.863 1.00 98.62 406 GLY A N 1
ATOM 2817 C CA . GLY A 1 406 ? 10.329 8.976 -11.846 1.00 98.62 406 GLY A CA 1
ATOM 2818 C C . GLY A 1 406 ? 11.159 10.241 -11.989 1.00 98.62 406 GLY A C 1
ATOM 2819 O O . GLY A 1 406 ? 11.675 10.542 -13.063 1.00 98.62 406 GLY A O 1
ATOM 2820 N N . THR A 1 407 ? 11.319 10.982 -10.897 1.00 98.38 407 THR A N 1
ATOM 2821 C CA . THR A 1 407 ? 12.293 12.074 -10.815 1.00 98.38 407 THR A CA 1
ATOM 2822 C C . THR A 1 407 ? 13.334 11.743 -9.755 1.00 98.38 407 THR A C 1
ATOM 2824 O O . THR A 1 407 ? 13.002 11.581 -8.582 1.00 98.38 407 THR A O 1
ATOM 2827 N N . GLY A 1 408 ? 14.594 11.639 -10.161 1.00 96.75 408 GLY A N 1
ATOM 2828 C CA . GLY A 1 408 ? 15.704 11.406 -9.253 1.00 96.75 408 GLY A CA 1
ATOM 2829 C C . GLY A 1 408 ? 15.844 12.549 -8.252 1.00 96.75 408 GLY A C 1
ATOM 2830 O O . GLY A 1 408 ? 15.522 13.705 -8.542 1.00 96.75 408 GLY A O 1
ATOM 2831 N N . GLY A 1 409 ? 16.322 12.218 -7.059 1.00 95.19 409 GLY A N 1
ATOM 2832 C CA . GLY A 1 409 ? 16.572 13.183 -5.998 1.00 95.19 409 GLY A CA 1
ATOM 2833 C C . GLY A 1 409 ? 17.776 14.086 -6.277 1.00 95.19 409 GLY A C 1
ATOM 2834 O O . GLY A 1 409 ? 18.317 14.158 -7.384 1.00 95.19 409 GLY A O 1
ATOM 2835 N N . THR A 1 410 ? 18.235 14.777 -5.236 1.00 90.62 410 THR A N 1
ATOM 2836 C CA . THR A 1 410 ? 19.521 15.492 -5.267 1.00 90.62 410 THR A CA 1
ATOM 2837 C C . THR A 1 410 ? 20.561 14.674 -4.534 1.00 90.62 410 THR A C 1
ATOM 2839 O O . THR A 1 410 ? 20.254 14.175 -3.458 1.00 90.62 410 THR A O 1
ATOM 2842 N N . GLY A 1 411 ? 21.779 14.604 -5.050 1.00 88.81 411 GLY A N 1
ATOM 2843 C CA . GLY A 1 411 ? 22.876 13.842 -4.463 1.00 88.81 411 GLY A CA 1
ATOM 2844 C C . GLY A 1 411 ? 24.124 13.958 -5.326 1.00 88.81 411 GLY A C 1
ATOM 2845 O O . GLY A 1 411 ? 24.151 14.755 -6.266 1.00 88.81 411 GLY A O 1
ATOM 2846 N N . ILE A 1 412 ? 25.155 13.180 -5.007 1.00 89.31 412 ILE A N 1
ATOM 2847 C CA . ILE A 1 412 ? 26.431 13.267 -5.724 1.00 89.31 412 ILE A CA 1
ATOM 2848 C C . ILE A 1 412 ? 26.387 12.549 -7.074 1.00 89.31 412 ILE A C 1
ATOM 2850 O O . ILE A 1 412 ? 26.824 13.143 -8.045 1.00 89.31 412 ILE A O 1
ATOM 2854 N N . ASP A 1 413 ? 25.775 11.362 -7.157 1.00 90.25 413 ASP A N 1
ATOM 2855 C CA . ASP A 1 413 ? 25.781 10.495 -8.349 1.00 90.25 413 ASP A CA 1
ATOM 2856 C C . ASP A 1 413 ? 24.560 9.552 -8.358 1.00 90.25 413 ASP A C 1
ATOM 2858 O O . ASP A 1 413 ? 23.940 9.332 -7.313 1.00 90.25 413 ASP A O 1
ATOM 2862 N N . GLN A 1 414 ? 24.264 8.953 -9.520 1.00 90.81 414 GLN A N 1
ATOM 2863 C CA . GLN A 1 414 ? 23.279 7.871 -9.710 1.00 90.81 414 GLN A CA 1
ATOM 2864 C C . GLN A 1 414 ? 21.863 8.210 -9.216 1.00 90.81 414 GLN A C 1
ATOM 2866 O O . GLN A 1 414 ? 21.115 7.345 -8.776 1.00 90.81 414 GLN A O 1
ATOM 2871 N N . ASN A 1 415 ? 21.461 9.477 -9.302 1.00 94.56 415 ASN A N 1
ATOM 2872 C CA . ASN A 1 415 ? 20.097 9.903 -8.979 1.00 94.56 415 ASN A CA 1
ATOM 2873 C C . ASN A 1 415 ? 19.201 9.772 -10.213 1.00 94.56 415 ASN A C 1
ATOM 2875 O O . ASN A 1 415 ? 18.783 10.775 -10.797 1.00 94.56 415 ASN A O 1
ATOM 2879 N N . THR A 1 416 ? 19.001 8.528 -10.648 1.00 97.75 416 THR A N 1
ATOM 2880 C CA . THR A 1 416 ? 18.241 8.171 -11.853 1.00 97.75 416 THR A CA 1
ATOM 2881 C C . THR A 1 416 ? 16.757 8.492 -11.675 1.00 97.75 416 THR A C 1
ATOM 2883 O O . THR A 1 416 ? 16.198 8.306 -10.594 1.00 97.75 416 THR A O 1
ATOM 2886 N N . GLY A 1 417 ? 16.094 8.960 -12.733 1.00 98.19 417 GLY A N 1
ATOM 2887 C CA . GLY A 1 417 ? 14.645 9.163 -12.713 1.00 98.19 417 GLY A CA 1
ATOM 2888 C C . GLY A 1 417 ? 13.907 7.844 -12.517 1.00 98.19 417 GLY A C 1
ATOM 2889 O O . GLY A 1 417 ? 13.250 7.638 -11.496 1.00 98.19 417 GLY A O 1
ATOM 2890 N N . VAL A 1 418 ? 14.074 6.935 -13.476 1.00 98.88 418 VAL A N 1
ATOM 2891 C CA . VAL A 1 418 ? 13.513 5.578 -13.442 1.00 98.88 418 VAL A CA 1
ATOM 2892 C C . VAL A 1 418 ? 14.624 4.555 -13.677 1.00 98.88 418 VAL A C 1
ATOM 2894 O O . VAL A 1 418 ? 15.288 4.605 -14.712 1.00 98.88 418 VAL A O 1
ATOM 2897 N N . LEU A 1 419 ? 14.799 3.626 -12.737 1.00 98.81 419 LEU A N 1
ATOM 2898 C CA . LEU A 1 419 ? 15.715 2.487 -12.836 1.00 98.81 419 LEU A CA 1
ATOM 2899 C C . LEU A 1 419 ? 14.919 1.178 -12.870 1.00 98.81 419 LEU A C 1
ATOM 2901 O O . LEU A 1 419 ? 14.105 0.919 -11.981 1.00 98.81 419 LEU A O 1
ATOM 2905 N N . ILE A 1 420 ? 15.169 0.352 -13.884 1.00 98.69 420 ILE A N 1
ATOM 2906 C CA . ILE A 1 420 ? 14.619 -1.000 -14.001 1.00 98.69 420 ILE A CA 1
ATOM 2907 C C . ILE A 1 420 ? 15.782 -1.972 -14.208 1.00 98.69 420 ILE A C 1
ATOM 2909 O O . ILE A 1 420 ? 16.496 -1.883 -15.208 1.00 98.69 420 ILE A O 1
ATOM 2913 N N . GLU A 1 421 ? 15.973 -2.896 -13.271 1.00 97.88 421 GLU A N 1
ATOM 2914 C CA . GLU A 1 421 ? 17.121 -3.807 -13.279 1.00 97.88 421 GLU A CA 1
ATOM 2915 C C . GLU A 1 421 ? 16.781 -5.219 -12.797 1.00 97.88 421 GLU A C 1
ATOM 2917 O O . GLU A 1 421 ? 15.677 -5.490 -12.327 1.00 97.88 421 GLU A O 1
ATOM 2922 N N . ASP A 1 422 ? 17.755 -6.115 -12.922 1.00 97.75 422 ASP A N 1
ATOM 2923 C CA . ASP A 1 422 ? 17.708 -7.540 -12.606 1.00 97.75 422 ASP A CA 1
ATOM 2924 C C . ASP A 1 422 ? 16.840 -8.425 -13.509 1.00 97.75 422 ASP A C 1
ATOM 2926 O O . ASP A 1 422 ? 15.753 -8.089 -13.988 1.00 97.75 422 ASP A O 1
ATOM 2930 N N . LEU A 1 423 ? 17.315 -9.663 -13.654 1.00 95.81 423 LEU A N 1
ATOM 2931 C CA . LEU A 1 423 ? 16.627 -10.722 -14.372 1.00 95.81 423 LEU A CA 1
ATOM 2932 C C . LEU A 1 423 ? 15.248 -11.002 -13.760 1.00 95.81 423 LEU A C 1
ATOM 2934 O O . LEU A 1 423 ? 15.119 -11.313 -12.576 1.00 95.81 423 LEU A O 1
ATOM 2938 N N . GLY A 1 424 ? 14.231 -11.018 -14.621 1.00 95.94 424 GLY A N 1
ATOM 2939 C CA . GLY A 1 424 ? 12.848 -11.304 -14.244 1.00 95.94 424 GLY A CA 1
ATOM 2940 C C . GLY A 1 424 ? 12.047 -10.061 -13.864 1.00 95.94 424 GLY A C 1
ATOM 2941 O O . GLY A 1 424 ? 10.826 -10.164 -13.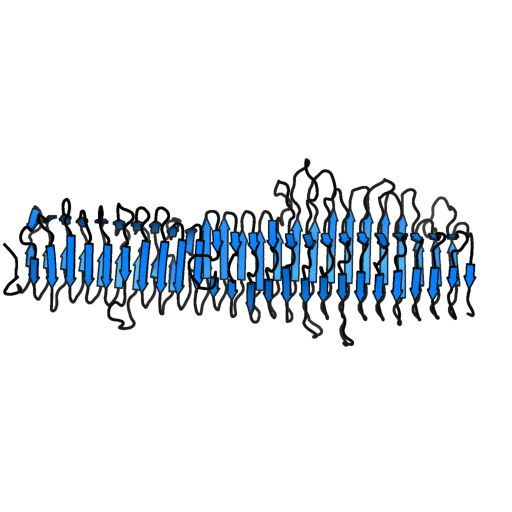756 1.00 95.94 424 GLY A O 1
ATOM 2942 N N . THR A 1 425 ? 12.692 -8.900 -13.707 1.00 98.56 425 THR A N 1
ATOM 2943 C CA . THR A 1 425 ? 11.977 -7.631 -13.571 1.00 98.56 425 THR A CA 1
ATOM 2944 C C . THR A 1 425 ? 11.355 -7.268 -14.915 1.00 98.56 425 THR A C 1
ATOM 2946 O O . THR A 1 425 ? 12.051 -7.202 -15.930 1.00 98.56 425 THR A O 1
ATOM 2949 N N . THR A 1 426 ? 10.037 -7.061 -14.945 1.00 98.19 426 THR A N 1
ATOM 2950 C CA . THR A 1 426 ? 9.296 -6.830 -16.190 1.00 98.19 426 THR A CA 1
ATOM 2951 C C . THR A 1 426 ? 8.247 -5.731 -16.070 1.00 98.19 426 THR A C 1
ATOM 2953 O O . THR A 1 426 ? 7.480 -5.677 -15.107 1.00 98.19 426 THR A O 1
ATOM 2956 N N . VAL A 1 427 ? 8.165 -4.887 -17.100 1.00 98.69 427 VAL A N 1
ATOM 2957 C CA . VAL A 1 427 ? 7.017 -4.001 -17.341 1.00 98.69 427 VAL A CA 1
ATOM 2958 C C . VAL A 1 427 ? 6.296 -4.512 -18.578 1.00 98.69 427 VAL A C 1
ATOM 2960 O O . VAL A 1 427 ? 6.836 -4.466 -19.684 1.00 98.69 427 VAL A O 1
ATOM 2963 N N . LYS A 1 428 ? 5.087 -5.046 -18.389 1.00 96.62 428 LYS A N 1
ATOM 2964 C CA . LYS A 1 428 ? 4.371 -5.772 -19.437 1.00 96.62 428 LYS A CA 1
ATOM 2965 C C . LYS A 1 428 ? 2.931 -5.321 -19.593 1.00 96.62 428 LYS A C 1
ATOM 2967 O O . LYS A 1 428 ? 2.120 -5.494 -18.687 1.00 96.62 428 LYS A O 1
ATOM 2972 N N . SER A 1 429 ? 2.570 -4.897 -20.793 1.00 95.25 429 SER A N 1
ATOM 2973 C CA . SER A 1 429 ? 1.180 -4.621 -21.140 1.00 95.25 429 SER A CA 1
ATOM 2974 C C . SER A 1 429 ? 0.774 -5.364 -22.398 1.00 95.25 429 SER A C 1
ATOM 2976 O O . SER A 1 429 ? 1.518 -5.395 -23.377 1.00 95.25 429 SER A O 1
ATOM 2978 N N . LEU A 1 430 ? -0.412 -5.970 -22.378 1.00 91.88 430 LEU A N 1
ATOM 2979 C CA . LEU A 1 430 ? -0.916 -6.704 -23.533 1.00 91.88 430 LEU A CA 1
ATOM 2980 C C . LEU A 1 430 ? -1.519 -5.780 -24.594 1.00 91.88 430 LEU A C 1
ATOM 2982 O O . LEU A 1 430 ? -1.270 -5.980 -25.780 1.00 91.88 430 LEU A O 1
ATOM 2986 N N . VAL A 1 431 ? -2.279 -4.763 -24.177 1.00 92.19 431 VAL A N 1
ATOM 2987 C CA . VAL A 1 431 ? -2.962 -3.830 -25.093 1.00 92.19 431 VAL A CA 1
ATOM 2988 C C . VAL A 1 431 ? -2.828 -2.362 -24.684 1.00 92.19 431 VAL A C 1
ATOM 2990 O O . VAL A 1 431 ? -2.722 -1.512 -25.561 1.00 92.19 431 VAL A O 1
ATOM 2993 N N . GLY A 1 432 ? -2.843 -2.035 -23.388 1.00 93.88 432 GLY A N 1
ATOM 2994 C CA . GLY A 1 432 ? -2.698 -0.647 -22.933 1.00 93.88 432 GLY A CA 1
ATOM 2995 C C . GLY A 1 432 ? -1.270 -0.142 -23.136 1.00 93.88 432 GLY A C 1
ATOM 2996 O O . GLY A 1 432 ? -0.332 -0.922 -23.023 1.00 93.88 432 GLY A O 1
ATOM 2997 N N . ASN A 1 433 ? -1.073 1.141 -23.420 1.00 95.38 433 ASN A N 1
ATOM 2998 C CA . ASN A 1 433 ? 0.276 1.663 -23.664 1.00 95.38 433 ASN A CA 1
ATOM 2999 C C . ASN A 1 433 ? 1.190 1.506 -22.438 1.00 95.38 433 ASN A C 1
ATOM 3001 O O . ASN A 1 433 ? 0.721 1.431 -21.301 1.00 95.38 433 ASN A O 1
ATOM 3005 N N . ILE A 1 434 ? 2.498 1.489 -22.676 1.00 98.50 434 ILE A N 1
ATOM 3006 C CA . ILE A 1 434 ? 3.531 1.616 -21.651 1.00 98.50 434 ILE A CA 1
ATOM 3007 C C . ILE A 1 434 ? 4.196 2.977 -21.851 1.00 98.50 434 ILE A C 1
ATOM 3009 O O . ILE A 1 434 ? 4.823 3.223 -22.879 1.00 98.50 434 ILE A O 1
ATOM 3013 N N . GLU A 1 435 ? 4.056 3.861 -20.872 1.00 98.75 435 GLU A N 1
ATOM 3014 C CA . GLU A 1 435 ? 4.569 5.227 -20.888 1.00 98.75 435 GLU A CA 1
ATOM 3015 C C . GLU A 1 435 ? 5.522 5.414 -19.705 1.00 98.75 435 GLU A C 1
ATOM 3017 O O . GLU A 1 435 ? 5.116 5.338 -18.547 1.00 98.75 435 GLU A O 1
ATOM 3022 N N . ILE A 1 436 ? 6.804 5.644 -19.979 1.00 98.94 436 ILE A N 1
ATOM 3023 C CA . ILE A 1 436 ? 7.831 5.815 -18.950 1.00 98.94 436 ILE A CA 1
ATOM 3024 C C . ILE A 1 436 ? 8.498 7.170 -19.138 1.00 98.94 436 ILE A C 1
ATOM 3026 O O . ILE A 1 436 ? 8.979 7.481 -20.224 1.00 98.94 436 ILE A O 1
ATOM 3030 N N . THR A 1 437 ? 8.544 7.969 -18.077 1.00 98.81 437 THR A N 1
ATOM 3031 C CA . THR A 1 437 ? 9.248 9.251 -18.044 1.00 98.81 437 THR A CA 1
ATOM 3032 C C . THR A 1 437 ? 10.200 9.289 -16.857 1.00 98.81 437 THR A C 1
ATOM 3034 O O . THR A 1 437 ? 9.779 9.184 -15.706 1.00 98.81 437 THR A O 1
ATOM 3037 N N . GLY A 1 438 ? 11.486 9.460 -17.139 1.00 98.62 438 GLY A N 1
ATOM 3038 C CA . GLY A 1 438 ? 12.543 9.558 -16.147 1.00 98.62 438 GLY A CA 1
ATOM 3039 C C . GLY A 1 438 ? 13.276 10.894 -16.235 1.00 98.62 438 GLY A C 1
ATOM 3040 O O . GLY A 1 438 ? 13.772 11.263 -17.295 1.00 98.62 438 GLY A O 1
ATOM 3041 N N . ASN A 1 439 ? 13.359 11.624 -15.125 1.00 98.00 439 ASN A N 1
ATOM 3042 C CA . ASN A 1 439 ? 14.099 12.882 -15.030 1.00 98.00 439 ASN A CA 1
ATOM 3043 C C . ASN A 1 439 ? 15.183 12.762 -13.960 1.00 98.00 439 ASN A C 1
ATOM 3045 O O . ASN A 1 439 ? 14.879 12.416 -12.822 1.00 98.00 439 ASN A O 1
ATOM 3049 N N . ALA A 1 440 ? 16.429 13.084 -14.284 1.00 96.81 440 ALA A N 1
ATOM 3050 C CA . ALA A 1 440 ? 17.548 12.969 -13.357 1.00 96.81 440 ALA A CA 1
ATOM 3051 C C . ALA A 1 440 ? 18.353 14.263 -13.240 1.00 96.81 440 ALA A C 1
ATOM 3053 O O . ALA A 1 440 ? 18.462 15.053 -14.179 1.00 96.81 440 ALA A O 1
ATOM 3054 N N . SER A 1 441 ? 18.945 14.462 -12.061 1.00 91.25 441 SER A N 1
ATOM 3055 C CA . SER A 1 441 ? 19.843 15.591 -11.794 1.00 91.25 441 SER A CA 1
ATOM 3056 C C . SER A 1 441 ? 21.326 15.211 -11.904 1.00 91.25 441 SER A C 1
ATOM 3058 O O . SER A 1 441 ? 22.114 16.015 -12.399 1.00 91.25 441 SER A O 1
ATOM 3060 N N . SER A 1 442 ? 21.698 13.995 -11.476 1.00 92.25 442 SER A N 1
ATOM 3061 C CA . SER A 1 442 ? 23.074 13.462 -11.497 1.00 92.25 442 SER A CA 1
ATOM 3062 C C . SER A 1 442 ? 23.187 11.966 -11.843 1.00 92.25 442 SER A C 1
ATOM 3064 O O . SER A 1 442 ? 24.153 11.303 -11.473 1.00 92.25 442 SER A O 1
ATOM 3066 N N . GLY A 1 443 ? 22.189 11.418 -12.539 1.00 95.00 443 GLY A N 1
ATOM 3067 C CA . GLY A 1 443 ? 22.184 10.060 -13.100 1.00 95.00 443 GLY A CA 1
ATOM 3068 C C . GLY A 1 443 ? 21.554 10.050 -14.495 1.00 95.00 443 GLY A C 1
ATOM 3069 O O . GLY A 1 443 ? 21.294 11.120 -15.048 1.00 95.00 443 GLY A O 1
ATOM 3070 N N . ALA A 1 444 ? 21.284 8.870 -15.054 1.00 97.12 444 ALA A N 1
ATOM 3071 C CA . ALA A 1 444 ? 20.523 8.770 -16.298 1.00 97.12 444 ALA A CA 1
ATOM 3072 C C . ALA A 1 444 ? 19.056 9.168 -16.070 1.00 97.12 444 ALA A C 1
ATOM 3074 O O . ALA A 1 444 ? 18.511 8.940 -14.989 1.00 97.12 444 ALA A O 1
ATOM 3075 N N . GLY A 1 445 ? 18.388 9.749 -17.067 1.00 98.19 445 GLY A N 1
ATOM 3076 C CA . GLY A 1 445 ? 16.950 10.019 -16.952 1.00 98.19 445 GLY A CA 1
ATOM 3077 C C . GLY A 1 445 ? 16.174 8.715 -16.753 1.00 98.19 445 GLY A C 1
ATOM 3078 O O . GLY A 1 445 ? 15.468 8.545 -15.756 1.00 98.19 445 GLY A O 1
ATOM 3079 N N . PHE A 1 446 ? 16.398 7.766 -17.658 1.00 98.69 446 PHE A N 1
ATOM 3080 C CA . PHE A 1 446 ? 15.901 6.392 -17.595 1.00 98.69 446 PHE A CA 1
ATOM 3081 C C . PHE A 1 446 ? 17.053 5.398 -17.793 1.00 98.69 446 PHE A C 1
ATOM 3083 O O . PHE A 1 446 ? 17.884 5.605 -18.676 1.00 98.69 446 PHE A O 1
ATOM 3090 N N . LEU A 1 447 ? 17.072 4.320 -17.002 1.00 98.00 447 LEU A N 1
ATOM 3091 C CA . LEU A 1 447 ? 18.090 3.268 -17.049 1.00 98.00 447 LEU A CA 1
ATOM 3092 C C . LEU A 1 447 ? 17.439 1.873 -17.011 1.00 98.00 447 LEU A C 1
ATOM 3094 O O . LEU A 1 447 ? 16.709 1.556 -16.070 1.00 98.00 447 LEU A O 1
ATOM 3098 N N . LEU A 1 448 ? 17.723 1.039 -18.019 1.00 97.62 448 LEU A N 1
ATOM 3099 C CA . LEU A 1 448 ? 17.240 -0.346 -18.125 1.00 97.62 448 LEU A CA 1
ATOM 3100 C C . LEU A 1 448 ? 18.412 -1.331 -18.237 1.00 97.62 448 LEU A C 1
ATOM 3102 O O . LEU A 1 448 ? 19.043 -1.412 -19.290 1.00 97.62 448 LEU A O 1
ATOM 3106 N N . VAL A 1 449 ? 18.689 -2.123 -17.199 1.00 95.94 449 VAL A N 1
ATOM 3107 C CA . VAL A 1 449 ? 19.930 -2.925 -17.094 1.00 95.94 449 VAL A CA 1
ATOM 3108 C C . VAL A 1 449 ? 19.699 -4.337 -16.542 1.00 95.94 449 VAL A C 1
ATOM 3110 O O . VAL A 1 449 ? 18.574 -4.732 -16.245 1.00 95.94 449 VAL A O 1
ATOM 3113 N N . ASP A 1 450 ? 20.765 -5.136 -16.500 1.00 94.44 450 ASP A N 1
ATOM 3114 C CA . ASP A 1 450 ? 20.824 -6.443 -15.835 1.00 94.44 450 ASP A CA 1
ATOM 3115 C C . ASP A 1 450 ? 19.752 -7.472 -16.238 1.00 94.44 450 ASP A C 1
ATOM 3117 O O . ASP A 1 450 ? 19.368 -8.337 -15.451 1.00 94.44 450 ASP A O 1
ATOM 3121 N N . GLN A 1 451 ? 19.366 -7.467 -17.521 1.00 93.81 451 GLN A N 1
ATOM 3122 C CA . GLN A 1 451 ? 18.388 -8.382 -18.133 1.00 93.81 451 GLN A CA 1
ATOM 3123 C C . GLN A 1 451 ? 16.935 -8.155 -17.688 1.00 93.81 451 GLN A C 1
ATOM 3125 O O . GLN A 1 451 ? 16.112 -9.069 -17.797 1.00 93.81 451 GLN A O 1
ATOM 3130 N N . ALA A 1 452 ? 16.601 -6.948 -17.232 1.00 96.44 452 ALA A N 1
ATOM 3131 C CA . ALA A 1 452 ? 15.212 -6.524 -17.119 1.00 96.44 452 ALA A CA 1
ATOM 3132 C C . ALA A 1 452 ? 14.554 -6.366 -18.505 1.00 96.44 452 ALA A C 1
ATOM 3134 O O . ALA A 1 452 ? 15.233 -6.159 -19.519 1.00 96.44 452 ALA A O 1
ATOM 3135 N N . GLU A 1 453 ? 13.223 -6.452 -18.569 1.00 96.69 453 GLU A N 1
ATOM 3136 C CA . GLU A 1 453 ? 12.498 -6.406 -19.845 1.00 96.69 453 GLU A CA 1
ATOM 3137 C C . GLU A 1 453 ? 11.296 -5.456 -19.834 1.00 96.69 453 GLU A C 1
ATOM 3139 O O . GLU A 1 453 ? 10.509 -5.406 -18.887 1.00 96.69 453 GLU A O 1
ATOM 3144 N N . ILE A 1 454 ? 11.100 -4.755 -20.950 1.00 97.81 454 ILE A N 1
ATOM 3145 C CA . ILE A 1 454 ? 9.846 -4.065 -21.269 1.00 97.81 454 ILE A CA 1
ATOM 3146 C C . ILE A 1 454 ? 9.196 -4.801 -22.435 1.00 97.81 454 ILE A C 1
ATOM 3148 O O . ILE A 1 454 ? 9.803 -4.949 -23.497 1.00 97.81 454 ILE A O 1
ATOM 3152 N N . VAL A 1 455 ? 7.964 -5.270 -22.242 1.00 95.44 455 VAL A N 1
ATOM 3153 C CA . VAL A 1 455 ? 7.261 -6.103 -23.225 1.00 95.44 455 VAL A CA 1
ATOM 3154 C C . VAL A 1 455 ? 5.870 -5.544 -23.498 1.00 95.44 455 VAL A C 1
ATOM 3156 O O . VAL A 1 455 ? 4.977 -5.600 -22.652 1.00 95.44 455 VAL A O 1
ATOM 3159 N N . ALA A 1 456 ? 5.671 -5.052 -24.713 1.00 92.19 456 ALA A N 1
ATOM 3160 C CA . ALA A 1 456 ? 4.368 -4.670 -25.229 1.00 92.19 456 ALA A CA 1
ATOM 3161 C C . ALA A 1 456 ? 3.810 -5.762 -26.148 1.00 92.19 456 ALA A C 1
ATOM 3163 O O . ALA A 1 456 ? 4.458 -6.164 -27.107 1.00 92.19 456 ALA A O 1
ATOM 3164 N N . SER A 1 457 ? 2.594 -6.229 -25.869 1.00 81.88 457 SER A N 1
ATOM 3165 C CA . SER A 1 457 ? 1.839 -7.173 -26.704 1.00 81.88 457 SER A CA 1
ATOM 3166 C C . SER A 1 457 ? 2.623 -8.405 -27.152 1.00 81.88 457 SER A C 1
ATOM 3168 O O . SER A 1 457 ? 3.213 -8.424 -28.228 1.00 81.88 457 SER A O 1
ATOM 3170 N N . ASP A 1 458 ? 2.584 -9.480 -26.371 1.00 68.06 458 ASP A N 1
ATOM 3171 C CA . ASP A 1 458 ? 3.178 -10.770 -26.745 1.00 68.06 458 ASP A CA 1
ATOM 3172 C C . ASP A 1 458 ? 2.193 -11.722 -27.448 1.00 68.06 458 ASP A C 1
ATOM 3174 O O . ASP A 1 458 ? 2.516 -12.890 -27.682 1.00 68.06 458 ASP A O 1
ATOM 3178 N N . ASP A 1 459 ? 0.992 -11.243 -27.787 1.00 67.19 459 ASP A N 1
ATOM 3179 C CA . ASP A 1 459 ? -0.024 -12.010 -28.500 1.00 67.19 459 ASP A CA 1
ATOM 3180 C C . ASP A 1 459 ? -0.225 -11.542 -29.950 1.00 67.19 459 ASP A C 1
ATOM 3182 O O . ASP A 1 459 ? 0.263 -10.507 -30.390 1.00 67.19 459 ASP A O 1
ATOM 3186 N N . SER A 1 460 ? -0.931 -12.362 -30.731 1.00 65.00 460 SER A N 1
ATOM 3187 C CA . SER A 1 460 ? -1.290 -12.059 -32.120 1.00 65.00 460 SER A CA 1
ATOM 3188 C C . SER A 1 460 ? -2.635 -11.322 -32.214 1.00 65.00 460 SER A C 1
ATOM 3190 O O . SER A 1 460 ? -3.455 -11.648 -33.085 1.00 65.00 460 SER A O 1
ATOM 3192 N N . GLY A 1 461 ? -2.937 -10.468 -31.233 1.00 66.25 461 GLY A N 1
ATOM 3193 C CA . GLY A 1 461 ? -4.180 -9.717 -31.126 1.00 66.25 461 GLY A CA 1
ATOM 3194 C C . GLY A 1 461 ? -4.389 -8.724 -32.274 1.00 66.25 461 GLY A C 1
ATOM 3195 O O . GLY A 1 461 ? -3.619 -8.633 -33.220 1.00 66.25 461 GLY A O 1
ATOM 3196 N N . VAL A 1 462 ? -5.506 -7.992 -32.239 1.00 70.00 462 VAL A N 1
ATOM 3197 C CA . VAL A 1 462 ? -5.757 -6.882 -33.186 1.00 70.00 462 VAL A CA 1
ATOM 3198 C C . VAL A 1 462 ? -5.382 -5.520 -32.605 1.00 70.00 462 VAL A C 1
ATOM 3200 O O . VAL A 1 462 ? -5.251 -4.559 -33.358 1.00 70.00 462 VAL A O 1
ATOM 3203 N N . ASN A 1 463 ? -5.250 -5.439 -31.281 1.00 78.56 463 ASN A N 1
ATOM 3204 C CA . ASN A 1 463 ? -4.851 -4.240 -30.559 1.00 78.56 463 ASN A CA 1
ATOM 3205 C C . ASN A 1 463 ? -3.500 -4.523 -29.923 1.00 78.56 463 ASN A C 1
ATOM 3207 O O . ASN A 1 463 ? -3.307 -5.617 -29.399 1.00 78.56 463 ASN A O 1
ATOM 3211 N N . HIS A 1 464 ? -2.613 -3.537 -29.955 1.00 85.12 464 HIS A N 1
ATOM 3212 C CA . HIS A 1 464 ? -1.263 -3.684 -29.448 1.00 85.12 464 HIS A CA 1
ATOM 3213 C C . HIS A 1 464 ? -0.877 -2.440 -28.653 1.00 85.12 464 HIS A C 1
ATOM 3215 O O . HIS A 1 464 ? -1.311 -1.341 -28.990 1.00 85.12 464 HIS A O 1
ATOM 3221 N N . ALA A 1 465 ? -0.099 -2.644 -27.599 1.00 92.25 465 ALA A N 1
ATOM 3222 C CA . ALA A 1 465 ? 0.423 -1.619 -26.721 1.00 92.25 465 ALA A CA 1
ATOM 3223 C C . ALA A 1 465 ? 1.589 -0.903 -27.403 1.00 92.25 465 ALA A C 1
ATOM 3225 O O . ALA A 1 465 ? 2.522 -1.552 -27.873 1.00 92.25 465 ALA A O 1
ATOM 3226 N N . ASP A 1 466 ? 1.570 0.425 -27.417 1.00 95.00 466 ASP A N 1
ATOM 3227 C CA . ASP A 1 466 ? 2.761 1.197 -27.763 1.00 95.00 466 ASP A CA 1
ATOM 3228 C C . ASP A 1 466 ? 3.681 1.319 -26.535 1.00 95.00 466 ASP A C 1
ATOM 3230 O O . ASP A 1 466 ? 3.217 1.332 -25.393 1.00 95.00 466 ASP A O 1
ATOM 3234 N N . VAL A 1 467 ? 4.989 1.434 -26.770 1.00 98.12 467 VAL A N 1
ATOM 3235 C CA . VAL A 1 467 ? 6.004 1.747 -25.756 1.00 98.12 467 VAL A CA 1
ATOM 3236 C C . VAL A 1 467 ? 6.542 3.146 -26.027 1.00 98.12 467 VAL A C 1
ATOM 3238 O O . VAL A 1 467 ? 7.081 3.406 -27.102 1.00 98.12 467 VAL A O 1
ATOM 3241 N N . SER A 1 468 ? 6.435 4.038 -25.047 1.00 98.50 468 SER A N 1
ATOM 3242 C CA . SER A 1 468 ? 7.036 5.371 -25.064 1.00 98.50 468 SER A CA 1
ATOM 3243 C C . SER A 1 468 ? 7.947 5.532 -23.854 1.00 98.50 468 SER A C 1
ATOM 3245 O O . SER A 1 468 ? 7.478 5.481 -22.720 1.00 98.50 468 SER A O 1
ATOM 3247 N N . ILE A 1 469 ? 9.236 5.768 -24.086 1.00 98.81 469 ILE A N 1
ATOM 3248 C CA . ILE A 1 469 ? 10.238 6.008 -23.043 1.00 98.81 469 ILE A CA 1
ATOM 3249 C C . ILE A 1 469 ? 10.830 7.394 -23.262 1.00 98.81 469 ILE A C 1
ATOM 3251 O O . ILE A 1 469 ? 11.389 7.662 -24.320 1.00 98.81 469 ILE A O 1
ATOM 3255 N N . ASN A 1 470 ? 10.731 8.252 -22.254 1.00 98.81 470 ASN A N 1
ATOM 3256 C CA . ASN A 1 470 ? 11.309 9.587 -22.241 1.00 98.81 470 ASN A CA 1
ATOM 3257 C C . ASN A 1 470 ? 12.299 9.687 -21.080 1.00 98.81 470 ASN A C 1
ATOM 3259 O O . ASN A 1 470 ? 11.918 9.499 -19.927 1.00 98.81 470 ASN A O 1
ATOM 3263 N N . GLY A 1 471 ? 13.556 10.001 -21.361 1.00 98.75 471 GLY A N 1
ATOM 3264 C CA . GLY A 1 471 ? 14.585 10.178 -20.344 1.00 98.75 471 GLY A CA 1
ATOM 3265 C C . GLY A 1 471 ? 15.272 11.527 -20.492 1.00 98.75 471 GLY A C 1
ATOM 3266 O O . GLY A 1 471 ? 15.733 11.875 -21.578 1.00 98.75 471 GLY A O 1
ATOM 3267 N N . THR A 1 472 ? 15.339 12.303 -19.411 1.00 98.62 472 THR A N 1
ATOM 3268 C CA . THR A 1 472 ? 16.065 13.574 -19.387 1.00 98.62 472 THR A CA 1
ATOM 3269 C C . THR A 1 472 ? 17.068 13.622 -18.242 1.00 98.62 472 THR A C 1
ATOM 3271 O O . THR A 1 472 ? 16.767 13.216 -17.119 1.00 98.62 472 THR A O 1
ATOM 3274 N N . THR A 1 473 ? 18.266 14.140 -18.507 1.00 97.81 473 THR A N 1
ATOM 3275 C CA . THR A 1 473 ? 19.258 14.412 -17.465 1.00 97.81 473 THR A CA 1
ATOM 3276 C C . THR A 1 473 ? 19.994 15.722 -17.700 1.00 97.81 473 THR A C 1
ATOM 3278 O O . THR A 1 473 ? 20.229 16.142 -18.835 1.00 97.81 473 THR A O 1
ATOM 3281 N N . SER A 1 474 ? 20.361 16.381 -16.600 1.00 95.06 474 SER A N 1
ATOM 3282 C CA . SER A 1 474 ? 21.227 17.561 -16.624 1.00 95.06 474 SER A CA 1
ATOM 3283 C C . SER A 1 474 ? 22.709 17.266 -16.398 1.00 95.06 474 SER A C 1
ATOM 3285 O O . SER A 1 474 ? 23.517 18.193 -16.449 1.00 95.06 474 SER A O 1
ATOM 3287 N N . ALA A 1 475 ? 23.060 16.018 -16.093 1.00 94.75 475 ALA A N 1
ATOM 3288 C CA . ALA A 1 475 ? 24.432 15.613 -15.823 1.00 94.75 475 ALA A CA 1
ATOM 3289 C C . ALA A 1 475 ? 25.151 15.114 -17.074 1.00 94.75 475 ALA A C 1
ATOM 3291 O O . ALA A 1 475 ? 24.542 14.925 -18.125 1.00 94.75 475 ALA A O 1
ATOM 3292 N N . ASP A 1 476 ? 26.457 14.888 -16.934 1.00 95.38 476 ASP A N 1
ATOM 3293 C CA . ASP A 1 476 ? 27.271 14.191 -17.929 1.00 95.38 476 ASP A CA 1
ATOM 3294 C C . ASP A 1 476 ? 26.952 12.682 -17.884 1.00 95.38 476 ASP A C 1
ATOM 3296 O O . ASP A 1 476 ? 27.783 11.879 -17.471 1.00 95.38 476 ASP A O 1
ATOM 3300 N N . GLN A 1 477 ? 25.704 12.340 -18.214 1.00 96.50 477 GLN A N 1
ATOM 3301 C CA . GLN A 1 477 ? 25.167 10.983 -18.320 1.00 96.50 477 GLN A CA 1
ATOM 3302 C C . GLN A 1 477 ? 24.149 10.917 -19.472 1.00 96.50 477 GLN A C 1
ATOM 3304 O O . GLN A 1 477 ? 23.683 11.961 -19.941 1.00 96.50 477 GLN A O 1
ATOM 3309 N N . ALA A 1 478 ? 23.747 9.717 -19.888 1.00 97.31 478 ALA A N 1
ATOM 3310 C CA . ALA A 1 478 ? 22.728 9.529 -20.911 1.00 97.31 478 ALA A CA 1
ATOM 3311 C C . ALA A 1 478 ? 21.324 9.994 -20.468 1.00 97.31 478 ALA A C 1
ATOM 3313 O O . ALA A 1 478 ? 20.898 9.780 -19.328 1.00 97.31 478 ALA A O 1
ATOM 3314 N N . GLY A 1 479 ? 20.559 10.595 -21.383 1.00 98.19 479 GLY A N 1
ATOM 3315 C CA . GLY A 1 479 ? 19.130 10.851 -21.162 1.00 98.19 479 GLY A CA 1
ATOM 3316 C C . GLY A 1 479 ? 18.365 9.541 -20.967 1.00 98.19 479 GLY A C 1
ATOM 3317 O O . GLY A 1 479 ? 17.654 9.368 -19.974 1.00 98.19 479 GLY A O 1
ATOM 3318 N N . VAL A 1 480 ? 18.576 8.599 -21.885 1.00 98.56 480 VAL A N 1
ATOM 3319 C CA . VAL A 1 480 ? 18.094 7.213 -21.824 1.00 98.56 480 VAL A CA 1
ATOM 3320 C C . VAL A 1 480 ? 19.276 6.266 -22.003 1.00 98.56 480 VAL A C 1
ATOM 3322 O O . VAL A 1 480 ? 19.980 6.379 -22.999 1.00 98.56 480 VAL A O 1
ATOM 3325 N N . GLU A 1 481 ? 19.438 5.301 -21.102 1.00 97.38 481 GLU A N 1
ATOM 3326 C CA . GLU A 1 481 ? 20.416 4.216 -21.227 1.00 97.38 481 GLU A CA 1
ATOM 3327 C C . GLU A 1 481 ? 19.721 2.845 -21.197 1.00 97.38 481 GLU A C 1
ATOM 3329 O O . GLU A 1 481 ? 18.914 2.549 -20.307 1.00 97.38 481 GLU A O 1
ATOM 3334 N N . ILE A 1 482 ? 20.018 2.000 -22.189 1.00 96.62 482 ILE A N 1
ATOM 3335 C CA . ILE A 1 482 ? 19.402 0.681 -22.367 1.00 96.62 482 ILE A CA 1
ATOM 3336 C C . ILE A 1 482 ? 20.481 -0.383 -22.560 1.00 96.62 482 ILE A C 1
ATOM 3338 O O . ILE A 1 482 ? 21.081 -0.490 -23.630 1.00 96.62 482 ILE A O 1
ATOM 3342 N N . ASN A 1 483 ? 20.610 -1.250 -21.555 1.00 94.31 483 ASN A N 1
ATOM 3343 C CA . ASN A 1 483 ? 21.505 -2.405 -21.565 1.00 94.31 483 ASN A CA 1
ATOM 3344 C C . ASN A 1 483 ? 20.755 -3.756 -21.580 1.00 94.31 483 ASN A C 1
ATOM 3346 O O . ASN A 1 483 ? 21.379 -4.819 -21.524 1.00 94.31 483 ASN A O 1
ATOM 3350 N N . SER A 1 484 ? 19.417 -3.725 -21.688 1.00 94.88 484 SER A N 1
ATOM 3351 C CA . SER A 1 484 ? 18.541 -4.913 -21.702 1.00 94.88 484 SER A CA 1
ATOM 3352 C C . SER A 1 484 ? 17.470 -4.872 -22.809 1.00 94.88 484 SER A C 1
ATOM 3354 O O . SER A 1 484 ? 17.690 -4.275 -23.862 1.00 94.88 484 SER A O 1
ATOM 3356 N N . ASN A 1 485 ? 16.341 -5.576 -22.635 1.00 94.38 485 ASN A N 1
ATOM 3357 C CA . ASN A 1 485 ? 15.397 -5.869 -23.717 1.00 94.38 485 ASN A CA 1
ATOM 3358 C C . ASN A 1 485 ? 14.172 -4.951 -23.723 1.00 94.38 485 ASN A C 1
ATOM 3360 O O . ASN A 1 485 ? 13.492 -4.792 -22.709 1.00 94.38 485 ASN A O 1
ATOM 3364 N N . ILE A 1 486 ? 13.817 -4.465 -24.913 1.00 96.38 486 ILE A N 1
ATOM 3365 C CA . ILE A 1 486 ? 12.524 -3.834 -25.193 1.00 96.38 486 ILE A CA 1
ATOM 3366 C C . ILE A 1 486 ? 11.907 -4.552 -26.389 1.00 96.38 486 ILE A C 1
ATOM 3368 O O . ILE A 1 486 ? 12.496 -4.608 -27.471 1.00 96.38 486 ILE A O 1
ATOM 3372 N N . GLN A 1 487 ? 10.723 -5.123 -26.203 1.00 94.50 487 GLN A N 1
ATOM 3373 C CA . GLN A 1 487 ? 10.072 -5.949 -27.214 1.00 94.50 487 GLN A CA 1
ATOM 3374 C C . GLN A 1 487 ? 8.637 -5.495 -27.450 1.00 94.50 487 GLN A C 1
ATOM 3376 O O . GLN A 1 487 ? 7.907 -5.177 -26.513 1.00 94.50 487 GLN A O 1
ATOM 3381 N N . SER A 1 488 ? 8.234 -5.509 -28.716 1.00 93.75 488 SER A N 1
ATOM 3382 C CA . SER A 1 488 ? 6.854 -5.305 -29.139 1.00 93.75 488 SER A CA 1
ATOM 3383 C C . SER A 1 488 ? 6.480 -6.276 -30.261 1.00 93.75 488 SER A C 1
ATOM 3385 O O . SER A 1 488 ? 7.304 -6.556 -31.129 1.00 93.75 488 SER A O 1
ATOM 3387 N N . THR A 1 489 ? 5.249 -6.790 -30.315 1.00 88.81 489 THR A N 1
ATOM 3388 C CA . THR A 1 489 ? 4.801 -7.495 -31.534 1.00 88.81 489 THR A CA 1
ATOM 3389 C C . THR A 1 489 ? 4.482 -6.478 -32.628 1.00 88.81 489 THR A C 1
ATOM 3391 O O . THR A 1 489 ? 5.226 -6.369 -33.599 1.00 88.81 489 THR A O 1
ATOM 3394 N N . ASP A 1 490 ? 3.450 -5.658 -32.452 1.00 88.12 490 ASP A N 1
ATOM 3395 C CA . ASP A 1 490 ? 2.970 -4.747 -33.505 1.00 88.12 490 ASP A CA 1
ATOM 3396 C C . ASP A 1 490 ? 2.862 -3.280 -33.055 1.00 88.12 490 ASP A C 1
ATOM 3398 O O . ASP A 1 490 ? 2.682 -2.401 -33.899 1.00 88.12 490 ASP A O 1
ATOM 3402 N N . GLY A 1 491 ? 2.978 -2.999 -31.754 1.00 91.88 491 GLY A N 1
ATOM 3403 C CA . GLY A 1 491 ? 2.950 -1.637 -31.220 1.00 91.88 491 GLY A CA 1
ATOM 3404 C C . GLY A 1 491 ? 4.237 -0.865 -31.506 1.00 91.88 491 GLY A C 1
ATOM 3405 O O . GLY A 1 491 ? 5.317 -1.451 -31.643 1.00 91.88 491 GLY A O 1
ATOM 3406 N N . ILE A 1 492 ? 4.124 0.455 -31.609 1.00 94.81 492 ILE A N 1
ATOM 3407 C CA . ILE A 1 492 ? 5.244 1.368 -31.848 1.00 94.81 492 ILE A CA 1
ATOM 3408 C C . ILE A 1 492 ? 6.150 1.392 -30.614 1.00 94.81 492 ILE A C 1
ATOM 3410 O O . ILE A 1 492 ? 5.670 1.439 -29.488 1.00 94.81 492 ILE A O 1
ATOM 3414 N N . ILE A 1 493 ? 7.464 1.412 -30.831 1.00 98.00 493 ILE A N 1
ATOM 3415 C CA . ILE A 1 493 ? 8.456 1.711 -29.795 1.00 98.00 493 ILE A CA 1
ATOM 3416 C C . ILE A 1 493 ? 9.022 3.100 -30.086 1.00 98.00 493 ILE A C 1
ATOM 3418 O O . ILE A 1 493 ? 9.577 3.332 -31.160 1.00 98.00 493 ILE A O 1
ATOM 3422 N N . THR A 1 494 ? 8.882 4.018 -29.135 1.00 98.62 494 THR A N 1
ATOM 3423 C CA . THR A 1 494 ? 9.464 5.363 -29.176 1.00 98.62 494 THR A CA 1
ATOM 3424 C C . THR A 1 494 ? 10.365 5.552 -27.966 1.00 98.62 494 THR A C 1
ATOM 3426 O O . THR A 1 494 ? 9.930 5.364 -26.831 1.00 98.62 494 THR A O 1
ATOM 3429 N N . ILE A 1 495 ? 11.616 5.919 -28.212 1.00 98.75 495 ILE A N 1
ATOM 3430 C CA . ILE A 1 495 ? 12.607 6.219 -27.183 1.00 98.75 495 ILE A CA 1
ATOM 3431 C C . ILE A 1 495 ? 13.116 7.629 -27.441 1.00 98.75 495 ILE A C 1
ATOM 3433 O O . ILE A 1 495 ? 13.665 7.891 -28.507 1.00 98.75 495 ILE A O 1
ATOM 3437 N N . THR A 1 496 ? 12.943 8.520 -26.474 1.00 98.81 496 THR A N 1
ATOM 3438 C CA . THR A 1 496 ? 13.421 9.897 -26.536 1.00 98.81 496 THR A CA 1
ATOM 3439 C C . THR A 1 496 ? 14.347 10.170 -25.363 1.00 98.81 496 THR A C 1
ATOM 3441 O O . THR A 1 496 ? 13.941 10.081 -24.205 1.00 98.81 496 THR A O 1
ATOM 3444 N N . GLY A 1 497 ? 15.594 10.514 -25.659 1.00 98.69 497 GLY A N 1
ATOM 3445 C CA . GLY A 1 497 ? 16.619 10.785 -24.666 1.00 98.69 497 GLY A CA 1
ATOM 3446 C C . GLY A 1 497 ? 17.221 12.172 -24.839 1.00 98.69 497 GLY A C 1
ATOM 3447 O O . GLY A 1 497 ? 17.612 12.563 -25.937 1.00 98.69 497 GLY A O 1
ATOM 3448 N N . VAL A 1 498 ? 17.279 12.934 -23.748 1.00 98.56 498 VAL A N 1
ATOM 3449 C CA . VAL A 1 498 ? 17.864 14.277 -23.722 1.00 98.56 498 VAL A CA 1
ATOM 3450 C C . VAL A 1 498 ? 18.903 14.363 -22.612 1.00 98.56 498 VAL A C 1
ATOM 3452 O O . VAL A 1 498 ? 18.562 14.261 -21.432 1.00 98.56 498 VAL A O 1
ATOM 3455 N N . SER A 1 499 ? 20.152 14.631 -22.976 1.00 97.75 499 SER A N 1
ATOM 3456 C CA . SER A 1 499 ? 21.205 14.973 -22.024 1.00 97.75 499 SER A CA 1
ATOM 3457 C C . SER A 1 499 ? 21.689 16.395 -22.260 1.00 97.75 499 SER A C 1
ATOM 3459 O O . SER A 1 499 ? 22.078 16.767 -23.366 1.00 97.75 499 SER A O 1
ATOM 3461 N N . THR A 1 500 ? 21.649 17.225 -21.217 1.00 97.00 500 THR A N 1
ATOM 3462 C CA . THR A 1 500 ? 22.200 18.587 -21.286 1.00 97.00 500 THR A CA 1
ATOM 3463 C C . THR A 1 500 ? 23.599 18.700 -20.689 1.00 97.00 500 THR A C 1
ATOM 3465 O O . THR A 1 500 ? 24.100 19.824 -20.577 1.00 97.00 500 THR A O 1
ATOM 3468 N N . GLY A 1 501 ? 24.201 17.576 -20.285 1.00 95.00 501 GLY A N 1
ATOM 3469 C CA . GLY A 1 501 ? 25.611 17.496 -19.918 1.00 95.00 501 GLY A CA 1
ATOM 3470 C C . GLY A 1 501 ? 26.519 17.970 -21.053 1.00 95.00 501 GLY A C 1
ATOM 3471 O O . GLY A 1 501 ? 26.109 18.090 -22.201 1.00 95.00 501 GLY A O 1
ATOM 3472 N N . THR A 1 502 ? 27.758 18.314 -20.728 1.00 94.38 502 THR A N 1
ATOM 3473 C CA . THR A 1 502 ? 28.744 18.811 -21.711 1.00 94.38 502 THR A CA 1
ATOM 3474 C C . THR A 1 502 ? 29.982 17.923 -21.804 1.00 94.38 502 THR A C 1
ATOM 3476 O O . THR A 1 502 ? 30.888 18.206 -22.587 1.00 94.38 502 THR A O 1
ATOM 3479 N N . GLY A 1 503 ? 30.056 16.889 -20.964 1.00 93.94 503 GLY A N 1
ATOM 3480 C CA . GLY A 1 503 ? 31.116 15.893 -20.964 1.00 93.94 503 GLY A CA 1
ATOM 3481 C C . GLY A 1 503 ? 30.917 14.796 -22.009 1.00 93.94 503 GLY A C 1
ATOM 3482 O O . GLY A 1 503 ? 29.887 14.709 -22.662 1.00 93.94 503 GLY A O 1
ATOM 3483 N N . ILE A 1 504 ? 31.920 13.926 -22.105 1.00 92.94 504 ILE A N 1
ATOM 3484 C CA . ILE A 1 504 ? 32.004 12.783 -23.039 1.00 92.94 504 ILE A CA 1
ATOM 3485 C C . ILE A 1 504 ? 31.206 11.540 -22.597 1.00 92.94 504 ILE A C 1
ATOM 3487 O O . ILE A 1 504 ? 31.492 10.440 -23.030 1.00 92.94 504 ILE A O 1
ATOM 3491 N N . ALA A 1 505 ? 30.362 11.686 -21.582 1.00 93.56 505 ALA A N 1
ATOM 3492 C CA . ALA A 1 505 ? 29.455 10.634 -21.114 1.00 93.56 505 ALA A CA 1
ATOM 3493 C C . ALA A 1 505 ? 28.001 11.114 -21.244 1.00 93.56 505 ALA A C 1
ATOM 3495 O O . ALA A 1 505 ? 27.111 10.668 -20.533 1.00 93.56 505 ALA A O 1
ATOM 3496 N N . SER A 1 506 ? 27.795 12.178 -22.021 1.00 95.81 506 SER A N 1
ATOM 3497 C CA . SER A 1 506 ? 26.515 12.841 -22.188 1.00 95.81 506 SER A CA 1
ATOM 3498 C C . SER A 1 506 ? 25.970 12.405 -23.532 1.00 95.81 506 SER A C 1
ATOM 3500 O O . SER A 1 506 ? 26.256 13.038 -24.544 1.00 95.81 506 SER A O 1
ATOM 3502 N N . GLU A 1 507 ? 25.189 11.335 -23.547 1.00 97.25 507 GLU A N 1
ATOM 3503 C CA . GLU A 1 507 ? 24.484 10.877 -24.742 1.00 97.25 507 GLU A CA 1
ATOM 3504 C C . GLU A 1 507 ? 23.002 11.255 -24.657 1.00 97.25 507 GLU A C 1
ATOM 3506 O O . GLU A 1 507 ? 22.408 11.318 -23.577 1.00 97.25 507 GLU A O 1
ATOM 3511 N N . GLY A 1 508 ? 22.348 11.504 -25.789 1.00 97.94 508 GLY A N 1
ATOM 3512 C CA . GLY A 1 508 ? 20.889 11.606 -25.788 1.00 97.94 508 GLY A CA 1
ATOM 3513 C C . GLY A 1 508 ? 20.290 10.248 -25.436 1.00 97.94 508 GLY A C 1
ATOM 3514 O O . GLY A 1 508 ? 19.665 10.079 -24.383 1.00 97.94 508 GLY A O 1
ATOM 3515 N N . VAL A 1 509 ? 20.550 9.268 -26.302 1.00 98.38 509 VAL A N 1
ATOM 3516 C CA . VAL A 1 509 ? 20.190 7.860 -26.110 1.00 98.38 509 VAL A CA 1
ATOM 3517 C C . VAL A 1 509 ? 21.432 6.984 -26.244 1.00 98.38 509 VAL A C 1
ATOM 3519 O O . VAL A 1 509 ? 22.097 7.018 -27.276 1.00 98.38 509 VAL A O 1
ATOM 3522 N N . LEU A 1 510 ? 21.677 6.153 -25.234 1.00 97.31 510 LEU A N 1
ATOM 3523 C CA . LEU A 1 510 ? 22.745 5.166 -25.188 1.00 97.31 510 LEU A CA 1
ATOM 3524 C C . LEU A 1 510 ? 22.164 3.748 -25.187 1.00 97.31 510 LEU A C 1
ATOM 3526 O O . LEU A 1 510 ? 21.336 3.408 -24.339 1.00 97.31 510 LEU A O 1
ATOM 3530 N N . ILE A 1 511 ? 22.591 2.905 -26.127 1.00 95.94 511 ILE A N 1
ATOM 3531 C CA . ILE A 1 511 ? 22.178 1.498 -26.198 1.00 95.94 511 ILE A CA 1
ATOM 3532 C C . ILE A 1 511 ? 23.427 0.616 -26.296 1.00 95.94 511 ILE A C 1
ATOM 3534 O O . ILE A 1 511 ? 24.041 0.517 -27.360 1.00 95.94 511 ILE A O 1
ATOM 3538 N N . GLN A 1 512 ? 23.775 -0.067 -25.203 1.00 89.75 512 GLN A N 1
ATOM 3539 C CA . GLN A 1 512 ? 24.988 -0.888 -25.096 1.00 89.75 512 GLN A CA 1
ATOM 3540 C C . GLN A 1 512 ? 24.658 -2.256 -24.518 1.00 89.75 512 GLN A C 1
ATOM 3542 O O . GLN A 1 512 ? 24.094 -2.356 -23.436 1.00 89.75 512 GLN A O 1
ATOM 3547 N N . THR A 1 513 ? 24.960 -3.364 -25.201 1.00 73.94 513 THR A N 1
ATOM 3548 C CA . THR A 1 513 ? 24.517 -4.654 -24.648 1.00 73.94 513 THR A CA 1
ATOM 3549 C C . THR A 1 513 ? 25.305 -5.869 -25.137 1.00 73.94 513 THR A C 1
ATOM 3551 O O . THR A 1 513 ? 25.520 -6.026 -26.334 1.00 73.94 513 THR A O 1
ATOM 3554 N N . SER A 1 514 ? 25.525 -6.840 -24.238 1.00 59.75 514 SER A N 1
ATOM 3555 C CA . SER A 1 514 ? 25.852 -8.233 -24.603 1.00 59.75 514 SER A CA 1
ATOM 3556 C C . SER A 1 514 ? 24.618 -9.146 -24.793 1.00 59.75 514 SER A C 1
ATOM 3558 O O . SER A 1 514 ? 24.774 -10.289 -25.230 1.00 59.75 514 SER A O 1
ATOM 3560 N N . ALA A 1 515 ? 23.402 -8.663 -24.476 1.00 54.69 515 ALA A N 1
ATOM 3561 C CA . ALA A 1 515 ? 22.137 -9.425 -24.503 1.00 54.69 515 ALA A CA 1
ATOM 3562 C C . ALA A 1 515 ? 20.853 -8.606 -24.796 1.00 54.69 515 ALA A C 1
ATOM 3564 O O . ALA A 1 515 ? 19.795 -9.201 -24.987 1.00 54.69 515 ALA A O 1
ATOM 3565 N N . GLY A 1 516 ? 20.928 -7.278 -24.820 1.00 63.25 516 GLY A N 1
ATOM 3566 C CA . GLY A 1 516 ? 19.824 -6.347 -25.021 1.00 63.25 516 GLY A CA 1
ATOM 3567 C C . GLY A 1 516 ? 19.458 -6.130 -26.493 1.00 63.25 516 GLY A C 1
ATOM 3568 O O . GLY A 1 516 ? 20.284 -5.898 -27.382 1.00 63.25 516 GLY A O 1
ATOM 3569 N N . GLN A 1 517 ? 18.166 -6.256 -26.758 1.00 87.69 517 GLN A N 1
ATOM 3570 C CA . GLN A 1 517 ? 17.576 -6.115 -28.080 1.00 87.69 517 GLN A CA 1
ATOM 3571 C C . GLN A 1 517 ? 16.384 -5.171 -27.987 1.00 87.69 517 GLN A C 1
ATOM 3573 O O . GLN A 1 517 ? 15.485 -5.381 -27.171 1.00 87.69 517 GLN A O 1
ATOM 3578 N N . ILE A 1 518 ? 16.355 -4.167 -28.861 1.00 95.69 518 ILE A N 1
ATOM 3579 C CA . ILE A 1 518 ? 15.142 -3.399 -29.136 1.00 95.69 518 ILE A CA 1
ATOM 3580 C C . ILE A 1 518 ? 14.525 -4.028 -30.373 1.00 95.69 518 ILE A C 1
ATOM 3582 O O . ILE A 1 518 ? 15.118 -4.014 -31.455 1.00 95.69 518 ILE A O 1
ATOM 3586 N N . SER A 1 519 ? 13.359 -4.641 -30.220 1.00 94.88 519 SER A N 1
ATOM 3587 C CA . SER A 1 519 ? 12.761 -5.405 -31.307 1.00 94.88 519 SER A CA 1
ATOM 3588 C C . SER A 1 519 ? 11.272 -5.168 -31.450 1.00 94.88 519 SER A C 1
ATOM 3590 O O . SER A 1 519 ? 10.538 -5.069 -30.469 1.00 94.88 519 SER A O 1
ATOM 3592 N N . SER A 1 520 ? 10.830 -5.107 -32.703 1.00 94.56 520 SER A N 1
ATOM 3593 C CA . SER A 1 520 ? 9.423 -5.168 -33.058 1.00 94.56 520 SER A CA 1
ATOM 3594 C C . SER A 1 520 ? 9.173 -6.183 -34.176 1.00 94.56 520 SER A C 1
ATOM 3596 O O . SER A 1 520 ? 10.052 -6.445 -35.005 1.00 94.56 520 SER A O 1
ATOM 3598 N N . THR A 1 521 ? 7.978 -6.773 -34.239 1.00 93.12 521 THR A N 1
ATOM 3599 C CA . THR A 1 521 ? 7.571 -7.534 -35.430 1.00 93.12 521 THR A CA 1
ATOM 3600 C C . THR A 1 521 ? 7.093 -6.571 -36.511 1.00 93.12 521 THR A C 1
ATOM 3602 O O . THR A 1 521 ? 7.761 -6.442 -37.532 1.00 93.12 521 THR A O 1
ATOM 3605 N N . ASN A 1 522 ? 5.992 -5.846 -36.309 1.00 91.94 522 ASN A N 1
ATOM 3606 C CA . ASN A 1 522 ? 5.448 -4.921 -37.315 1.00 91.94 522 ASN A CA 1
ATOM 3607 C C . ASN A 1 522 ? 5.412 -3.452 -36.880 1.00 91.94 522 ASN A C 1
ATOM 3609 O O . ASN A 1 522 ? 5.164 -2.589 -37.727 1.00 91.94 522 ASN A O 1
ATOM 3613 N N . GLY A 1 523 ? 5.662 -3.162 -35.605 1.00 94.06 523 GLY A N 1
ATOM 3614 C CA . GLY A 1 523 ? 5.670 -1.808 -35.069 1.00 94.06 523 GLY A CA 1
ATOM 3615 C C . GLY A 1 523 ? 6.877 -1.001 -35.539 1.00 94.06 523 GLY A C 1
ATOM 3616 O O . GLY A 1 523 ? 7.958 -1.533 -35.802 1.00 94.06 523 GLY A O 1
ATOM 3617 N N . LYS A 1 524 ? 6.686 0.314 -35.675 1.00 96.25 524 LYS A N 1
ATOM 3618 C CA . LYS A 1 524 ? 7.787 1.243 -35.950 1.00 96.25 524 LYS A CA 1
ATOM 3619 C C . LYS A 1 524 ? 8.666 1.365 -34.703 1.00 96.25 524 LYS A C 1
ATOM 3621 O O . LYS A 1 524 ? 8.133 1.514 -33.610 1.00 96.25 524 LYS A O 1
ATOM 3626 N N . ILE A 1 525 ? 9.982 1.387 -34.882 1.00 98.38 525 ILE A N 1
ATOM 3627 C CA . ILE A 1 525 ? 10.935 1.796 -33.848 1.00 98.38 525 ILE A CA 1
ATOM 3628 C C . ILE A 1 525 ? 11.417 3.209 -34.181 1.00 98.38 525 ILE A C 1
ATOM 3630 O O . ILE A 1 525 ? 11.882 3.457 -35.294 1.00 98.38 525 ILE A O 1
ATOM 3634 N N . THR A 1 526 ? 11.283 4.130 -33.231 1.00 98.62 526 THR A N 1
ATOM 3635 C CA . THR A 1 526 ? 11.814 5.497 -33.305 1.00 98.62 526 THR A CA 1
ATOM 3636 C C . THR A 1 526 ? 12.735 5.724 -32.113 1.00 98.62 526 THR A C 1
ATOM 3638 O O . THR A 1 526 ? 12.309 5.533 -30.975 1.00 98.62 526 THR A O 1
ATOM 3641 N N . ILE A 1 527 ? 13.976 6.124 -32.366 1.00 98.62 527 ILE A N 1
ATOM 3642 C CA . ILE A 1 527 ? 14.928 6.543 -31.335 1.00 98.62 527 ILE A CA 1
ATOM 3643 C C . ILE A 1 527 ? 15.312 7.987 -31.646 1.00 98.62 527 ILE A C 1
ATOM 3645 O O . ILE A 1 527 ? 15.778 8.273 -32.744 1.00 98.62 527 ILE A O 1
ATOM 3649 N N . ASP A 1 528 ? 15.076 8.884 -30.698 1.00 98.50 528 ASP A N 1
ATOM 3650 C CA . ASP A 1 528 ? 15.315 10.321 -30.804 1.00 98.50 528 ASP A CA 1
ATOM 3651 C C . ASP A 1 528 ? 16.239 10.752 -29.663 1.00 98.50 528 ASP A C 1
ATOM 3653 O O . ASP A 1 528 ? 15.864 10.709 -28.491 1.00 98.50 528 ASP A O 1
ATOM 3657 N N . GLY A 1 529 ? 17.476 11.095 -29.996 1.00 98.25 529 GLY A N 1
ATOM 3658 C CA . GLY A 1 529 ? 18.520 11.394 -29.032 1.00 98.25 529 GLY A CA 1
ATOM 3659 C C . GLY A 1 529 ? 19.087 12.787 -29.241 1.00 98.25 529 GLY A C 1
ATOM 3660 O O . GLY A 1 529 ? 19.569 13.118 -30.322 1.00 98.25 529 GLY A O 1
ATOM 3661 N N . THR A 1 530 ? 19.041 13.611 -28.195 1.00 97.38 530 THR A N 1
ATOM 3662 C CA . THR A 1 530 ? 19.639 14.949 -28.175 1.00 97.38 530 THR A CA 1
ATOM 3663 C C . THR A 1 530 ? 20.679 15.065 -27.064 1.00 97.38 530 THR A C 1
ATOM 3665 O O . THR A 1 530 ? 20.362 14.835 -25.896 1.00 97.38 530 THR A O 1
ATOM 3668 N N . SER A 1 531 ? 21.888 15.502 -27.410 1.00 96.56 531 SER A N 1
ATOM 3669 C CA . SER A 1 531 ? 22.982 15.747 -26.469 1.00 96.56 531 SER A CA 1
ATOM 3670 C C . SER A 1 531 ? 23.635 17.127 -26.629 1.00 96.56 531 SER A C 1
ATOM 3672 O O . SER A 1 531 ? 23.702 17.697 -27.723 1.00 96.56 531 SER A O 1
ATOM 3674 N N . ASN A 1 532 ? 24.157 17.665 -25.522 1.00 95.31 532 ASN A N 1
ATOM 3675 C CA . ASN A 1 532 ? 25.044 18.831 -25.504 1.00 95.31 532 ASN A CA 1
ATOM 3676 C C . ASN A 1 532 ? 26.537 18.485 -25.323 1.00 95.31 532 ASN A C 1
ATOM 3678 O O . ASN A 1 532 ? 27.367 19.400 -25.344 1.00 95.31 532 ASN A O 1
ATOM 3682 N N . GLY A 1 533 ? 26.884 17.214 -25.107 1.00 92.44 533 GLY A N 1
ATOM 3683 C CA . GLY A 1 533 ? 28.235 16.779 -24.752 1.00 92.44 533 GLY A CA 1
ATOM 3684 C C . GLY A 1 533 ? 28.846 15.817 -25.762 1.00 92.44 533 GLY A C 1
ATOM 3685 O O . GLY A 1 533 ? 29.766 16.217 -26.479 1.00 92.44 533 GLY A O 1
ATOM 3686 N N . ASP A 1 534 ? 28.354 14.580 -25.819 1.00 94.50 534 ASP A N 1
ATOM 3687 C CA . ASP A 1 534 ? 28.862 13.545 -26.724 1.00 94.50 534 ASP A CA 1
ATOM 3688 C C . ASP A 1 534 ? 27.875 13.222 -27.850 1.00 94.50 534 ASP A C 1
ATOM 3690 O O . ASP A 1 534 ? 27.517 14.138 -28.589 1.00 94.50 534 ASP A O 1
ATOM 3694 N N . ASP A 1 535 ? 27.442 11.974 -28.022 1.00 95.81 535 ASP A N 1
ATOM 3695 C CA . ASP A 1 535 ? 26.594 11.576 -29.141 1.00 95.81 535 ASP A CA 1
ATOM 3696 C C . ASP A 1 535 ? 25.112 11.923 -28.920 1.00 95.81 535 ASP A C 1
ATOM 3698 O O . ASP A 1 535 ? 24.568 11.842 -27.816 1.00 95.81 535 ASP A O 1
ATOM 3702 N N . GLY A 1 536 ? 24.399 12.272 -29.992 1.00 96.88 536 GLY A N 1
ATOM 3703 C CA . GLY A 1 536 ? 22.935 12.322 -29.944 1.00 96.88 536 GLY A CA 1
ATOM 3704 C C . GLY A 1 536 ? 22.363 10.932 -29.656 1.00 96.88 536 GLY A C 1
ATOM 3705 O O . GLY A 1 536 ? 21.605 10.743 -28.703 1.00 96.88 536 GLY A O 1
ATOM 3706 N N . ILE A 1 537 ? 22.779 9.950 -30.455 1.00 97.94 537 ILE A N 1
ATOM 3707 C CA . ILE A 1 537 ? 22.475 8.528 -30.282 1.00 97.94 537 ILE A CA 1
ATOM 3708 C C . ILE A 1 537 ? 23.776 7.730 -30.386 1.00 97.94 537 ILE A C 1
ATOM 3710 O O . ILE A 1 537 ? 24.461 7.849 -31.398 1.00 97.94 537 ILE A O 1
ATOM 3714 N N . GLU A 1 538 ? 24.041 6.851 -29.422 1.00 97.06 538 GLU A N 1
ATOM 3715 C CA . GLU A 1 538 ? 25.086 5.825 -29.509 1.00 97.06 538 GLU A CA 1
ATOM 3716 C C . GLU A 1 538 ? 24.457 4.420 -29.426 1.00 97.06 538 GLU A C 1
ATOM 3718 O O . GLU A 1 538 ? 23.675 4.116 -28.519 1.00 97.06 538 GLU A O 1
ATOM 3723 N N . ILE A 1 539 ? 24.797 3.543 -30.378 1.00 96.50 539 ILE A N 1
ATOM 3724 C CA . ILE A 1 539 ? 24.408 2.125 -30.375 1.00 96.50 539 ILE A CA 1
ATOM 3725 C C . ILE A 1 539 ? 25.652 1.259 -30.583 1.00 96.50 539 ILE A C 1
ATOM 3727 O O . ILE A 1 539 ? 26.165 1.158 -31.702 1.00 96.50 539 ILE A O 1
ATOM 3731 N N . SER A 1 540 ? 26.099 0.573 -29.534 1.00 93.69 540 SER A N 1
ATOM 3732 C CA . SER A 1 540 ? 27.387 -0.131 -29.521 1.00 93.69 540 SER A CA 1
ATOM 3733 C C . SER A 1 540 ? 27.325 -1.490 -28.794 1.00 93.69 540 SER A C 1
ATOM 3735 O O . SER A 1 540 ? 26.255 -2.049 -28.526 1.00 93.69 540 SER A O 1
ATOM 3737 N N . ASP A 1 541 ? 28.489 -2.106 -28.572 1.00 87.81 541 ASP A N 1
ATOM 3738 C CA . ASP A 1 541 ? 28.697 -3.310 -27.756 1.00 87.81 541 ASP A CA 1
ATOM 3739 C C . ASP A 1 541 ? 27.942 -4.597 -28.139 1.00 87.81 541 ASP A C 1
ATOM 3741 O O . ASP A 1 541 ? 27.953 -5.557 -27.374 1.00 87.81 541 ASP A O 1
ATOM 3745 N N . SER A 1 542 ? 27.443 -4.717 -29.376 1.00 86.56 542 SER A N 1
ATOM 3746 C CA . SER A 1 542 ? 26.595 -5.818 -29.901 1.00 86.56 542 SER A CA 1
ATOM 3747 C C . SER A 1 542 ? 25.086 -5.643 -29.691 1.00 86.56 542 SER A C 1
ATOM 3749 O O . SER A 1 542 ? 24.325 -6.583 -29.941 1.00 86.56 542 SER A O 1
ATOM 3751 N N . ALA A 1 543 ? 24.631 -4.450 -29.299 1.00 93.50 543 ALA A N 1
ATOM 3752 C CA . ALA A 1 543 ? 23.214 -4.093 -29.275 1.00 93.50 543 ALA A CA 1
ATOM 3753 C C . ALA A 1 543 ? 22.523 -4.358 -30.626 1.00 93.50 543 ALA A C 1
ATOM 3755 O O . ALA A 1 543 ? 23.100 -4.130 -31.688 1.00 93.50 543 ALA A O 1
ATOM 3756 N N . VAL A 1 544 ? 21.267 -4.804 -30.622 1.00 94.19 544 VAL A N 1
ATOM 3757 C CA . VAL A 1 544 ? 20.507 -4.976 -31.872 1.00 94.19 544 VAL A CA 1
ATOM 3758 C C . VAL A 1 544 ? 19.220 -4.173 -31.825 1.00 94.19 544 VAL A C 1
ATOM 3760 O O . VAL A 1 544 ? 18.392 -4.375 -30.938 1.00 94.19 544 VAL A O 1
ATOM 3763 N N . VAL A 1 545 ? 19.014 -3.330 -32.839 1.00 96.75 545 VAL A N 1
ATOM 3764 C CA . VAL A 1 545 ? 17.712 -2.716 -33.130 1.00 96.75 545 VAL A CA 1
ATOM 3765 C C . VAL A 1 545 ? 17.102 -3.443 -34.319 1.00 96.75 545 VAL A C 1
ATOM 3767 O O . VAL A 1 545 ? 17.718 -3.512 -35.382 1.00 96.75 545 VAL A O 1
ATOM 3770 N N . SER A 1 546 ? 15.920 -4.037 -34.162 1.00 96.12 546 SER A N 1
ATOM 3771 C CA . SER A 1 546 ? 15.359 -4.907 -35.197 1.00 96.12 546 SER A CA 1
ATOM 3772 C C . SER A 1 546 ? 13.862 -4.760 -35.422 1.00 96.12 546 SER A C 1
ATOM 3774 O O . SER A 1 546 ? 13.073 -4.750 -34.485 1.00 96.12 546 SER A O 1
ATOM 3776 N N . VAL A 1 547 ? 13.465 -4.738 -36.693 1.00 96.38 547 VAL A N 1
ATOM 3777 C CA . VAL A 1 547 ? 12.077 -4.927 -37.113 1.00 96.38 547 VAL A CA 1
ATOM 3778 C C . VAL A 1 547 ? 12.002 -6.077 -38.108 1.00 96.38 547 VAL A C 1
ATOM 3780 O O . VAL A 1 547 ? 12.568 -6.019 -39.199 1.00 96.38 547 VAL A O 1
ATOM 3783 N N . THR A 1 548 ? 11.315 -7.155 -37.730 1.00 93.12 548 THR A N 1
ATOM 3784 C CA . THR A 1 548 ? 11.317 -8.411 -38.512 1.00 93.12 548 THR A CA 1
ATOM 3785 C C . THR A 1 548 ? 10.198 -8.507 -39.556 1.00 93.12 548 THR A C 1
ATOM 3787 O O . THR A 1 548 ? 10.243 -9.358 -40.447 1.00 93.12 548 THR A O 1
ATOM 3790 N N . GLY A 1 549 ? 9.205 -7.627 -39.485 1.00 92.56 549 GLY A N 1
ATOM 3791 C CA . GLY A 1 549 ? 8.063 -7.523 -40.390 1.00 92.56 549 GLY A CA 1
ATOM 3792 C C . GLY A 1 549 ? 8.071 -6.213 -41.176 1.00 92.56 549 GLY A C 1
ATOM 3793 O O . GLY A 1 549 ? 9.025 -5.913 -41.899 1.00 92.56 549 GLY A O 1
ATOM 3794 N N . THR A 1 550 ? 6.976 -5.452 -41.097 1.00 93.00 550 THR A N 1
ATOM 3795 C CA . THR A 1 550 ? 6.751 -4.282 -41.969 1.00 93.00 550 THR A CA 1
ATOM 3796 C C . THR A 1 550 ? 7.091 -2.924 -41.361 1.00 93.00 550 THR A C 1
ATOM 3798 O O . THR A 1 550 ? 7.046 -1.930 -42.082 1.00 93.00 550 THR A O 1
ATOM 3801 N N . GLY A 1 551 ? 7.364 -2.852 -40.059 1.00 95.94 551 GLY A N 1
ATOM 3802 C CA . GLY A 1 551 ? 7.619 -1.585 -39.373 1.00 95.94 551 GLY A CA 1
ATOM 3803 C C . GLY A 1 551 ? 8.940 -0.940 -39.794 1.00 95.94 551 GLY A C 1
ATOM 3804 O O . GLY A 1 551 ? 9.875 -1.619 -40.213 1.00 95.94 551 GLY A O 1
ATOM 3805 N N . ASN A 1 552 ? 9.009 0.385 -39.692 1.00 97.75 552 ASN A N 1
ATOM 3806 C CA . ASN A 1 552 ? 10.215 1.146 -40.020 1.00 97.75 552 ASN A CA 1
ATOM 3807 C C . ASN A 1 552 ? 11.123 1.291 -38.792 1.00 97.75 552 ASN A C 1
ATOM 3809 O O . ASN A 1 552 ? 10.642 1.262 -37.660 1.00 97.75 552 ASN A O 1
ATOM 3813 N N . ILE A 1 553 ? 12.408 1.537 -39.032 1.00 98.56 553 ILE A N 1
ATOM 3814 C CA . ILE A 1 553 ? 13.376 1.973 -38.022 1.00 98.56 553 ILE A CA 1
ATOM 3815 C C . ILE A 1 553 ? 13.779 3.407 -38.358 1.00 98.56 553 ILE A C 1
ATOM 3817 O O . ILE A 1 553 ? 14.226 3.676 -39.475 1.00 98.56 553 ILE A O 1
ATOM 3821 N N . GLU A 1 554 ? 13.607 4.319 -37.408 1.00 98.56 554 GLU A N 1
ATOM 3822 C CA . GLU A 1 554 ? 13.995 5.724 -37.528 1.00 98.56 554 GLU A CA 1
ATOM 3823 C C . GLU A 1 554 ? 14.886 6.131 -36.351 1.00 98.56 554 GLU A C 1
ATOM 3825 O O . GLU A 1 554 ? 14.482 5.997 -35.198 1.00 98.56 554 GLU A O 1
ATOM 3830 N N . LEU A 1 555 ? 16.090 6.620 -36.650 1.00 98.44 555 LEU A N 1
ATOM 3831 C CA . LEU A 1 555 ? 17.012 7.208 -35.680 1.00 98.44 555 LEU A CA 1
ATOM 3832 C C . LEU A 1 555 ? 17.144 8.706 -35.977 1.00 98.44 555 LEU A C 1
ATOM 3834 O O . LEU A 1 555 ? 17.477 9.075 -37.108 1.00 98.44 555 LEU A O 1
ATOM 3838 N N . LEU A 1 556 ? 16.879 9.549 -34.981 1.00 97.69 556 LEU A N 1
ATOM 3839 C CA . LEU A 1 556 ? 17.019 11.003 -35.037 1.00 97.69 556 LEU A CA 1
ATOM 3840 C C . LEU A 1 556 ? 18.064 11.436 -34.007 1.00 97.69 556 LEU A C 1
ATOM 3842 O O . LEU A 1 556 ? 17.792 11.454 -32.813 1.00 97.69 556 LEU A O 1
ATOM 3846 N N . GLY A 1 557 ? 19.275 11.731 -34.465 1.00 95.62 557 GLY A N 1
ATOM 3847 C CA . GLY A 1 557 ? 20.400 12.063 -33.600 1.00 95.62 557 GLY A CA 1
ATOM 3848 C C . GLY A 1 557 ? 20.796 13.530 -33.700 1.00 95.62 557 GLY A C 1
ATOM 3849 O O . GLY A 1 557 ? 21.042 14.053 -34.786 1.00 95.62 557 GLY A O 1
ATOM 3850 N N . ASN A 1 558 ? 20.894 14.209 -32.566 1.00 93.25 558 ASN A N 1
ATOM 3851 C CA . ASN A 1 558 ? 21.353 15.587 -32.499 1.00 93.25 558 ASN A CA 1
ATOM 3852 C C . ASN A 1 558 ? 22.411 15.735 -31.406 1.00 93.25 558 ASN A C 1
ATOM 3854 O O . ASN A 1 558 ? 22.131 15.482 -30.237 1.00 93.25 558 ASN A O 1
ATOM 3858 N N . SER A 1 559 ? 23.599 16.199 -31.779 1.00 91.56 559 SER A N 1
ATOM 3859 C CA . SER A 1 559 ? 24.615 16.624 -30.827 1.00 91.56 559 SER A CA 1
ATOM 3860 C C . SER A 1 559 ? 25.027 18.061 -31.101 1.00 91.56 559 SER A C 1
ATOM 3862 O O . SER A 1 559 ? 25.208 18.470 -32.246 1.00 91.56 559 SER A O 1
ATOM 3864 N N . THR A 1 560 ? 25.180 18.841 -30.031 1.00 89.94 560 THR A N 1
ATOM 3865 C CA . THR A 1 560 ? 25.835 20.159 -30.085 1.00 89.94 560 THR A CA 1
ATOM 3866 C C . THR A 1 560 ? 27.252 20.144 -29.500 1.00 89.94 560 THR A C 1
ATOM 3868 O O . THR A 1 560 ? 27.893 21.198 -29.418 1.00 89.94 560 THR A O 1
ATOM 3871 N N . GLY A 1 561 ? 27.715 18.968 -29.068 1.00 86.25 561 GLY A N 1
ATOM 3872 C CA . GLY A 1 561 ? 28.968 18.748 -28.360 1.00 86.25 561 GLY A CA 1
ATOM 3873 C C . GLY A 1 561 ? 30.125 18.325 -29.270 1.00 86.25 561 GLY A C 1
ATOM 3874 O O . GLY A 1 561 ? 30.315 18.890 -30.345 1.00 86.25 561 GLY A O 1
ATOM 3875 N N . SER A 1 562 ? 30.967 17.402 -28.794 1.00 86.31 562 SER A N 1
ATOM 3876 C CA . SER A 1 562 ? 32.109 16.862 -29.555 1.00 86.31 562 SER A CA 1
ATOM 3877 C C . SER A 1 562 ? 31.867 15.495 -30.192 1.00 86.31 562 SER A C 1
ATOM 3879 O O . SER A 1 562 ? 32.733 15.057 -30.953 1.00 86.31 562 SER A O 1
ATOM 3881 N N . GLY A 1 563 ? 30.767 14.832 -29.836 1.00 89.12 563 GLY A N 1
ATOM 3882 C CA . GLY A 1 563 ? 30.352 13.566 -30.430 1.00 89.12 563 GLY A CA 1
ATOM 3883 C C . GLY A 1 563 ? 29.622 13.761 -31.756 1.00 89.12 563 GLY A C 1
ATOM 3884 O O . GLY A 1 563 ? 29.528 14.866 -32.288 1.00 89.12 563 GLY A O 1
ATOM 3885 N N . ASN A 1 564 ? 29.111 12.664 -32.289 1.00 92.12 564 ASN A N 1
ATOM 3886 C CA . ASN A 1 564 ? 28.355 12.585 -33.527 1.00 92.12 564 ASN A CA 1
ATOM 3887 C C . ASN A 1 564 ? 26.865 12.866 -33.271 1.00 92.12 564 ASN A C 1
ATOM 3889 O O . ASN A 1 564 ? 26.354 12.778 -32.153 1.00 92.12 564 ASN A O 1
ATOM 3893 N N . GLY A 1 565 ? 26.099 13.126 -34.330 1.00 93.81 565 GLY A N 1
ATOM 3894 C CA . GLY A 1 565 ? 24.646 13.021 -34.211 1.00 93.81 565 GLY A CA 1
ATOM 3895 C C . GLY A 1 565 ? 24.239 11.571 -33.937 1.00 93.81 565 GLY A C 1
ATOM 3896 O O . GLY A 1 565 ? 23.429 11.317 -33.046 1.00 93.81 565 GLY A O 1
ATOM 3897 N N . ILE A 1 566 ? 24.828 10.627 -34.678 1.00 96.94 566 ILE A N 1
ATOM 3898 C CA . ILE A 1 566 ? 24.617 9.184 -34.508 1.00 96.94 566 ILE A CA 1
ATOM 3899 C C . ILE A 1 566 ? 25.969 8.456 -34.575 1.00 96.94 566 ILE A C 1
ATOM 3901 O O . ILE A 1 566 ? 26.619 8.494 -35.621 1.00 96.94 566 ILE A O 1
ATOM 3905 N N . ASP A 1 567 ? 26.338 7.742 -33.512 1.00 96.44 567 ASP A N 1
ATOM 3906 C CA . ASP A 1 567 ? 27.393 6.722 -33.502 1.00 96.44 567 ASP A CA 1
ATOM 3907 C C . ASP A 1 567 ? 26.755 5.322 -33.511 1.00 96.44 567 ASP A C 1
ATOM 3909 O O . ASP A 1 567 ? 25.994 4.934 -32.620 1.00 96.44 567 ASP A O 1
ATOM 3913 N N . LEU A 1 568 ? 27.032 4.560 -34.567 1.00 97.19 568 LEU A N 1
ATOM 3914 C CA . LEU A 1 568 ? 26.601 3.178 -34.706 1.00 97.19 568 LEU A CA 1
ATOM 3915 C C . LEU A 1 568 ? 27.827 2.269 -34.807 1.00 97.19 568 LEU A C 1
ATOM 3917 O O . LEU A 1 568 ? 28.450 2.189 -35.862 1.00 97.19 568 LEU A O 1
ATOM 3921 N N . ASP A 1 569 ? 28.101 1.480 -33.772 1.00 95.25 569 ASP A N 1
ATOM 3922 C CA . ASP A 1 569 ? 29.058 0.363 -33.793 1.00 95.25 569 ASP A CA 1
ATOM 3923 C C . ASP A 1 569 ? 28.353 -0.975 -33.532 1.00 95.25 569 ASP A C 1
ATOM 3925 O O . ASP A 1 569 ? 28.848 -1.856 -32.829 1.00 95.25 569 ASP A O 1
ATOM 3929 N N . SER A 1 570 ? 27.144 -1.128 -34.076 1.00 94.81 570 SER A N 1
ATOM 3930 C CA . SER A 1 570 ? 26.364 -2.349 -33.901 1.00 94.81 570 SER A CA 1
ATOM 3931 C C . SER A 1 570 ? 25.366 -2.623 -35.032 1.00 94.81 570 SER A C 1
ATOM 3933 O O . SER A 1 570 ? 25.459 -2.061 -36.124 1.00 94.81 570 SER A O 1
ATOM 3935 N N . THR A 1 571 ? 24.431 -3.556 -34.816 1.00 95.00 571 THR A N 1
ATOM 3936 C CA . THR A 1 571 ? 23.534 -4.060 -35.862 1.00 95.00 571 THR A CA 1
ATOM 3937 C C . THR A 1 571 ? 22.135 -3.440 -35.821 1.00 95.00 571 THR A C 1
ATOM 3939 O O . THR A 1 571 ? 21.422 -3.533 -34.823 1.00 95.00 571 THR A O 1
ATOM 3942 N N . ILE A 1 572 ? 21.682 -2.943 -36.971 1.00 97.44 572 ILE A N 1
ATOM 3943 C CA . ILE A 1 572 ? 20.283 -2.623 -37.267 1.00 97.44 572 ILE A CA 1
ATOM 3944 C C . ILE A 1 572 ? 19.747 -3.665 -38.254 1.00 97.44 572 ILE A C 1
ATOM 3946 O O . ILE A 1 572 ? 20.347 -3.888 -39.305 1.00 97.44 572 ILE A O 1
ATOM 3950 N N . LYS A 1 573 ? 18.610 -4.297 -37.946 1.00 96.88 573 LYS A N 1
ATOM 3951 C CA . LYS A 1 573 ? 17.964 -5.291 -38.822 1.00 96.88 573 LYS A CA 1
ATOM 3952 C C . LYS A 1 573 ? 16.581 -4.837 -39.255 1.00 96.88 573 LYS A C 1
ATOM 3954 O O . LYS A 1 573 ? 15.728 -4.587 -38.411 1.00 96.88 573 LYS A O 1
ATOM 3959 N N . SER A 1 574 ? 16.321 -4.823 -40.552 1.00 97.19 574 SER A N 1
ATOM 3960 C CA . SER A 1 574 ? 14.987 -4.620 -41.111 1.00 97.19 574 SER A CA 1
ATOM 3961 C C . SER A 1 574 ? 14.628 -5.757 -42.063 1.00 97.19 574 SER A C 1
ATOM 3963 O O . SER A 1 574 ? 15.475 -6.326 -42.747 1.00 97.19 574 SER A O 1
ATOM 3965 N N . ASN A 1 575 ? 13.351 -6.108 -42.144 1.00 95.69 575 ASN A N 1
ATOM 3966 C CA . ASN A 1 575 ? 12.869 -6.963 -43.220 1.00 95.69 575 ASN A CA 1
ATOM 3967 C C . ASN A 1 575 ? 12.433 -6.098 -44.410 1.00 95.69 575 ASN A C 1
ATOM 3969 O O . ASN A 1 575 ? 13.239 -5.788 -45.291 1.00 95.69 575 ASN A O 1
ATOM 3973 N N . THR A 1 576 ? 11.168 -5.670 -44.429 1.00 95.56 576 THR A N 1
ATOM 3974 C CA . THR A 1 576 ? 10.620 -4.892 -45.551 1.00 95.56 576 THR A CA 1
ATOM 3975 C C . THR A 1 576 ? 10.472 -3.399 -45.258 1.00 95.56 576 THR A C 1
ATOM 3977 O O . THR A 1 576 ? 10.202 -2.633 -46.181 1.00 95.56 576 THR A O 1
ATOM 3980 N N . GLY A 1 577 ? 10.585 -2.993 -43.991 1.00 95.81 577 GLY A N 1
ATOM 3981 C CA . GLY A 1 577 ? 10.410 -1.606 -43.565 1.00 95.81 577 GLY A CA 1
ATOM 3982 C C . GLY A 1 577 ? 11.617 -0.721 -43.871 1.00 95.81 577 GLY A C 1
ATOM 3983 O O . GLY A 1 577 ? 12.734 -1.202 -44.061 1.00 95.81 577 GLY A O 1
ATOM 3984 N N . LEU A 1 578 ? 11.391 0.588 -43.920 1.00 97.62 578 LEU A N 1
ATOM 3985 C CA . LEU A 1 578 ? 12.444 1.575 -44.163 1.00 97.62 578 LEU A CA 1
ATOM 3986 C C . LEU A 1 578 ? 13.411 1.642 -42.976 1.00 97.62 578 LEU A C 1
ATOM 3988 O O . LEU A 1 578 ? 12.976 1.566 -41.827 1.00 97.62 578 LEU A O 1
ATOM 3992 N N . VAL A 1 579 ? 14.694 1.866 -43.258 1.00 98.44 579 VAL A N 1
ATOM 3993 C CA . VAL A 1 579 ? 15.700 2.234 -42.250 1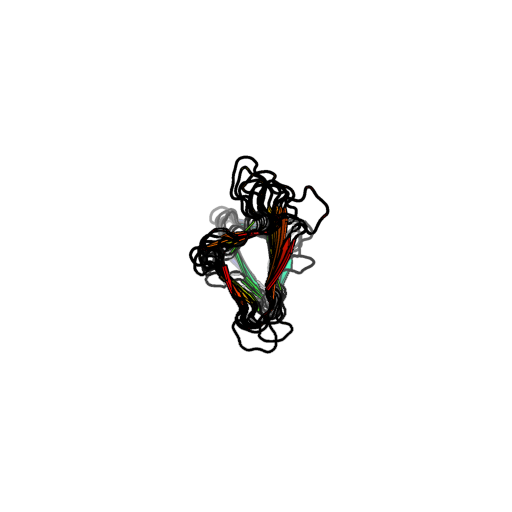.00 98.44 579 VAL A CA 1
ATOM 3994 C C . VAL A 1 579 ? 16.133 3.666 -42.533 1.00 98.44 579 VAL A C 1
ATOM 3996 O O . VAL A 1 579 ? 16.675 3.941 -43.601 1.00 98.44 579 VAL A O 1
ATOM 3999 N N . THR A 1 580 ? 15.854 4.589 -41.615 1.00 98.38 580 THR A N 1
ATOM 4000 C CA . THR A 1 580 ? 16.167 6.018 -41.766 1.00 98.38 580 THR A CA 1
ATOM 4001 C C . THR A 1 580 ? 17.019 6.499 -40.601 1.00 98.38 580 THR A C 1
ATOM 4003 O O . THR A 1 580 ? 16.583 6.437 -39.458 1.00 98.38 580 THR A O 1
ATOM 4006 N N . LEU A 1 581 ? 18.219 6.992 -40.892 1.00 98.06 581 LEU A N 1
ATOM 4007 C CA . LEU A 1 581 ? 19.097 7.665 -39.936 1.00 98.06 581 LEU A CA 1
ATOM 4008 C C . LEU A 1 581 ? 19.182 9.138 -40.332 1.00 98.06 581 LEU A C 1
ATOM 4010 O O . LEU A 1 581 ? 19.573 9.446 -41.459 1.00 98.06 581 LEU A O 1
ATOM 4014 N N . THR A 1 582 ? 18.810 10.033 -39.422 1.00 96.00 582 THR A N 1
ATOM 4015 C CA . THR A 1 582 ? 18.912 11.483 -39.609 1.00 96.00 582 THR A CA 1
ATOM 4016 C C . THR A 1 582 ? 19.736 12.077 -38.477 1.00 96.00 582 THR A C 1
ATOM 4018 O O . THR A 1 582 ? 19.350 11.954 -37.319 1.00 96.00 582 THR A O 1
ATOM 4021 N N . ALA A 1 583 ? 20.851 12.715 -38.817 1.00 92.81 583 ALA A N 1
ATOM 4022 C CA . ALA A 1 583 ? 21.718 13.414 -37.885 1.00 92.81 583 ALA A CA 1
ATOM 4023 C C . ALA A 1 583 ? 21.819 14.903 -38.235 1.00 92.81 583 ALA A C 1
ATOM 4025 O O . ALA A 1 583 ? 21.965 15.268 -39.405 1.00 92.81 583 ALA A O 1
ATOM 4026 N N . GLU A 1 584 ? 21.769 15.759 -37.216 1.00 83.62 584 GLU A N 1
ATOM 4027 C CA . GLU A 1 584 ? 22.042 17.194 -37.384 1.00 83.62 584 GLU A CA 1
ATOM 4028 C C . GLU A 1 584 ? 23.548 17.489 -37.537 1.00 83.62 584 GLU A C 1
ATOM 4030 O O . GLU A 1 584 ? 23.883 18.498 -38.149 1.00 83.62 584 GLU A O 1
ATOM 4035 N N . ASP A 1 585 ? 24.425 16.595 -37.058 1.00 83.81 585 ASP A N 1
ATOM 4036 C CA . ASP A 1 585 ? 25.890 16.627 -37.245 1.00 83.81 585 ASP A CA 1
ATOM 4037 C C . ASP A 1 585 ? 26.363 15.366 -38.012 1.00 83.81 585 ASP A C 1
ATOM 4039 O O . ASP A 1 585 ? 25.729 14.981 -38.999 1.00 83.81 585 ASP A O 1
ATOM 4043 N N . ASP A 1 586 ? 27.432 14.686 -37.585 1.00 90.31 586 ASP A N 1
ATOM 4044 C CA . ASP A 1 586 ? 27.971 13.514 -38.286 1.00 90.31 586 ASP A CA 1
ATOM 4045 C C . ASP A 1 586 ? 27.172 12.212 -37.998 1.00 90.31 586 ASP A C 1
ATOM 4047 O O . ASP A 1 586 ? 26.601 12.018 -36.920 1.00 90.31 586 ASP A O 1
ATOM 4051 N N . ILE A 1 587 ? 27.148 11.289 -38.970 1.00 95.19 587 ILE A N 1
ATOM 4052 C CA . ILE A 1 587 ? 26.799 9.872 -38.775 1.00 95.19 587 ILE A CA 1
ATOM 4053 C C . ILE A 1 587 ? 28.080 9.042 -38.883 1.00 95.19 587 ILE A C 1
ATOM 4055 O O . ILE A 1 587 ? 28.695 8.956 -39.956 1.00 95.19 587 ILE A O 1
ATOM 4059 N N . PHE A 1 588 ? 28.439 8.361 -37.801 1.00 95.50 588 PHE A N 1
ATOM 4060 C CA . PHE A 1 588 ? 29.607 7.497 -37.721 1.00 95.50 588 PHE A CA 1
ATOM 4061 C C . PHE A 1 588 ? 29.215 6.014 -37.670 1.00 95.50 588 PHE A C 1
ATOM 4063 O O . PHE A 1 588 ? 28.295 5.614 -36.965 1.00 95.50 588 PHE A O 1
ATOM 4070 N N . PHE A 1 589 ? 29.924 5.195 -38.449 1.00 97.56 589 PHE A N 1
ATOM 4071 C CA . PHE A 1 589 ? 29.816 3.738 -38.449 1.00 97.56 589 PHE A CA 1
ATOM 4072 C C . PHE A 1 589 ? 31.141 3.127 -37.978 1.00 97.56 589 PHE A C 1
ATOM 4074 O O . PHE A 1 589 ? 32.147 3.138 -38.710 1.00 97.56 589 PHE A O 1
ATOM 4081 N N . GLY A 1 590 ? 31.120 2.546 -36.781 1.00 95.88 590 GLY A N 1
ATOM 4082 C CA . GLY A 1 590 ? 32.206 1.751 -36.219 1.00 95.88 590 GLY A CA 1
ATOM 4083 C C . GLY A 1 590 ? 32.437 0.429 -36.965 1.00 95.88 590 GLY A C 1
ATOM 4084 O O . GLY A 1 590 ? 31.735 0.082 -37.917 1.00 95.88 590 GLY A O 1
ATOM 4085 N N . ALA A 1 591 ? 33.481 -0.309 -36.585 1.00 94.69 591 ALA A N 1
ATOM 4086 C CA . ALA A 1 591 ? 33.938 -1.480 -37.341 1.00 94.69 591 ALA A CA 1
ATOM 4087 C C . ALA A 1 591 ? 32.948 -2.660 -37.292 1.00 94.69 591 ALA A C 1
ATOM 4089 O O . ALA A 1 591 ? 33.000 -3.545 -38.150 1.00 94.69 591 ALA A O 1
ATOM 4090 N N . ASN A 1 592 ? 32.058 -2.680 -36.298 1.00 93.69 592 ASN A N 1
ATOM 4091 C CA . ASN A 1 592 ? 31.023 -3.694 -36.112 1.00 93.69 592 ASN A CA 1
ATOM 4092 C C . ASN A 1 592 ? 29.663 -3.260 -36.679 1.00 93.69 592 ASN A C 1
ATOM 4094 O O . ASN A 1 592 ? 28.700 -4.028 -36.622 1.00 93.69 592 ASN A O 1
ATOM 4098 N N . ALA A 1 593 ? 29.579 -2.050 -37.234 1.00 96.81 593 ALA A N 1
ATOM 4099 C CA . ALA A 1 593 ? 28.337 -1.481 -37.715 1.00 96.81 593 ALA A CA 1
ATOM 4100 C C . ALA A 1 593 ? 27.774 -2.259 -38.915 1.00 96.81 593 ALA A C 1
ATOM 4102 O O . ALA A 1 593 ? 28.426 -2.398 -39.958 1.00 96.81 593 ALA A O 1
ATOM 4103 N N . LEU A 1 594 ? 26.536 -2.734 -38.783 1.00 97.00 594 LEU A N 1
ATOM 4104 C CA . LEU A 1 594 ? 25.820 -3.468 -39.823 1.00 97.00 594 LEU A CA 1
ATOM 4105 C C . LEU A 1 594 ? 24.384 -2.963 -39.931 1.00 97.00 594 LEU A C 1
ATOM 4107 O O . LEU A 1 594 ? 23.617 -3.072 -38.980 1.00 97.00 594 LEU A O 1
ATOM 4111 N N . ILE A 1 595 ? 23.984 -2.504 -41.113 1.00 98.12 595 ILE A N 1
ATOM 4112 C CA . ILE A 1 595 ? 22.564 -2.402 -41.470 1.00 98.12 595 ILE A CA 1
ATOM 4113 C C . ILE A 1 595 ? 22.239 -3.588 -42.375 1.00 98.12 595 ILE A C 1
ATOM 4115 O O . ILE A 1 595 ? 22.806 -3.693 -43.458 1.00 98.12 595 ILE A O 1
ATOM 4119 N N . ASP A 1 596 ? 21.350 -4.471 -41.926 1.00 97.62 596 ASP A N 1
ATOM 4120 C CA . ASP A 1 596 ? 20.880 -5.657 -42.654 1.00 97.62 596 ASP A CA 1
ATOM 4121 C C . ASP A 1 596 ? 19.385 -5.502 -42.960 1.00 97.62 596 ASP A C 1
ATOM 4123 O O . ASP A 1 596 ? 18.541 -5.624 -42.071 1.00 97.62 596 ASP A O 1
ATOM 4127 N N . SER A 1 597 ? 19.058 -5.170 -44.209 1.00 96.94 597 SER A N 1
ATOM 4128 C CA . SER A 1 597 ? 17.693 -5.001 -44.706 1.00 96.94 597 SER A CA 1
ATOM 4129 C C . SER A 1 597 ? 17.401 -5.988 -45.837 1.00 96.94 597 SER A C 1
ATOM 4131 O O . SER A 1 597 ? 18.157 -6.092 -46.799 1.00 96.94 597 SER A O 1
ATOM 4133 N N . THR A 1 598 ? 16.273 -6.706 -45.768 1.00 97.06 598 THR A N 1
ATOM 4134 C CA . THR A 1 598 ? 15.899 -7.670 -46.825 1.00 97.06 598 THR A CA 1
ATOM 4135 C C . THR A 1 598 ? 15.420 -6.971 -48.101 1.00 97.06 598 THR A C 1
ATOM 4137 O O . THR A 1 598 ? 15.786 -7.369 -49.211 1.00 97.06 598 THR A O 1
ATOM 4140 N N . SER A 1 599 ? 14.571 -5.948 -47.969 1.00 96.12 599 SER A N 1
ATOM 4141 C CA . SER A 1 599 ? 14.041 -5.204 -49.122 1.00 96.12 599 SER A CA 1
ATOM 4142 C C . SER A 1 599 ? 13.697 -3.739 -48.849 1.00 96.12 599 SER A C 1
ATOM 4144 O O . SER A 1 599 ? 13.212 -3.062 -49.755 1.00 96.12 599 SER A O 1
ATOM 4146 N N . GLY A 1 600 ? 13.850 -3.259 -47.614 1.00 95.25 600 GLY A N 1
ATOM 4147 C CA . GLY A 1 600 ? 13.554 -1.876 -47.255 1.00 95.25 600 GLY A CA 1
ATOM 4148 C C . GLY A 1 600 ? 14.662 -0.920 -47.686 1.00 95.25 600 GLY A C 1
ATOM 4149 O O . GLY A 1 600 ? 15.842 -1.249 -47.564 1.00 95.25 600 GLY A O 1
ATOM 4150 N N . THR A 1 601 ? 14.291 0.268 -48.168 1.00 97.19 601 THR A N 1
ATOM 4151 C CA . THR A 1 601 ? 15.251 1.335 -48.488 1.00 97.19 601 THR A CA 1
ATOM 4152 C C . THR A 1 601 ? 15.976 1.802 -47.226 1.00 97.19 601 THR A C 1
ATOM 4154 O O . THR A 1 601 ? 15.338 2.080 -46.206 1.00 97.19 601 THR A O 1
ATOM 4157 N N . VAL A 1 602 ? 17.298 1.940 -47.326 1.00 98.38 602 VAL A N 1
ATOM 4158 C CA . VAL A 1 602 ? 18.163 2.500 -46.284 1.00 98.38 602 VAL A CA 1
ATOM 4159 C C . VAL A 1 602 ? 18.504 3.942 -46.656 1.00 98.38 602 VAL A C 1
ATOM 4161 O O . VAL A 1 602 ? 19.100 4.186 -47.704 1.00 98.38 602 VAL A O 1
ATOM 4164 N N . THR A 1 603 ? 18.112 4.901 -45.817 1.00 98.00 603 THR A N 1
ATOM 4165 C CA . THR A 1 603 ? 18.353 6.338 -46.019 1.00 98.00 603 THR A CA 1
ATOM 4166 C C . THR A 1 603 ? 19.162 6.911 -44.865 1.00 98.00 603 THR A C 1
ATOM 4168 O O . THR A 1 603 ? 18.732 6.836 -43.718 1.00 98.00 603 THR A O 1
ATOM 4171 N N . LEU A 1 604 ? 20.309 7.510 -45.169 1.00 97.25 604 LEU A N 1
ATOM 4172 C CA . LEU A 1 604 ? 21.133 8.251 -44.215 1.00 97.25 604 LEU A CA 1
ATOM 4173 C C . LEU A 1 604 ? 21.147 9.720 -44.630 1.00 97.25 604 LEU A C 1
ATOM 4175 O O . LEU A 1 604 ? 21.446 10.027 -45.786 1.00 97.25 604 LEU A O 1
ATOM 4179 N N . THR A 1 605 ? 20.836 10.610 -43.694 1.00 94.06 605 THR A N 1
ATOM 4180 C CA . THR A 1 605 ? 20.946 12.062 -43.852 1.00 94.06 605 THR A CA 1
ATOM 4181 C C . THR A 1 605 ? 21.792 12.615 -42.718 1.00 94.06 605 THR A C 1
ATOM 4183 O O . THR A 1 605 ? 21.378 12.519 -41.571 1.00 94.06 605 THR A O 1
ATOM 4186 N N . ALA A 1 606 ? 22.954 13.177 -43.029 1.00 90.62 606 ALA A N 1
ATOM 4187 C CA . ALA A 1 606 ? 23.847 13.784 -42.046 1.00 90.62 606 ALA A CA 1
ATOM 4188 C C . ALA A 1 606 ? 24.106 15.260 -42.352 1.00 90.62 606 ALA A C 1
ATOM 4190 O O . ALA A 1 606 ? 23.959 15.673 -43.508 1.00 90.62 606 ALA A O 1
ATOM 4191 N N . ASP A 1 607 ? 24.542 16.016 -41.342 1.00 78.50 607 ASP A N 1
ATOM 4192 C CA . ASP A 1 607 ? 24.801 17.460 -41.426 1.00 78.50 607 ASP A CA 1
ATOM 4193 C C . ASP A 1 607 ? 23.554 18.202 -41.952 1.00 78.50 607 ASP A C 1
ATOM 4195 O O . ASP A 1 607 ? 23.597 18.982 -42.902 1.00 78.50 607 ASP A O 1
ATOM 4199 N N . ASN A 1 608 ? 22.382 17.855 -41.402 1.00 65.12 608 ASN A N 1
ATOM 4200 C CA . ASN A 1 608 ? 21.079 18.353 -41.861 1.00 65.12 608 ASN A CA 1
ATOM 4201 C C . ASN A 1 608 ? 20.815 19.829 -41.463 1.00 65.12 608 ASN A C 1
ATOM 4203 O O . ASN A 1 608 ? 19.895 20.459 -42.002 1.00 65.12 608 ASN A O 1
ATOM 4207 N N . ALA A 1 609 ? 21.640 20.412 -40.578 1.00 63.06 609 ALA A N 1
ATOM 4208 C CA . ALA A 1 609 ? 21.627 21.829 -40.204 1.00 63.06 609 ALA A CA 1
ATOM 4209 C C . ALA A 1 609 ? 22.850 22.599 -40.729 1.00 63.06 609 ALA A C 1
ATOM 4211 O O . ALA A 1 609 ? 23.966 22.112 -40.774 1.00 63.06 609 ALA A O 1
ATOM 4212 N N . ALA A 1 610 ? 22.667 23.881 -41.065 1.00 47.66 610 ALA A N 1
ATOM 4213 C CA . ALA A 1 610 ? 23.751 24.717 -41.590 1.00 47.66 610 ALA A CA 1
ATOM 4214 C C . ALA A 1 610 ? 24.831 25.033 -40.520 1.00 47.66 610 ALA A C 1
ATOM 4216 O O . ALA A 1 610 ? 24.625 25.926 -39.691 1.00 47.66 610 ALA A O 1
ATOM 4217 N N . GLY A 1 611 ? 25.990 24.359 -40.577 1.00 58.25 611 GLY A N 1
ATOM 4218 C CA . GLY A 1 611 ? 27.098 24.454 -39.607 1.00 58.25 611 GLY A CA 1
ATOM 4219 C C . GLY A 1 611 ? 28.512 24.451 -40.220 1.00 58.25 611 GLY A C 1
ATOM 4220 O O . GLY A 1 611 ? 28.706 24.901 -41.342 1.00 58.25 611 GLY A O 1
ATOM 4221 N N . ASN A 1 612 ? 29.545 24.047 -39.464 1.00 51.69 612 ASN A N 1
ATOM 4222 C CA . ASN A 1 612 ? 30.904 23.839 -39.997 1.00 51.69 612 ASN A CA 1
ATOM 4223 C C . ASN A 1 612 ? 30.974 22.414 -40.574 1.00 51.69 612 ASN A C 1
ATOM 4225 O O . ASN A 1 612 ? 31.348 21.495 -39.861 1.00 51.69 612 ASN A O 1
ATOM 4229 N N . ASN A 1 613 ? 30.626 22.266 -41.852 1.00 55.44 613 ASN A N 1
ATOM 4230 C CA . ASN A 1 613 ? 30.433 20.987 -42.546 1.00 55.44 613 ASN A CA 1
ATOM 4231 C C . ASN A 1 613 ? 31.663 20.053 -42.474 1.00 55.44 613 ASN A C 1
ATOM 4233 O O . ASN A 1 613 ? 32.603 20.173 -43.275 1.00 55.44 613 ASN A O 1
ATOM 4237 N N . GLY A 1 614 ? 31.661 19.145 -41.494 1.00 60.31 614 GLY A N 1
ATOM 4238 C CA . GLY A 1 614 ? 32.656 18.100 -41.265 1.00 60.31 614 GLY A CA 1
ATOM 4239 C C . GLY A 1 614 ? 32.510 16.896 -42.207 1.00 60.31 614 GLY A C 1
ATOM 4240 O O . GLY A 1 614 ? 32.168 17.026 -43.388 1.00 60.31 614 GLY A O 1
ATOM 4241 N N . ASN A 1 615 ? 32.841 15.700 -41.713 1.00 62.75 615 ASN A N 1
ATOM 4242 C CA . ASN A 1 615 ? 32.660 14.452 -42.457 1.00 62.75 615 ASN A CA 1
ATOM 4243 C C . ASN A 1 615 ? 31.254 13.899 -42.188 1.00 62.75 615 ASN A C 1
ATOM 4245 O O . ASN A 1 615 ? 31.133 12.938 -41.439 1.00 62.75 615 ASN A O 1
ATOM 4249 N N . GLY A 1 616 ? 30.236 14.444 -42.861 1.00 84.38 616 GLY A N 1
ATOM 4250 C CA . GLY A 1 616 ? 28.836 14.099 -42.591 1.00 84.38 616 GLY A CA 1
ATOM 4251 C C . GLY A 1 616 ? 28.541 12.596 -42.460 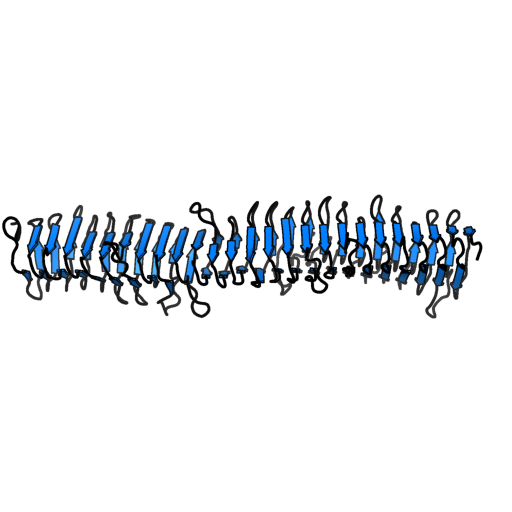1.00 84.38 616 GLY A C 1
ATOM 4252 O O . GLY A 1 616 ? 27.854 12.197 -41.534 1.00 84.38 616 GLY A O 1
ATOM 4253 N N . ILE A 1 617 ? 29.073 11.723 -43.326 1.00 94.19 617 ILE A N 1
ATOM 4254 C CA . ILE A 1 617 ? 28.934 10.262 -43.151 1.00 94.19 617 ILE A CA 1
ATOM 4255 C C . ILE A 1 617 ? 30.314 9.608 -43.167 1.00 94.19 617 ILE A C 1
ATOM 4257 O O . ILE A 1 617 ? 31.035 9.709 -44.165 1.00 94.19 617 ILE A O 1
ATOM 4261 N N . SER A 1 618 ? 30.668 8.878 -42.107 1.00 95.06 618 SER A N 1
ATOM 4262 C CA . SER A 1 618 ? 31.961 8.200 -41.988 1.00 95.06 618 SER A CA 1
ATOM 4263 C C . SER A 1 618 ? 31.822 6.725 -41.627 1.00 95.06 618 SER A C 1
ATOM 4265 O O . SER A 1 618 ? 31.408 6.376 -40.530 1.00 95.06 618 SER A O 1
ATOM 4267 N N . MET A 1 619 ? 32.252 5.854 -42.538 1.00 96.75 619 MET A N 1
ATOM 4268 C CA . MET A 1 619 ? 32.278 4.405 -42.359 1.00 96.75 619 MET A CA 1
ATOM 4269 C C . MET A 1 619 ? 33.701 3.884 -42.178 1.00 96.75 619 MET A C 1
ATOM 4271 O O . MET A 1 619 ? 34.549 4.047 -43.058 1.00 96.75 619 MET A O 1
ATOM 4275 N N . THR A 1 620 ? 33.960 3.217 -41.054 1.00 96.00 620 THR A N 1
ATOM 4276 C CA . THR A 1 620 ? 35.234 2.526 -40.812 1.00 96.00 620 THR A CA 1
ATOM 4277 C C . THR A 1 620 ? 35.314 1.195 -41.565 1.00 96.00 620 THR A C 1
ATOM 4279 O O . THR A 1 620 ? 34.294 0.600 -41.926 1.00 96.00 620 THR A O 1
ATOM 4282 N N . ASP A 1 621 ? 36.535 0.716 -41.823 1.00 94.00 621 ASP A N 1
ATOM 4283 C CA . ASP A 1 621 ? 36.762 -0.599 -42.430 1.00 94.00 621 ASP A CA 1
ATOM 4284 C C . ASP A 1 621 ? 35.974 -1.684 -41.672 1.00 94.00 621 ASP A C 1
ATOM 4286 O O . ASP A 1 621 ? 36.032 -1.738 -40.447 1.00 94.00 621 ASP A O 1
ATOM 4290 N N . LEU A 1 622 ? 35.320 -2.584 -42.420 1.00 94.12 622 LEU A N 1
ATOM 4291 C CA . LEU A 1 622 ? 34.436 -3.677 -41.959 1.00 94.12 622 LEU A CA 1
ATOM 4292 C C . LEU A 1 622 ? 32.967 -3.312 -41.714 1.00 94.12 622 LEU A C 1
ATOM 4294 O O . LEU A 1 622 ? 32.140 -4.221 -41.782 1.00 94.12 622 LEU A O 1
ATOM 4298 N N . SER A 1 623 ? 32.622 -2.030 -41.567 1.00 96.88 623 SER A N 1
ATOM 4299 C CA . SER A 1 623 ? 31.210 -1.626 -41.563 1.00 96.88 623 SER A CA 1
ATOM 4300 C C . SER A 1 623 ? 30.523 -1.942 -42.900 1.00 96.88 623 SER A C 1
ATOM 4302 O O . SER A 1 623 ? 31.146 -1.861 -43.974 1.00 96.88 623 SER A O 1
ATOM 4304 N N . LEU A 1 624 ? 29.240 -2.314 -42.841 1.00 97.69 624 LEU A N 1
ATOM 4305 C CA . LEU A 1 624 ? 28.449 -2.739 -43.998 1.00 97.69 624 LEU A CA 1
ATOM 4306 C C . LEU A 1 624 ? 27.011 -2.212 -43.939 1.00 97.69 624 LEU A C 1
ATOM 4308 O O . LEU A 1 624 ? 26.309 -2.378 -42.947 1.00 97.69 624 LEU A O 1
ATOM 4312 N N . ILE A 1 625 ? 26.544 -1.669 -45.062 1.00 98.19 625 ILE A N 1
ATOM 4313 C CA . ILE A 1 625 ? 25.116 -1.486 -45.338 1.00 98.19 625 ILE A CA 1
ATOM 4314 C C . ILE A 1 625 ? 24.709 -2.509 -46.401 1.00 98.19 625 ILE A C 1
ATOM 4316 O O . ILE A 1 625 ? 25.156 -2.420 -47.547 1.00 98.19 625 ILE A O 1
ATOM 4320 N N . ASP A 1 626 ? 23.873 -3.474 -46.029 1.00 97.75 626 ASP A N 1
ATOM 4321 C CA . ASP A 1 626 ? 23.200 -4.404 -46.934 1.00 97.75 626 ASP A CA 1
ATOM 4322 C C . ASP A 1 626 ? 21.709 -4.057 -46.992 1.00 97.75 626 ASP A C 1
ATOM 4324 O O . ASP A 1 626 ? 20.982 -4.206 -46.012 1.00 97.75 626 ASP A O 1
ATOM 4328 N N . ALA A 1 627 ? 21.259 -3.550 -48.139 1.00 97.00 627 ALA A N 1
ATOM 4329 C CA . ALA A 1 627 ? 19.857 -3.211 -48.364 1.00 97.00 627 ALA A CA 1
ATOM 4330 C C . ALA A 1 627 ? 19.074 -4.314 -49.096 1.00 97.00 627 ALA A C 1
ATOM 4332 O O . ALA A 1 627 ? 17.907 -4.108 -49.439 1.00 97.00 627 ALA A O 1
ATOM 4333 N N . GLY A 1 628 ? 19.694 -5.467 -49.386 1.00 96.94 628 GLY A N 1
ATOM 4334 C CA . GLY A 1 628 ? 19.035 -6.580 -50.063 1.00 96.94 628 GLY A CA 1
ATOM 4335 C C . GLY A 1 628 ? 18.502 -6.173 -51.439 1.00 96.94 628 GLY A C 1
ATOM 4336 O O . GLY A 1 628 ? 19.278 -5.922 -52.363 1.00 96.94 628 GLY A O 1
ATOM 4337 N N . SER A 1 629 ? 17.178 -6.129 -51.611 1.00 96.75 629 SER A N 1
ATOM 4338 C CA . SER A 1 629 ? 16.535 -5.605 -52.832 1.00 96.75 629 SER A CA 1
ATOM 4339 C C . SER A 1 629 ? 16.056 -4.149 -52.744 1.00 96.75 629 SER A C 1
ATOM 4341 O O . SER A 1 629 ? 15.348 -3.706 -53.645 1.00 96.75 629 SER A O 1
ATOM 4343 N N . GLY A 1 630 ? 16.346 -3.445 -51.649 1.00 96.94 630 GLY A N 1
ATOM 4344 C CA . GLY A 1 630 ? 16.011 -2.036 -51.431 1.00 96.94 630 GLY A CA 1
ATOM 4345 C C . GLY A 1 630 ? 17.135 -1.083 -51.844 1.00 96.94 630 GLY A C 1
ATOM 4346 O O . GLY A 1 630 ? 18.289 -1.481 -51.996 1.00 96.94 630 GLY A O 1
ATOM 4347 N N . ASP A 1 631 ? 16.807 0.197 -52.002 1.00 97.25 631 ASP A N 1
ATOM 4348 C CA . ASP A 1 631 ? 17.784 1.230 -52.365 1.00 97.25 631 ASP A CA 1
ATOM 4349 C C . ASP A 1 631 ? 18.666 1.641 -51.171 1.00 97.25 631 ASP A C 1
ATOM 4351 O O . ASP A 1 631 ? 18.237 1.580 -50.017 1.00 97.25 631 ASP A O 1
ATOM 4355 N N . ILE A 1 632 ? 19.874 2.139 -51.457 1.00 98.00 632 ILE A N 1
ATOM 4356 C CA . ILE A 1 632 ? 20.724 2.850 -50.488 1.00 98.00 632 ILE A CA 1
ATOM 4357 C C . ILE A 1 632 ? 20.791 4.323 -50.900 1.00 98.00 632 ILE A C 1
ATOM 4359 O O . ILE A 1 632 ? 21.255 4.645 -51.996 1.00 98.00 632 ILE A O 1
ATOM 4363 N N . ILE A 1 633 ? 20.345 5.217 -50.017 1.00 96.81 633 ILE A N 1
ATOM 4364 C CA . ILE A 1 633 ? 20.319 6.667 -50.224 1.00 96.81 633 ILE A CA 1
ATOM 4365 C C . ILE A 1 633 ? 21.190 7.327 -49.156 1.00 96.81 633 ILE A C 1
ATOM 4367 O O . ILE A 1 633 ? 20.909 7.220 -47.967 1.00 96.81 633 ILE A O 1
ATOM 4371 N N . LEU A 1 634 ? 22.238 8.028 -49.589 1.00 95.81 634 LEU A N 1
ATOM 4372 C CA . LEU A 1 634 ? 23.151 8.760 -48.713 1.00 95.81 634 LEU A CA 1
ATOM 4373 C C . LEU A 1 634 ? 23.079 10.247 -49.056 1.00 95.81 634 LEU A C 1
ATOM 4375 O O . LEU A 1 634 ? 23.361 10.630 -50.195 1.00 95.81 634 LEU A O 1
ATOM 4379 N N . ASN A 1 635 ? 22.699 11.065 -48.082 1.00 92.19 635 ASN A N 1
ATOM 4380 C CA . ASN A 1 635 ? 22.647 12.513 -48.188 1.00 92.19 635 ASN A CA 1
ATOM 4381 C C . ASN A 1 635 ? 23.531 13.130 -47.100 1.00 92.19 635 ASN A C 1
ATOM 4383 O O . ASN A 1 635 ? 23.373 12.818 -45.925 1.00 92.19 635 ASN A O 1
ATOM 4387 N N . ALA A 1 636 ? 24.466 13.985 -47.494 1.00 89.25 636 ALA A N 1
ATOM 4388 C CA . ALA A 1 636 ? 25.314 14.714 -46.563 1.00 89.25 636 ALA A CA 1
ATOM 4389 C C . ALA A 1 636 ? 25.719 16.047 -47.188 1.00 89.25 636 ALA A C 1
ATOM 4391 O O . ALA A 1 636 ? 26.092 16.087 -48.366 1.00 89.25 636 ALA A O 1
ATOM 4392 N N . ASP A 1 637 ? 25.688 17.112 -46.391 1.00 82.88 637 ASP A N 1
ATOM 4393 C CA . ASP A 1 637 ? 26.278 18.398 -46.769 1.00 82.88 637 ASP A CA 1
ATOM 4394 C C . ASP A 1 637 ? 27.823 18.358 -46.674 1.00 82.88 637 ASP A C 1
ATOM 4396 O O . ASP A 1 637 ? 28.515 19.118 -47.366 1.00 82.88 637 ASP A O 1
ATOM 4400 N N . GLY A 1 638 ? 28.360 17.435 -45.863 1.00 82.44 638 GLY A N 1
ATOM 4401 C CA . GLY A 1 638 ? 29.783 17.122 -45.702 1.00 82.44 638 GLY A CA 1
ATOM 4402 C C . GLY A 1 638 ? 30.307 15.959 -46.565 1.00 82.44 638 GLY A C 1
ATOM 4403 O O . GLY A 1 638 ? 29.716 15.555 -47.570 1.00 82.44 638 GLY A O 1
ATOM 4404 N N . ASN A 1 639 ? 31.470 15.408 -46.194 1.00 87.19 639 ASN A N 1
ATOM 4405 C CA . ASN A 1 639 ? 32.047 14.258 -46.908 1.00 87.19 639 ASN A CA 1
ATOM 4406 C C . ASN A 1 639 ? 31.313 12.949 -46.585 1.00 87.19 639 ASN A C 1
ATOM 4408 O O . ASN A 1 639 ? 30.920 12.712 -45.449 1.00 87.19 639 ASN A O 1
ATOM 4412 N N . VAL A 1 640 ? 31.254 12.054 -47.574 1.00 92.44 640 VAL A N 1
ATOM 4413 C CA . VAL A 1 640 ? 30.803 10.666 -47.407 1.00 92.44 640 VAL A CA 1
ATOM 4414 C C . VAL A 1 640 ? 32.002 9.730 -47.586 1.00 92.44 640 VAL A C 1
ATOM 4416 O O . VAL A 1 640 ? 32.507 9.561 -48.701 1.00 92.44 640 VAL A O 1
ATOM 4419 N N . LEU A 1 641 ? 32.488 9.146 -46.489 1.00 93.19 641 LEU A N 1
ATOM 4420 C CA . LEU A 1 641 ? 33.574 8.164 -46.452 1.00 93.19 641 LEU A CA 1
ATOM 4421 C C . LEU A 1 641 ? 32.964 6.770 -46.292 1.00 93.19 641 LEU A C 1
ATOM 4423 O O . LEU A 1 641 ? 32.259 6.511 -45.324 1.00 93.19 641 LEU A O 1
ATOM 4427 N N . LEU A 1 642 ? 33.230 5.883 -47.251 1.00 94.19 642 LEU A N 1
ATOM 4428 C CA . LEU A 1 642 ? 32.541 4.596 -47.374 1.00 94.19 642 LEU A CA 1
ATOM 4429 C C . LEU A 1 642 ? 33.454 3.396 -47.119 1.00 94.19 642 LEU A C 1
ATOM 4431 O O . LEU A 1 642 ? 34.607 3.384 -47.555 1.00 94.19 642 LEU A O 1
ATOM 4435 N N . SER A 1 643 ? 32.856 2.357 -46.533 1.00 94.62 643 SER A N 1
ATOM 4436 C CA . SER A 1 643 ? 33.365 0.983 -46.478 1.00 94.62 643 SER A CA 1
ATOM 4437 C C . SER A 1 643 ? 32.516 0.086 -47.401 1.00 94.62 643 SER A C 1
ATOM 4439 O O . SER A 1 643 ? 32.566 0.246 -48.624 1.00 94.62 643 SER A O 1
ATOM 4441 N N . GLY A 1 644 ? 31.728 -0.851 -46.861 1.00 95.62 644 GLY A N 1
ATOM 4442 C CA . GLY A 1 644 ? 30.908 -1.789 -47.626 1.00 95.62 644 GLY A CA 1
ATOM 4443 C C . GLY A 1 644 ? 29.482 -1.296 -47.864 1.00 95.62 644 GLY A C 1
ATOM 4444 O O . GLY A 1 644 ? 28.762 -1.004 -46.916 1.00 95.62 644 GLY A O 1
ATOM 4445 N N . LEU A 1 645 ? 29.046 -1.292 -49.126 1.00 97.44 645 LEU A N 1
ATOM 4446 C CA . LEU A 1 645 ? 27.646 -1.108 -49.525 1.00 97.44 645 LEU A CA 1
ATOM 4447 C C . LEU A 1 645 ? 27.220 -2.276 -50.427 1.00 97.44 645 LEU A C 1
ATOM 4449 O O . LEU A 1 645 ? 27.929 -2.593 -51.386 1.00 97.44 645 LEU A O 1
ATOM 4453 N N . THR A 1 646 ? 26.071 -2.894 -50.154 1.00 97.06 646 THR A N 1
ATOM 4454 C CA . THR A 1 646 ? 25.513 -4.002 -50.945 1.00 97.06 646 THR A CA 1
ATOM 4455 C C . THR A 1 646 ? 24.023 -3.790 -51.194 1.00 97.06 646 THR A C 1
ATOM 4457 O O . THR A 1 646 ? 23.256 -3.536 -50.274 1.00 97.06 646 THR A O 1
ATOM 4460 N N . THR A 1 647 ? 23.609 -3.886 -52.457 1.00 97.19 647 THR A N 1
ATOM 4461 C CA . THR A 1 647 ? 22.196 -3.887 -52.854 1.00 97.19 647 THR A CA 1
ATOM 4462 C C . THR A 1 647 ? 22.020 -4.520 -54.242 1.00 97.19 647 THR A C 1
ATOM 4464 O O . THR A 1 647 ? 22.950 -4.545 -55.055 1.00 97.19 647 THR A O 1
ATOM 4467 N N . THR A 1 648 ? 20.829 -5.064 -54.501 1.00 95.12 648 THR A N 1
ATOM 4468 C CA . THR A 1 648 ? 20.345 -5.537 -55.809 1.00 95.12 648 THR A CA 1
ATOM 4469 C C . THR A 1 648 ? 19.250 -4.648 -56.416 1.00 95.12 648 THR A C 1
ATOM 4471 O O . THR A 1 648 ? 18.781 -4.966 -57.514 1.00 95.12 648 THR A O 1
ATOM 4474 N N . GLY A 1 649 ? 18.852 -3.589 -55.696 1.00 81.62 649 GLY A N 1
ATOM 4475 C CA . GLY A 1 649 ? 17.848 -2.589 -56.080 1.00 81.62 649 GLY A CA 1
ATOM 4476 C C . GLY A 1 649 ? 18.277 -1.672 -57.216 1.00 81.62 649 GLY A C 1
ATOM 4477 O O . GLY A 1 649 ? 19.499 -1.423 -57.363 1.00 81.62 649 GLY A O 1
#

Radius of gyration: 36.14 Å; chains: 1; bounding box: 77×40×115 Å

pLDDT: mean 95.24, std 6.6, range [47.66, 98.94]

Sequence (649 aa):
DKVGDTAALASLTTNAGGTTNINGGIVKTTGSQTYHDDITLGVSTAFTSNTSGDITYNASVTGGAGITVDISSTNDININGAFTTDEYISATAGNDILITALVSSTNGTITFLANNDIHLTSTGSIVAQSSSLITLTADKDNSGAGAITLDSGSSIESQGGQILMSAYDDVALSSITTAGGLVDITSTAGGITDNDSTGVDNVTASQLIMNSNLSIGQQADAIDTSVSFLEADAGTGGLFLDNTGNLTIGGITAQVGVDADADMVVNVTGTLDITEDSQSSAGSVTFNASDTLTVDVTTTVATFGTGVLLLTSTRNIKLNSGSNLKTVNGGITLQANSTGLTTGDFTGIEAENSSITTSGLGSINLTGFGGLDAGTSNHYGVHLHSGTVVSSTDTVALAGTITIEGTGGTGIDQNTGVLIEDLGTTVKSLVGNIEITGNASSGAGFLLVDQAEIVASDDSGVNHADVSINGTTSADQAGVEINSNIQSTDGIITITGVSTGTGIASEGVLIQTSAGQISSTNGKITIDGTSNGDDGIEISDSAVVSVTGTGNIELLGNSTGSGNGIDLDSTIKSNTGLVTLTAEDDIFFGANALIDSTSGTVTLTADNAAGNNGNGISMTDLSLIDAGSGDIILNADGNVLLSGLTTTG